Protein AF-A0A7J6NR12-F1 (afdb_monomer_lite)

Structure (mmCIF, N/CA/C/O backbone):
data_AF-A0A7J6NR12-F1
#
_entry.id   AF-A0A7J6NR12-F1
#
loop_
_atom_site.group_PDB
_atom_site.id
_atom_site.type_symbol
_atom_site.label_atom_id
_atom_site.label_alt_id
_atom_site.label_comp_id
_atom_site.label_asym_id
_atom_site.label_entity_id
_atom_site.label_seq_id
_atom_site.pdbx_PDB_ins_code
_atom_site.Cartn_x
_atom_site.Cartn_y
_atom_site.Cartn_z
_atom_site.occupancy
_atom_site.B_iso_or_equiv
_atom_site.auth_seq_id
_atom_site.auth_comp_id
_atom_site.auth_asym_id
_atom_site.auth_atom_id
_atom_site.pdbx_PDB_model_num
ATOM 1 N N . MET A 1 1 ? -26.207 47.575 -52.358 1.00 35.62 1 MET A N 1
ATOM 2 C CA . MET A 1 1 ? -25.682 46.863 -53.542 1.00 35.62 1 MET A CA 1
ATOM 3 C C . MET A 1 1 ? -24.220 46.550 -53.239 1.00 35.62 1 MET A C 1
ATOM 5 O O . MET A 1 1 ? -23.402 47.442 -53.357 1.00 35.62 1 MET A O 1
ATOM 9 N N . ALA A 1 2 ? -23.920 45.519 -52.446 1.00 44.16 2 ALA A N 1
ATOM 10 C CA . ALA A 1 2 ? -23.884 44.093 -52.799 1.00 44.16 2 ALA A CA 1
ATOM 11 C C . ALA A 1 2 ? -22.796 43.795 -53.842 1.00 44.16 2 ALA A C 1
ATOM 13 O O . ALA A 1 2 ? -23.076 43.909 -55.029 1.00 44.16 2 ALA A O 1
ATOM 14 N N . VAL A 1 3 ? -21.593 43.434 -53.380 1.00 37.91 3 VAL A N 1
ATOM 15 C CA . VAL A 1 3 ? -20.640 42.595 -54.123 1.00 37.91 3 VAL A CA 1
ATOM 16 C C . VAL A 1 3 ? -19.878 41.737 -53.112 1.00 37.91 3 VAL A C 1
ATOM 18 O O . VAL A 1 3 ? -19.363 42.239 -52.113 1.00 37.91 3 VAL A O 1
ATOM 21 N N . ASP A 1 4 ? -19.902 40.441 -53.394 1.00 36.22 4 ASP A N 1
ATOM 22 C CA . ASP A 1 4 ? -19.420 39.305 -52.625 1.00 36.22 4 ASP A CA 1
ATOM 23 C C . ASP A 1 4 ? -17.915 39.299 -52.343 1.00 36.22 4 ASP A C 1
ATOM 25 O O . ASP A 1 4 ? -17.093 39.658 -53.186 1.00 36.22 4 ASP A O 1
ATOM 29 N N . SER A 1 5 ? -17.552 38.758 -51.181 1.00 35.75 5 SER A N 1
ATOM 30 C CA . SER A 1 5 ? -16.203 38.291 -50.871 1.00 35.75 5 SER A CA 1
ATOM 31 C C . SER A 1 5 ? -16.253 36.817 -50.464 1.00 35.75 5 SER A C 1
ATOM 33 O O . SER A 1 5 ? -16.538 36.459 -49.324 1.00 35.75 5 SER A O 1
ATOM 35 N N . SER A 1 6 ? -15.962 35.943 -51.426 1.00 36.38 6 SER A N 1
ATOM 36 C CA . SER A 1 6 ? -15.643 34.531 -51.194 1.00 36.38 6 SER A CA 1
ATOM 37 C C . SER A 1 6 ? -14.124 34.347 -51.253 1.00 36.38 6 SER A C 1
ATOM 39 O O . SER A 1 6 ? -13.519 34.765 -52.241 1.00 36.38 6 SER A O 1
ATOM 41 N N . PRO A 1 7 ? -13.489 33.663 -50.286 1.00 41.62 7 PRO A N 1
ATOM 42 C CA . PRO A 1 7 ? -12.198 33.043 -50.511 1.00 41.62 7 PRO A CA 1
ATOM 43 C C . PRO A 1 7 ? -12.332 31.521 -50.649 1.00 41.62 7 PRO A C 1
ATOM 45 O O . PRO A 1 7 ? -12.796 30.810 -49.762 1.00 41.62 7 PRO A O 1
ATOM 48 N N . SER A 1 8 ? -11.891 31.079 -51.824 1.00 30.84 8 SER A N 1
ATOM 49 C CA . SER A 1 8 ? -11.401 29.762 -52.228 1.00 30.84 8 SER A CA 1
ATOM 50 C C . SER A 1 8 ? -10.945 28.829 -51.095 1.00 30.84 8 SER A C 1
ATOM 52 O O . SER A 1 8 ? -9.992 29.118 -50.373 1.00 30.84 8 SER A O 1
ATOM 54 N N . ALA A 1 9 ? -11.563 27.648 -51.045 1.00 33.84 9 ALA A N 1
ATOM 55 C CA . ALA A 1 9 ? -11.134 26.499 -50.262 1.00 33.84 9 ALA A CA 1
ATOM 56 C C . ALA A 1 9 ? -9.850 25.879 -50.847 1.00 33.84 9 ALA A C 1
ATOM 58 O O . ALA A 1 9 ? -9.853 25.366 -51.965 1.00 33.84 9 ALA A O 1
ATOM 59 N N . ALA A 1 10 ? -8.766 25.888 -50.070 1.00 32.44 10 ALA A N 1
ATOM 60 C CA . ALA A 1 10 ? -7.617 25.013 -50.273 1.00 32.44 10 ALA A CA 1
ATOM 61 C C . ALA A 1 10 ? -7.743 23.829 -49.307 1.00 32.44 10 ALA A C 1
ATOM 63 O O . ALA A 1 10 ? -7.777 23.998 -48.088 1.00 32.44 10 ALA A O 1
ATOM 64 N N . ALA A 1 11 ? -7.868 22.633 -49.876 1.00 34.41 11 ALA A N 1
ATOM 65 C CA . ALA A 1 11 ? -7.976 21.375 -49.162 1.00 34.41 11 ALA A CA 1
ATOM 66 C C . ALA A 1 11 ? -6.668 21.051 -48.422 1.00 34.41 11 ALA A C 1
ATOM 68 O O . ALA A 1 11 ? -5.663 20.706 -49.040 1.00 34.41 11 ALA A O 1
ATOM 69 N N . ALA A 1 12 ? -6.703 21.119 -47.093 1.00 30.95 12 ALA A N 1
ATOM 70 C CA . ALA A 1 12 ? -5.766 20.415 -46.231 1.00 30.95 12 ALA A CA 1
ATOM 71 C C . ALA A 1 12 ? -6.449 19.118 -45.780 1.00 30.95 12 ALA A C 1
ATOM 73 O O . ALA A 1 12 ? -7.387 19.140 -44.984 1.00 30.95 12 ALA A O 1
ATOM 74 N N . ALA A 1 13 ? -6.014 17.991 -46.341 1.00 33.62 13 ALA A N 1
ATOM 75 C CA . ALA A 1 13 ? -6.428 16.664 -45.914 1.00 33.62 13 ALA A CA 1
ATOM 76 C C . ALA A 1 13 ? -5.874 16.391 -44.506 1.00 33.62 13 ALA A C 1
ATOM 78 O O . ALA A 1 13 ? -4.752 15.917 -44.339 1.00 33.62 13 ALA A O 1
ATOM 79 N N . ALA A 1 14 ? -6.662 16.723 -43.486 1.00 30.02 14 ALA A N 1
ATOM 80 C CA . ALA A 1 14 ? -6.479 16.192 -42.147 1.00 30.02 14 ALA A CA 1
ATOM 81 C C . ALA A 1 14 ? -6.986 14.743 -42.148 1.00 30.02 14 ALA A C 1
ATOM 83 O O . ALA A 1 14 ? -8.174 14.490 -42.349 1.00 30.02 14 ALA A O 1
ATOM 84 N N . HIS A 1 15 ? -6.071 13.791 -41.966 1.00 33.06 15 HIS A N 1
ATOM 85 C CA . HIS A 1 15 ? -6.416 12.409 -41.662 1.00 33.06 15 HIS A CA 1
ATOM 86 C C . HIS A 1 15 ? -7.130 12.367 -40.308 1.00 33.06 15 HIS A C 1
ATOM 88 O O . HIS A 1 15 ? -6.522 12.560 -39.258 1.00 33.06 15 HIS A O 1
ATOM 94 N N . ASP A 1 16 ? -8.433 12.132 -40.371 1.00 28.17 16 ASP A N 1
ATOM 95 C CA . ASP A 1 16 ? -9.325 11.888 -39.248 1.00 28.17 16 ASP A CA 1
ATOM 96 C C . ASP A 1 16 ? -8.995 10.516 -38.614 1.00 28.17 16 ASP A C 1
ATOM 98 O O . ASP A 1 16 ? -9.117 9.491 -39.297 1.00 28.17 16 ASP A O 1
ATOM 102 N N . PRO A 1 17 ? -8.562 10.421 -37.339 1.00 35.06 17 PRO A N 1
ATOM 103 C CA . PRO A 1 17 ? -8.418 9.149 -36.634 1.00 35.06 17 PRO A CA 1
ATOM 104 C C . PRO A 1 17 ? -9.799 8.687 -36.142 1.00 35.06 17 PRO A C 1
ATOM 106 O O . PRO A 1 17 ? -10.038 8.498 -34.951 1.00 35.06 17 PRO A O 1
ATOM 109 N N . GLY A 1 18 ? -10.733 8.550 -37.080 1.00 35.34 18 GLY A N 1
ATOM 110 C CA . GLY A 1 18 ? -12.161 8.444 -36.817 1.00 35.34 18 GLY A CA 1
ATOM 111 C C . GLY A 1 18 ? -12.793 7.135 -37.271 1.00 35.34 18 GLY A C 1
ATOM 112 O O . GLY A 1 18 ? -13.949 7.161 -37.655 1.00 35.34 18 GLY A O 1
ATOM 113 N N . VAL A 1 19 ? -12.098 5.988 -37.280 1.00 35.66 19 VAL A N 1
ATOM 114 C CA . VAL A 1 19 ? -12.741 4.701 -37.636 1.00 35.66 19 VAL A CA 1
ATOM 115 C C . VAL A 1 19 ? -12.098 3.506 -36.918 1.00 35.66 19 VAL A C 1
ATOM 117 O O . VAL A 1 19 ? -11.452 2.692 -37.556 1.00 35.66 19 VAL A O 1
ATOM 120 N N . LEU A 1 20 ? -12.264 3.367 -35.595 1.00 31.64 20 LEU A N 1
ATOM 121 C CA . LEU A 1 20 ? -12.119 2.071 -34.886 1.00 31.64 20 LEU A CA 1
ATOM 122 C C . LEU A 1 20 ? -12.901 2.008 -33.547 1.00 31.64 20 LEU A C 1
ATOM 124 O O . LEU A 1 20 ? -12.583 1.214 -32.667 1.00 31.64 20 LEU A O 1
ATOM 128 N N . THR A 1 21 ? -13.955 2.807 -33.360 1.00 33.25 21 THR A N 1
ATOM 129 C CA . THR A 1 21 ? -14.798 2.771 -32.139 1.00 33.25 21 THR A CA 1
ATOM 130 C C . THR A 1 21 ? -16.068 1.925 -32.274 1.00 33.25 21 THR A C 1
ATOM 132 O O . THR A 1 21 ? -16.856 1.840 -31.338 1.00 33.25 21 THR A O 1
ATOM 135 N N . GLY A 1 22 ? -16.268 1.251 -33.408 1.00 29.75 22 GLY A N 1
ATOM 136 C CA . GLY A 1 22 ? -17.536 0.605 -33.751 1.00 29.75 22 GLY A CA 1
ATOM 137 C C . GLY A 1 22 ? -17.533 -0.921 -33.809 1.00 29.75 22 GLY A C 1
ATOM 138 O O . GLY A 1 22 ? -18.165 -1.433 -34.716 1.00 29.75 22 GLY A O 1
ATOM 139 N N . LEU A 1 23 ? -16.839 -1.661 -32.930 1.00 29.16 23 LEU A N 1
ATOM 140 C CA . LEU A 1 23 ? -16.948 -3.141 -32.888 1.00 29.16 23 LEU A CA 1
ATOM 141 C C . LEU A 1 23 ? -16.729 -3.796 -31.506 1.00 29.16 23 LEU A C 1
ATOM 143 O O . LEU A 1 23 ? -16.509 -5.004 -31.423 1.00 29.16 23 LEU A O 1
ATOM 147 N N . LEU A 1 24 ? -16.835 -3.054 -30.402 1.00 33.31 24 LEU A N 1
ATOM 148 C CA . LEU A 1 24 ? -17.014 -3.694 -29.097 1.00 33.31 24 LEU A CA 1
ATOM 149 C C . LEU A 1 24 ? -18.510 -3.663 -28.782 1.00 33.31 24 LEU A C 1
ATOM 151 O O . LEU A 1 24 ? -19.027 -2.571 -28.540 1.00 33.31 24 LEU A O 1
ATOM 155 N N . PRO A 1 25 ? -19.235 -4.803 -28.792 1.00 37.62 25 PRO A N 1
ATOM 156 C CA . PRO A 1 25 ? -20.523 -4.821 -28.120 1.00 37.62 25 PRO A CA 1
ATOM 157 C C . PRO A 1 25 ? -20.265 -4.316 -26.704 1.00 37.62 25 PRO A C 1
ATOM 159 O O . PRO A 1 25 ? -19.233 -4.635 -26.108 1.00 37.62 25 PRO A O 1
ATOM 162 N N . SER A 1 26 ? -21.154 -3.469 -26.205 1.00 43.19 26 SER A N 1
ATOM 163 C CA . SER A 1 26 ? -21.176 -3.027 -24.822 1.00 43.19 26 SER A CA 1
ATOM 164 C C . SER A 1 26 ? -21.197 -4.257 -23.905 1.00 43.19 26 SER A C 1
ATOM 166 O O . SER A 1 26 ? -22.249 -4.705 -23.463 1.00 43.19 26 SER A O 1
ATOM 168 N N . ASP A 1 27 ? -20.017 -4.801 -23.590 1.00 48.75 27 ASP A N 1
ATOM 169 C CA . ASP A 1 27 ? -19.736 -5.798 -22.549 1.00 48.75 27 ASP A CA 1
ATOM 170 C C . ASP A 1 27 ? -19.923 -5.114 -21.166 1.00 48.75 27 ASP A C 1
ATOM 172 O O . ASP A 1 27 ? -19.154 -5.289 -20.224 1.00 48.75 27 ASP A O 1
ATOM 176 N N . THR A 1 28 ? -20.980 -4.303 -21.019 1.00 49.41 28 THR A N 1
ATOM 177 C CA . THR A 1 28 ? -21.416 -3.634 -19.786 1.00 49.41 28 THR A CA 1
ATOM 178 C C . THR A 1 28 ? -21.925 -4.633 -18.748 1.00 49.41 28 THR A C 1
ATOM 180 O O . THR A 1 28 ? -22.197 -4.256 -17.612 1.00 49.41 28 THR A O 1
ATOM 183 N N . GLY A 1 29 ? -22.019 -5.921 -19.095 1.00 58.53 29 GLY A N 1
ATOM 184 C CA . GLY A 1 29 ? -22.450 -6.985 -18.189 1.00 58.53 29 GLY A CA 1
ATOM 185 C C . GLY A 1 29 ? -21.525 -7.206 -16.987 1.00 58.53 29 GLY A C 1
ATOM 186 O O . GLY A 1 29 ? -21.974 -7.773 -15.988 1.00 58.53 29 GLY A O 1
ATOM 187 N N . PHE A 1 30 ? -20.268 -6.746 -17.052 1.00 64.06 30 PHE A N 1
ATOM 188 C CA . PHE A 1 30 ? -19.325 -6.831 -15.930 1.00 64.06 30 PHE A CA 1
ATOM 189 C C . PHE A 1 30 ? -19.387 -5.634 -14.968 1.00 64.06 30 PHE A C 1
ATOM 191 O O . PHE A 1 30 ? -18.784 -5.680 -13.900 1.00 64.06 30 PHE A O 1
ATOM 198 N N . VAL A 1 31 ? -20.132 -4.573 -15.299 1.00 62.47 31 VAL A N 1
ATOM 199 C CA . VAL A 1 31 ? -20.228 -3.377 -14.450 1.00 62.47 31 VAL A CA 1
ATOM 200 C C . VAL A 1 31 ? -21.131 -3.686 -13.253 1.00 62.47 31 VAL A C 1
ATOM 202 O O . VAL A 1 31 ? -22.343 -3.481 -13.283 1.00 62.47 31 VAL A O 1
ATOM 205 N N . SER A 1 32 ? -20.553 -4.256 -12.196 1.00 76.62 32 SER A N 1
ATOM 206 C CA . SER A 1 32 ? -21.147 -4.201 -10.862 1.00 76.62 32 SER A CA 1
ATOM 207 C C . SER A 1 32 ? -20.853 -2.841 -10.233 1.00 76.62 32 SER A C 1
ATOM 209 O O . SER A 1 32 ? -19.880 -2.177 -10.582 1.00 76.62 32 SER A O 1
ATOM 211 N N . SER A 1 33 ? -21.647 -2.456 -9.236 1.00 86.19 33 SER A N 1
ATOM 212 C CA . SER A 1 33 ? -21.348 -1.303 -8.377 1.00 86.19 33 SER A CA 1
ATOM 213 C C . SER A 1 33 ? -20.017 -1.426 -7.620 1.00 86.19 33 SER A C 1
ATOM 215 O O . SER A 1 33 ? -19.557 -0.444 -7.054 1.00 86.19 33 SER A O 1
ATOM 217 N N . THR A 1 34 ? -19.406 -2.615 -7.602 1.00 89.19 34 THR A N 1
ATOM 218 C CA . THR A 1 34 ? -18.138 -2.915 -6.922 1.00 89.19 34 THR A CA 1
ATOM 219 C C . THR A 1 34 ? -16.934 -2.930 -7.867 1.00 89.19 34 THR A C 1
ATOM 221 O O . THR A 1 34 ? -15.829 -3.229 -7.427 1.00 89.19 34 THR A O 1
ATOM 224 N N . CYS A 1 35 ? -17.115 -2.651 -9.163 1.00 91.75 35 CYS A N 1
ATOM 225 C CA . CYS A 1 35 ? -16.028 -2.649 -10.140 1.00 91.75 35 CYS A CA 1
ATOM 226 C C . CYS A 1 35 ? -15.943 -1.310 -10.873 1.00 91.75 35 CYS A C 1
ATOM 228 O O . CYS A 1 35 ? -16.874 -0.908 -11.572 1.00 91.75 35 CYS A O 1
ATOM 230 N N . ARG A 1 36 ? -14.784 -0.655 -10.783 1.00 93.38 36 ARG A N 1
ATOM 231 C CA . ARG A 1 36 ? -14.476 0.575 -11.515 1.00 93.38 36 ARG A CA 1
ATOM 232 C C . ARG A 1 36 ? -13.621 0.243 -12.744 1.00 93.38 36 ARG A C 1
ATOM 234 O O . ARG A 1 36 ? -12.551 -0.345 -12.586 1.00 93.38 36 ARG A O 1
ATOM 241 N N . PRO A 1 37 ? -14.037 0.590 -13.975 1.00 92.69 37 PRO A N 1
ATOM 242 C CA . PRO A 1 37 ? -13.186 0.400 -15.147 1.00 92.69 37 PRO A CA 1
ATOM 243 C C . PRO A 1 37 ? -11.938 1.285 -15.043 1.00 92.69 37 PRO A C 1
ATOM 245 O O . PRO A 1 37 ? -12.037 2.479 -14.762 1.00 92.69 37 PRO A O 1
ATOM 248 N N . VAL A 1 38 ? -10.766 0.705 -15.292 1.00 91.50 38 VAL A N 1
ATOM 249 C CA . VAL A 1 38 ? -9.478 1.409 -15.281 1.00 91.50 38 VAL A CA 1
ATOM 250 C C . VAL A 1 38 ? -9.135 1.761 -16.723 1.00 91.50 38 VAL A C 1
ATOM 252 O O . VAL A 1 38 ? -8.849 0.886 -17.541 1.00 91.50 38 VAL A O 1
ATOM 255 N N . ARG A 1 39 ? -9.214 3.047 -17.072 1.00 88.94 39 ARG A N 1
ATOM 256 C CA . ARG A 1 39 ? -8.927 3.518 -18.431 1.00 88.94 39 ARG A CA 1
ATOM 257 C C . ARG A 1 39 ? -7.435 3.762 -18.599 1.00 88.94 39 ARG A C 1
ATOM 259 O O . ARG A 1 39 ? -6.834 4.513 -17.837 1.00 88.94 39 ARG A O 1
ATOM 266 N N . ARG A 1 40 ? -6.855 3.206 -19.664 1.00 84.56 40 ARG A N 1
ATOM 267 C CA . ARG A 1 40 ? -5.422 3.335 -19.977 1.00 84.56 40 ARG A CA 1
ATOM 268 C C . ARG A 1 40 ? -4.920 4.790 -20.000 1.00 84.56 40 ARG A C 1
ATOM 270 O O . ARG A 1 40 ? -3.793 5.034 -19.591 1.00 84.56 40 ARG A O 1
ATOM 277 N N . SER A 1 41 ? -5.741 5.740 -20.455 1.00 81.88 41 SER A N 1
ATOM 278 C CA . SER A 1 41 ? -5.386 7.166 -20.549 1.00 81.88 41 SER A CA 1
ATOM 279 C C . SER A 1 41 ? -5.415 7.913 -19.214 1.00 81.88 41 SER A C 1
ATOM 281 O O . SER A 1 41 ? -4.659 8.860 -19.038 1.00 81.88 41 SER A O 1
ATOM 283 N N . GLU A 1 42 ? -6.291 7.520 -18.288 1.00 70.25 42 GLU A N 1
ATOM 284 C CA . GLU A 1 42 ? -6.532 8.249 -17.031 1.00 70.25 42 GLU A CA 1
ATOM 285 C C . GLU A 1 42 ? -5.623 7.748 -15.896 1.00 70.25 42 GLU A C 1
ATOM 287 O O . GLU A 1 42 ? -5.302 8.493 -14.976 1.00 70.25 42 GLU A O 1
ATOM 292 N N . SER A 1 43 ? -5.168 6.495 -15.973 1.00 79.94 43 SER A N 1
ATOM 293 C CA . SER A 1 43 ? -4.409 5.823 -14.913 1.00 79.94 43 SER A CA 1
ATOM 294 C C . SER A 1 43 ? -3.278 4.967 -15.489 1.00 79.94 43 SER A C 1
ATOM 296 O O . SER A 1 43 ? -3.155 3.775 -15.195 1.00 79.94 43 SER A O 1
ATOM 298 N N . ALA A 1 44 ? -2.437 5.585 -16.325 1.00 80.00 44 ALA A N 1
ATOM 299 C CA . ALA A 1 44 ? -1.333 4.917 -17.019 1.00 80.00 44 ALA A CA 1
ATOM 300 C C . ALA A 1 44 ? -0.387 4.159 -16.066 1.00 80.00 44 ALA A C 1
ATOM 302 O O . ALA A 1 44 ? 0.080 3.072 -16.401 1.00 80.00 44 ALA A O 1
ATOM 303 N N . HIS A 1 45 ? -0.156 4.694 -14.861 1.00 86.12 45 HIS A N 1
ATOM 304 C CA . HIS A 1 45 ? 0.674 4.046 -13.844 1.00 86.12 45 HIS A CA 1
ATOM 305 C C . HIS A 1 45 ? 0.041 2.754 -13.301 1.00 86.12 45 HIS A C 1
ATOM 307 O O . HIS A 1 45 ? 0.705 1.724 -13.240 1.00 86.12 45 HIS A O 1
ATOM 313 N N . GLU A 1 46 ? -1.246 2.787 -12.939 1.00 89.06 46 GLU A N 1
ATOM 314 C CA . GLU A 1 46 ? -1.977 1.611 -12.440 1.00 89.06 46 GLU A CA 1
ATOM 315 C C . GLU A 1 46 ? -2.068 0.522 -13.517 1.00 89.06 46 GLU A C 1
ATOM 317 O O . GLU A 1 46 ? -1.778 -0.643 -13.253 1.00 89.06 46 GLU A O 1
ATOM 322 N N . TRP A 1 47 ? -2.381 0.916 -14.757 1.00 92.56 47 TRP A N 1
ATOM 323 C CA . TRP A 1 47 ? -2.422 0.006 -15.900 1.00 92.56 47 TRP A CA 1
ATOM 324 C C . TRP A 1 47 ? -1.066 -0.662 -16.150 1.00 92.56 47 TRP A C 1
ATOM 326 O O . TRP A 1 47 ? -0.994 -1.886 -16.248 1.00 92.56 47 TRP A O 1
ATOM 336 N N . GLY A 1 48 ? 0.009 0.130 -16.225 1.00 88.75 48 GLY A N 1
ATOM 337 C CA . GLY A 1 48 ? 1.360 -0.377 -16.464 1.00 88.75 48 GLY A CA 1
ATOM 338 C C . GLY A 1 48 ? 1.851 -1.299 -15.347 1.00 88.75 48 GLY A C 1
ATOM 339 O O . GLY A 1 48 ? 2.461 -2.327 -15.631 1.00 88.75 48 GLY A O 1
ATOM 340 N N . ALA A 1 49 ? 1.533 -0.985 -14.087 1.00 89.69 49 ALA A N 1
ATOM 341 C CA . ALA A 1 49 ? 1.875 -1.830 -12.945 1.00 89.69 49 ALA A CA 1
ATOM 342 C C . ALA A 1 49 ? 1.158 -3.190 -12.998 1.00 89.69 49 ALA A C 1
ATOM 344 O O . ALA A 1 49 ? 1.787 -4.227 -12.783 1.00 89.69 49 ALA A O 1
ATOM 345 N N . VAL A 1 50 ? -0.139 -3.199 -13.323 1.00 93.19 50 VAL A N 1
ATOM 346 C CA . VAL A 1 50 ? -0.919 -4.437 -13.463 1.00 93.19 50 VAL A CA 1
ATOM 347 C C . VAL A 1 50 ? -0.439 -5.265 -14.655 1.00 93.19 50 VAL A C 1
ATOM 349 O O . VAL A 1 50 ? -0.242 -6.471 -14.523 1.00 93.19 50 VAL A O 1
ATOM 352 N N . GLU A 1 51 ? -0.203 -4.635 -15.805 1.00 93.19 51 GLU A N 1
ATOM 353 C CA . GLU A 1 51 ? 0.322 -5.312 -16.993 1.00 93.19 51 GLU A CA 1
ATOM 354 C C . GLU A 1 51 ? 1.693 -5.946 -16.722 1.00 93.19 51 GLU A C 1
ATOM 356 O O . GLU A 1 51 ? 1.909 -7.116 -17.043 1.00 93.19 51 GLU A O 1
ATOM 361 N N . TRP A 1 52 ? 2.586 -5.222 -16.046 1.00 88.38 52 TRP A N 1
ATOM 362 C CA . TRP A 1 52 ? 3.883 -5.749 -15.629 1.00 88.38 52 TRP A CA 1
ATOM 363 C C . TRP A 1 52 ? 3.755 -6.910 -14.635 1.00 88.38 52 TRP A C 1
ATOM 365 O O . TRP A 1 52 ? 4.456 -7.913 -14.774 1.00 88.38 52 TRP A O 1
ATOM 375 N N . ALA A 1 53 ? 2.846 -6.822 -13.658 1.00 90.31 53 ALA A N 1
ATOM 376 C CA . ALA A 1 53 ? 2.602 -7.909 -12.710 1.00 90.31 53 ALA A CA 1
ATOM 377 C C . ALA A 1 53 ? 2.118 -9.178 -13.430 1.00 90.31 53 ALA A C 1
ATOM 379 O O . ALA A 1 53 ? 2.608 -10.270 -13.150 1.00 90.31 53 ALA A O 1
ATOM 380 N N . ILE A 1 54 ? 1.222 -9.035 -14.411 1.00 91.94 54 ILE A N 1
ATOM 381 C CA . ILE A 1 54 ? 0.755 -10.142 -15.255 1.00 91.94 54 ILE A CA 1
ATOM 382 C C . ILE A 1 54 ? 1.929 -10.733 -16.044 1.00 91.94 54 ILE A C 1
ATOM 384 O O . ILE A 1 54 ? 2.147 -11.941 -15.997 1.00 91.94 54 ILE A O 1
ATOM 388 N N . GLN A 1 55 ? 2.744 -9.907 -16.701 1.00 89.88 55 GLN A N 1
ATOM 389 C CA . GLN A 1 55 ? 3.940 -10.386 -17.403 1.00 89.88 55 GLN A CA 1
ATOM 390 C C . GLN A 1 55 ? 4.911 -11.123 -16.467 1.00 89.88 55 GLN A C 1
ATOM 392 O O . GLN A 1 55 ? 5.466 -12.148 -16.855 1.00 89.88 55 GLN A O 1
ATOM 397 N N . CYS A 1 56 ? 5.080 -10.655 -15.225 1.00 87.19 56 CYS A N 1
ATOM 398 C CA . CYS A 1 56 ? 5.895 -11.333 -14.216 1.00 87.19 56 CYS A CA 1
ATOM 399 C C . CYS A 1 56 ? 5.334 -12.701 -13.824 1.00 87.19 56 CYS A C 1
ATOM 401 O O . CYS A 1 56 ? 6.101 -13.644 -13.635 1.00 87.19 56 CYS A O 1
ATOM 403 N N . ILE A 1 57 ? 4.010 -12.820 -13.725 1.00 89.12 57 ILE A N 1
ATOM 404 C CA . ILE A 1 57 ? 3.349 -14.081 -13.399 1.00 89.12 57 ILE A CA 1
ATOM 405 C C . ILE A 1 57 ? 3.516 -15.097 -14.538 1.00 89.12 57 ILE A C 1
ATOM 407 O O . ILE A 1 57 ? 3.778 -16.255 -14.242 1.00 89.12 57 ILE A O 1
ATOM 411 N N . TYR A 1 58 ? 3.453 -14.688 -15.811 1.00 88.62 58 TYR A N 1
ATOM 412 C CA . TYR A 1 58 ? 3.500 -15.596 -16.978 1.00 88.62 58 TYR A CA 1
ATOM 413 C C . TYR A 1 58 ? 4.878 -15.703 -17.674 1.00 88.62 58 TYR A C 1
ATOM 415 O O . TYR A 1 58 ? 4.965 -16.216 -18.793 1.00 88.62 58 TYR A O 1
ATOM 423 N N . ARG A 1 59 ? 5.953 -15.236 -17.013 1.00 73.19 59 ARG A N 1
ATOM 424 C CA . ARG A 1 59 ? 7.328 -14.953 -17.506 1.00 73.19 59 ARG A CA 1
ATOM 425 C C . ARG A 1 59 ? 7.954 -15.860 -18.581 1.00 73.19 59 ARG A C 1
ATOM 427 O O . ARG A 1 59 ? 8.842 -15.390 -19.283 1.00 73.19 59 ARG A O 1
ATOM 434 N N . ALA A 1 60 ? 7.543 -17.120 -18.722 1.00 61.84 60 ALA A N 1
ATOM 435 C CA . ALA A 1 60 ? 8.230 -18.114 -19.549 1.00 61.84 60 ALA A CA 1
ATOM 436 C C . ALA A 1 60 ? 7.503 -18.544 -20.841 1.00 61.84 60 ALA A C 1
ATOM 438 O O . ALA A 1 60 ? 8.123 -19.210 -21.663 1.00 61.84 60 ALA A O 1
ATOM 439 N N . SER A 1 61 ? 6.213 -18.228 -21.040 1.00 61.81 61 SER A N 1
ATOM 440 C CA . SER A 1 61 ? 5.399 -18.983 -22.021 1.00 61.81 61 SER A CA 1
ATOM 441 C C . SER A 1 61 ? 4.837 -18.209 -23.223 1.00 61.81 61 SER A C 1
ATOM 443 O O . SER A 1 61 ? 4.735 -18.807 -24.290 1.00 61.81 61 SER A O 1
ATOM 445 N N . ALA A 1 62 ? 4.545 -16.904 -23.134 1.00 69.25 62 ALA A N 1
ATOM 446 C CA . ALA A 1 62 ? 4.384 -16.022 -24.306 1.00 69.25 62 ALA A CA 1
ATOM 447 C C . ALA A 1 62 ? 4.302 -14.545 -23.892 1.00 69.25 62 ALA A C 1
ATOM 449 O O . ALA A 1 62 ? 4.170 -14.212 -22.713 1.00 69.25 62 ALA A O 1
ATOM 450 N N . LYS A 1 63 ? 4.317 -13.645 -24.882 1.00 85.06 63 LYS A N 1
ATOM 451 C CA . LYS A 1 63 ? 3.995 -12.237 -24.651 1.00 85.06 63 LYS A CA 1
ATOM 452 C C . LYS A 1 63 ? 2.489 -12.101 -24.397 1.00 85.06 63 LYS A C 1
ATOM 454 O O . LYS A 1 63 ? 1.672 -12.373 -25.276 1.00 85.06 63 LYS A O 1
ATOM 459 N N . VAL A 1 64 ? 2.133 -11.662 -23.198 1.00 91.12 64 VAL A N 1
ATOM 460 C CA . VAL A 1 64 ? 0.761 -11.313 -22.817 1.00 91.12 64 VAL A CA 1
ATOM 461 C C . VAL A 1 64 ? 0.576 -9.802 -22.854 1.00 91.12 64 VAL A C 1
ATOM 463 O O . VAL A 1 64 ? 1.483 -9.057 -22.481 1.00 91.12 64 VAL A O 1
ATOM 466 N N . GLY A 1 65 ? -0.589 -9.357 -23.321 1.00 91.50 65 GLY A N 1
ATOM 467 C CA . GLY A 1 65 ? -0.975 -7.946 -23.351 1.00 91.50 65 GLY A CA 1
ATOM 468 C C . GLY A 1 65 ? -2.281 -7.718 -22.601 1.00 91.50 65 GLY A C 1
ATOM 469 O O . GLY A 1 65 ? -3.215 -8.518 -22.711 1.00 91.50 65 GLY A O 1
ATOM 470 N N . LEU A 1 66 ? -2.365 -6.627 -21.844 1.00 93.88 66 LEU A N 1
ATOM 471 C CA . LEU A 1 66 ? -3.582 -6.276 -21.115 1.00 93.88 66 LEU A CA 1
ATOM 472 C C . LEU A 1 66 ? -4.597 -5.621 -22.070 1.00 93.88 66 LEU A C 1
ATOM 474 O O . LEU A 1 66 ? -4.276 -4.651 -22.752 1.00 93.88 66 LEU A O 1
ATOM 478 N N . CYS A 1 67 ? -5.824 -6.148 -22.150 1.00 93.50 67 CYS A N 1
ATOM 479 C CA . CYS A 1 67 ? -6.871 -5.602 -23.030 1.00 93.50 67 CYS A CA 1
ATOM 480 C C . CYS A 1 67 ? -7.866 -4.719 -22.291 1.00 93.50 67 CYS A C 1
ATOM 482 O O . CYS A 1 67 ? -8.257 -3.666 -22.788 1.00 93.50 67 CYS A O 1
ATOM 484 N N . SER A 1 68 ? -8.295 -5.161 -21.115 1.00 94.00 68 SER A N 1
ATOM 485 C CA . SER A 1 68 ? -9.222 -4.418 -20.273 1.00 94.00 68 SER A CA 1
ATOM 486 C C . SER A 1 68 ? -8.956 -4.735 -18.813 1.00 94.00 68 SER A C 1
ATOM 488 O O . SER A 1 68 ? -8.581 -5.858 -18.469 1.00 94.00 68 SER A O 1
ATOM 490 N N . LEU A 1 69 ? -9.152 -3.727 -17.970 1.00 95.44 69 LEU A N 1
ATOM 491 C CA . LEU A 1 69 ? -8.843 -3.769 -16.553 1.00 95.44 69 LEU A CA 1
ATOM 492 C C . LEU A 1 69 ? -9.983 -3.129 -15.761 1.00 95.44 69 LEU A C 1
ATOM 494 O O . LEU A 1 69 ? -10.454 -2.041 -16.098 1.00 95.44 69 LEU A O 1
ATOM 498 N N . TRP A 1 70 ? -10.403 -3.800 -14.696 1.00 95.75 70 TRP A N 1
ATOM 499 C CA . TRP A 1 70 ? -11.375 -3.297 -13.734 1.00 95.75 70 TRP A CA 1
ATOM 500 C C . TRP A 1 70 ? -10.791 -3.406 -12.329 1.00 95.75 70 TRP A C 1
ATOM 502 O O . TRP A 1 70 ? -10.359 -4.485 -11.925 1.00 95.75 70 TRP A O 1
ATOM 512 N N . ALA A 1 71 ? -10.785 -2.299 -11.592 1.00 95.38 71 ALA A N 1
ATOM 513 C CA . ALA A 1 71 ? -10.446 -2.266 -10.177 1.00 95.38 71 ALA A CA 1
ATOM 514 C C . ALA A 1 71 ? -11.654 -2.743 -9.366 1.00 95.38 71 ALA A C 1
ATOM 516 O O . ALA A 1 71 ? -12.779 -2.295 -9.596 1.00 95.38 71 ALA A O 1
ATOM 517 N N . VAL A 1 72 ? -11.429 -3.668 -8.439 1.00 95.56 72 VAL A N 1
ATOM 518 C CA . VAL A 1 72 ? -12.454 -4.195 -7.540 1.00 95.56 72 VAL A CA 1
ATOM 519 C C . VAL A 1 72 ? -12.440 -3.366 -6.259 1.00 95.56 72 VAL A C 1
ATOM 521 O O . VAL A 1 72 ? -11.516 -3.439 -5.454 1.00 95.56 72 VAL A O 1
ATOM 524 N N . GLU A 1 73 ? -13.480 -2.564 -6.071 1.00 94.50 73 GLU A N 1
ATOM 525 C CA . GLU A 1 73 ? -13.658 -1.680 -4.924 1.00 94.50 73 GLU A CA 1
ATOM 526 C C . GLU A 1 73 ? -14.753 -2.255 -4.024 1.00 94.50 73 GLU A C 1
ATOM 528 O O . GLU A 1 73 ? -15.947 -2.029 -4.223 1.00 94.50 73 GLU A O 1
ATOM 533 N N . HIS A 1 74 ? -14.344 -3.033 -3.018 1.00 93.44 74 HIS A N 1
ATOM 534 C CA . HIS A 1 74 ? -15.271 -3.623 -2.055 1.00 93.44 74 HIS A CA 1
ATOM 535 C C . HIS A 1 74 ? -14.863 -3.282 -0.612 1.00 93.44 74 HIS A C 1
ATOM 537 O O . HIS A 1 74 ? -14.133 -4.043 0.029 1.00 93.44 74 HIS A O 1
ATOM 543 N N . PRO A 1 75 ? -15.372 -2.171 -0.041 1.00 92.69 75 PRO A N 1
ATOM 544 C CA . PRO A 1 75 ? -14.953 -1.678 1.274 1.00 92.69 75 PRO A CA 1
ATOM 545 C C . PRO A 1 75 ? -15.124 -2.690 2.412 1.00 92.69 75 PRO A C 1
ATOM 547 O O . PRO A 1 75 ? -14.354 -2.689 3.367 1.00 92.69 75 PRO A O 1
ATOM 550 N N . GLU A 1 76 ? -16.142 -3.551 2.347 1.00 94.19 76 GLU A N 1
ATOM 551 C CA . GLU A 1 76 ? -16.355 -4.596 3.359 1.00 94.19 76 GLU A CA 1
ATOM 552 C C . GLU A 1 76 ? -15.334 -5.735 3.268 1.00 94.19 76 GLU A C 1
ATOM 554 O O . GLU A 1 76 ? -14.830 -6.159 4.304 1.00 94.19 76 GLU A O 1
ATOM 559 N N . LEU A 1 77 ? -14.974 -6.187 2.058 1.00 93.50 77 LEU A N 1
ATOM 560 C CA . LEU A 1 77 ? -13.940 -7.207 1.868 1.00 93.50 77 LEU A CA 1
ATOM 561 C C . LEU A 1 77 ? -12.565 -6.658 2.242 1.00 93.50 77 LEU A C 1
ATOM 563 O O . LEU A 1 77 ? -11.823 -7.347 2.932 1.00 93.50 77 LEU A O 1
ATOM 567 N N . ASN A 1 78 ? -12.265 -5.405 1.878 1.00 93.94 78 ASN A N 1
ATOM 568 C CA . ASN A 1 78 ? -11.044 -4.721 2.310 1.00 93.94 78 ASN A CA 1
ATOM 569 C C . ASN A 1 78 ? -10.963 -4.676 3.841 1.00 93.94 78 ASN A C 1
ATOM 571 O O . ASN A 1 78 ? -9.998 -5.162 4.419 1.00 93.94 78 ASN A O 1
ATOM 575 N N . ARG A 1 79 ? -12.024 -4.207 4.519 1.00 94.25 79 ARG A N 1
ATOM 576 C CA . ARG A 1 79 ? -12.079 -4.183 5.991 1.00 94.25 79 ARG A CA 1
ATOM 577 C C . ARG A 1 79 ? -11.942 -5.573 6.611 1.00 94.25 79 ARG A C 1
ATOM 579 O O . ARG A 1 79 ? -11.259 -5.716 7.620 1.00 94.25 79 ARG A O 1
ATOM 586 N N . ALA A 1 80 ? -12.581 -6.593 6.038 1.00 93.00 80 ALA A N 1
ATOM 587 C CA . ALA A 1 80 ? -12.481 -7.966 6.528 1.00 93.00 80 ALA A CA 1
ATOM 588 C C . ALA A 1 80 ? -11.066 -8.541 6.349 1.00 93.00 80 ALA A C 1
ATOM 590 O O . ALA A 1 80 ? -10.553 -9.184 7.269 1.00 93.00 80 ALA A O 1
ATOM 591 N N . PHE A 1 81 ? -10.429 -8.275 5.205 1.00 93.94 81 PHE A N 1
ATOM 592 C CA . PHE A 1 81 ? -9.054 -8.665 4.903 1.00 93.94 81 PHE A CA 1
ATOM 593 C C . PHE A 1 81 ? -8.059 -7.958 5.830 1.00 93.94 81 PHE A C 1
ATOM 595 O O . PHE A 1 81 ? -7.240 -8.620 6.463 1.00 93.94 81 PHE A O 1
ATOM 602 N N . ASP A 1 82 ? -8.186 -6.642 6.006 1.00 92.19 82 ASP A N 1
ATOM 603 C CA . ASP A 1 82 ? -7.331 -5.850 6.896 1.00 92.19 82 ASP A CA 1
ATOM 604 C C . ASP A 1 82 ? -7.515 -6.255 8.363 1.00 92.19 82 ASP A C 1
ATOM 606 O O . ASP A 1 82 ? -6.539 -6.400 9.099 1.00 92.19 82 ASP A O 1
ATOM 610 N N . ALA A 1 83 ? -8.750 -6.533 8.796 1.00 91.12 83 ALA A N 1
ATOM 611 C CA . ALA A 1 83 ? -9.013 -7.086 10.124 1.00 91.12 83 ALA A CA 1
ATOM 612 C C . ALA A 1 83 ? -8.386 -8.481 10.294 1.00 91.12 83 ALA A C 1
ATOM 614 O O . ALA A 1 83 ? -7.897 -8.815 11.373 1.00 91.12 83 ALA A O 1
ATOM 615 N N . SER A 1 84 ? -8.373 -9.297 9.237 1.00 89.00 84 SER A N 1
ATOM 616 C CA . SER A 1 84 ? -7.692 -10.596 9.220 1.00 89.00 84 SER A CA 1
ATOM 617 C C . SER A 1 84 ? -6.172 -10.448 9.325 1.00 89.00 84 SER A C 1
ATOM 619 O O . SER A 1 84 ? -5.531 -11.176 10.084 1.00 89.00 84 SER A O 1
ATOM 621 N N . LEU A 1 85 ? -5.593 -9.474 8.621 1.00 88.62 85 LEU A N 1
ATOM 622 C CA . LEU A 1 85 ? -4.174 -9.130 8.696 1.00 88.62 85 LEU A CA 1
ATOM 623 C C . LEU A 1 85 ? -3.799 -8.614 10.094 1.00 88.62 85 LEU A C 1
ATOM 625 O O . LEU A 1 85 ? -2.802 -9.033 10.670 1.00 88.62 85 LEU A O 1
ATOM 629 N N . ALA A 1 86 ? -4.646 -7.771 10.690 1.00 88.88 86 ALA A N 1
ATOM 630 C CA . ALA A 1 86 ? -4.438 -7.234 12.030 1.00 88.88 86 ALA A CA 1
ATOM 631 C C . ALA A 1 86 ? -4.467 -8.313 13.125 1.00 88.88 86 ALA A C 1
ATOM 633 O O . ALA A 1 86 ? -3.726 -8.191 14.100 1.00 88.88 86 ALA A O 1
ATOM 634 N N . ARG A 1 87 ? -5.284 -9.364 12.963 1.00 88.00 87 ARG A N 1
ATOM 635 C CA . ARG A 1 87 ? -5.352 -10.504 13.896 1.00 88.00 87 ARG A CA 1
ATOM 636 C C . ARG A 1 87 ? -4.130 -11.422 13.842 1.00 88.00 87 ARG A C 1
ATOM 638 O O . ARG A 1 87 ? -3.889 -12.127 14.813 1.00 88.00 87 ARG A O 1
ATOM 645 N N . ALA A 1 88 ? -3.374 -11.425 12.744 1.00 82.75 88 ALA A N 1
ATOM 646 C CA . ALA A 1 88 ? -2.251 -12.344 12.540 1.00 82.75 88 ALA A CA 1
ATOM 647 C C . ALA A 1 88 ? -0.961 -11.952 13.299 1.00 82.75 88 ALA A C 1
ATOM 649 O O . ALA A 1 88 ? 0.050 -12.633 13.179 1.00 82.75 88 ALA A O 1
ATOM 650 N N . GLY A 1 89 ? -0.991 -10.881 14.101 1.00 84.12 89 GLY A N 1
ATOM 651 C CA . GLY A 1 89 ? 0.182 -10.364 14.814 1.00 84.12 89 GLY A CA 1
ATOM 652 C C . GLY A 1 89 ? 1.020 -9.404 13.964 1.00 84.12 89 GLY A C 1
ATOM 653 O O . GLY A 1 89 ? 0.809 -9.269 12.760 1.00 84.12 89 GLY A O 1
ATOM 654 N N . SER A 1 90 ? 1.947 -8.679 14.599 1.00 73.06 90 SER A N 1
ATOM 655 C CA . SER A 1 90 ? 2.772 -7.657 13.935 1.00 73.06 90 SER A CA 1
ATOM 656 C C . SER A 1 90 ? 3.716 -8.234 12.880 1.00 73.06 90 SER A C 1
ATOM 658 O O . SER A 1 90 ? 3.913 -7.591 11.857 1.00 73.06 90 SER A O 1
ATOM 660 N N . GLU A 1 91 ? 4.232 -9.449 13.082 1.00 69.31 91 GLU A N 1
ATOM 661 C CA . GLU A 1 91 ? 5.136 -10.116 12.131 1.00 69.31 91 GLU A CA 1
ATOM 662 C C . GLU A 1 91 ? 4.432 -10.529 10.827 1.00 69.31 91 GLU A C 1
ATOM 664 O O . GLU A 1 91 ? 5.038 -10.509 9.761 1.00 69.31 91 GLU A O 1
ATOM 669 N N . ALA A 1 92 ? 3.130 -10.829 10.873 1.00 62.44 92 ALA A N 1
ATOM 670 C CA . ALA A 1 92 ? 2.351 -11.216 9.694 1.00 62.44 92 ALA A CA 1
ATOM 671 C C . ALA A 1 92 ? 1.760 -10.021 8.918 1.00 62.44 92 ALA A C 1
ATOM 673 O O . ALA A 1 92 ? 1.149 -10.202 7.863 1.00 62.44 92 ALA A O 1
ATOM 674 N N . ARG A 1 93 ? 1.909 -8.783 9.419 1.00 58.97 93 ARG A N 1
ATOM 675 C CA . ARG A 1 93 ? 1.374 -7.584 8.743 1.00 58.97 93 ARG A CA 1
ATOM 676 C C . ARG A 1 93 ? 2.097 -7.260 7.438 1.00 58.97 93 ARG A C 1
ATOM 678 O O . ARG A 1 93 ? 1.487 -6.661 6.555 1.00 58.97 93 ARG A O 1
ATOM 685 N N . GLU A 1 94 ? 3.352 -7.672 7.299 1.00 65.00 94 GLU A N 1
ATOM 686 C CA . GLU A 1 94 ? 4.163 -7.392 6.107 1.00 65.00 94 GLU A CA 1
ATOM 687 C C . GLU A 1 94 ? 4.063 -8.487 5.035 1.00 65.00 94 GLU A C 1
ATOM 689 O O . GLU A 1 94 ? 4.480 -8.294 3.894 1.00 65.00 94 GLU A O 1
ATOM 694 N N . SER A 1 95 ? 3.444 -9.627 5.344 1.00 78.38 95 SER A N 1
ATOM 695 C CA . SER A 1 95 ? 3.457 -10.799 4.474 1.00 78.38 95 SER A CA 1
ATOM 696 C C . SER A 1 95 ? 2.166 -10.913 3.653 1.00 78.38 95 SER A C 1
ATOM 698 O O . SER A 1 95 ? 1.331 -11.789 3.866 1.00 78.38 95 SER A O 1
ATOM 700 N N . SER A 1 96 ? 1.976 -10.023 2.676 1.00 90.06 96 SER A N 1
ATOM 701 C CA . SER A 1 96 ? 0.961 -10.214 1.627 1.00 90.06 96 SER A CA 1
ATOM 702 C C . SER A 1 96 ? 1.578 -10.082 0.243 1.00 90.06 96 SER A C 1
ATOM 704 O O . SER A 1 96 ? 2.409 -9.204 0.036 1.00 90.06 96 SER A O 1
ATOM 706 N N . PHE A 1 97 ? 1.145 -10.902 -0.710 1.00 91.38 97 PHE A N 1
ATOM 707 C CA . PHE A 1 97 ? 1.623 -10.856 -2.094 1.00 91.38 97 PHE A CA 1
ATOM 708 C C . PHE A 1 97 ? 0.446 -10.837 -3.073 1.00 91.38 97 PHE A C 1
ATOM 710 O O . PHE A 1 97 ? -0.699 -11.092 -2.694 1.00 91.38 97 PHE A O 1
ATOM 717 N N . VAL A 1 98 ? 0.724 -10.512 -4.335 1.00 92.19 98 VAL A N 1
ATOM 718 C CA . VAL A 1 98 ? -0.273 -10.508 -5.413 1.00 92.19 98 VAL A CA 1
ATOM 719 C C . VAL A 1 98 ? -0.098 -11.756 -6.271 1.00 92.19 98 VAL A C 1
ATOM 721 O O . VAL A 1 98 ? 1.018 -12.104 -6.647 1.00 92.19 98 VAL A O 1
ATOM 724 N N . THR A 1 99 ? -1.203 -12.418 -6.595 1.00 94.31 99 THR A N 1
ATOM 725 C CA . THR A 1 99 ? -1.251 -13.563 -7.516 1.00 94.31 99 THR A CA 1
ATOM 726 C C . THR A 1 99 ? -2.415 -13.426 -8.488 1.00 94.31 99 THR A C 1
ATOM 728 O O . THR A 1 99 ? -3.325 -12.632 -8.255 1.00 94.31 99 THR A O 1
ATOM 731 N N . SER A 1 100 ? -2.401 -14.204 -9.569 1.00 94.50 100 SER A N 1
ATOM 732 C CA . SER A 1 100 ? -3.525 -14.333 -10.491 1.00 94.50 100 SER A CA 1
ATOM 733 C C . SER A 1 100 ? -4.247 -15.666 -10.318 1.00 94.50 100 SER A C 1
ATOM 735 O O . SER A 1 100 ? -3.620 -16.728 -10.318 1.00 94.50 100 SER A O 1
ATOM 737 N N . VAL A 1 101 ? -5.572 -15.596 -10.291 1.00 94.81 101 VAL A N 1
ATOM 738 C CA . VAL A 1 101 ? -6.482 -16.737 -10.405 1.00 94.81 101 VAL A CA 1
ATOM 739 C C . VAL A 1 101 ? -7.131 -16.684 -11.781 1.00 94.81 101 VAL A C 1
ATOM 741 O O . VAL A 1 101 ? -7.736 -15.668 -12.129 1.00 94.81 101 VAL A O 1
ATOM 744 N N . GLU A 1 102 ? -7.002 -17.743 -12.572 1.00 94.31 102 GLU A N 1
ATOM 745 C CA . GLU A 1 102 ? -7.650 -17.802 -13.884 1.00 94.31 102 GLU A CA 1
ATOM 746 C C . GLU A 1 102 ? -9.145 -18.095 -13.742 1.00 94.31 102 GLU A C 1
ATOM 748 O O . GLU A 1 102 ? -9.570 -18.854 -12.871 1.00 94.31 102 GLU A O 1
ATOM 753 N N . ALA A 1 103 ? -9.967 -17.518 -14.622 1.00 93.38 103 ALA A N 1
ATOM 754 C CA . ALA A 1 103 ? -11.412 -17.736 -14.600 1.00 93.38 103 ALA A CA 1
ATOM 755 C C . ALA A 1 103 ? -11.794 -19.222 -14.725 1.00 93.38 103 ALA A C 1
ATOM 757 O O . ALA A 1 103 ? -12.786 -19.642 -14.134 1.00 93.38 103 ALA A O 1
ATOM 758 N N . ALA A 1 104 ? -10.998 -20.007 -15.458 1.00 92.00 104 ALA A N 1
ATOM 759 C CA . ALA A 1 104 ? -11.198 -21.443 -15.648 1.00 92.00 104 ALA A CA 1
ATOM 760 C C . ALA A 1 104 ? -10.941 -22.273 -14.373 1.00 92.00 104 ALA A C 1
ATOM 762 O O . ALA A 1 104 ? -11.497 -23.358 -14.225 1.00 92.00 104 ALA A O 1
ATOM 763 N N . GLU A 1 105 ? -10.146 -21.760 -13.427 1.00 92.38 105 GLU A N 1
ATOM 764 C CA . GLU A 1 105 ? -9.868 -22.426 -12.143 1.00 92.38 105 GLU A CA 1
ATOM 765 C C . GLU A 1 105 ? -10.953 -22.182 -11.097 1.00 92.38 105 GLU A C 1
ATOM 767 O O . GLU A 1 105 ? -11.016 -22.865 -10.068 1.00 92.38 105 GLU A O 1
ATOM 772 N N . LEU A 1 106 ? -11.796 -21.174 -11.321 1.00 94.19 106 LEU A N 1
ATOM 773 C CA . LEU A 1 106 ? -12.868 -20.857 -10.401 1.00 94.19 106 LEU A CA 1
ATOM 774 C C . LEU A 1 106 ? -13.943 -21.956 -10.452 1.00 94.19 106 LEU A C 1
ATOM 776 O O . LEU A 1 106 ? -14.348 -22.388 -11.533 1.00 94.19 106 LEU A O 1
ATOM 780 N N . PRO A 1 107 ? -14.476 -22.395 -9.294 1.00 94.12 107 PRO A N 1
ATOM 781 C CA . PRO A 1 107 ? -15.591 -23.326 -9.266 1.00 94.12 107 PRO A CA 1
ATOM 782 C C . PRO A 1 107 ? -16.760 -22.791 -10.106 1.00 94.12 107 PRO A C 1
ATOM 784 O O . PRO A 1 107 ? -17.069 -21.603 -10.001 1.00 94.12 107 PRO A O 1
ATOM 787 N N . PRO A 1 108 ? -17.517 -23.638 -10.828 1.00 93.12 108 PRO A N 1
ATOM 788 C CA . PRO A 1 108 ? -18.643 -23.185 -11.656 1.00 93.12 108 PRO A CA 1
ATOM 789 C C . PRO A 1 108 ? -19.698 -22.355 -10.900 1.00 93.12 108 PRO A C 1
ATOM 791 O O . PRO A 1 108 ? -20.420 -21.551 -11.482 1.00 93.12 108 PRO A O 1
ATOM 794 N N . ARG A 1 109 ? -19.794 -22.534 -9.574 1.00 93.94 109 ARG A N 1
ATOM 795 C CA . ARG A 1 109 ? -20.702 -21.785 -8.684 1.00 93.94 109 ARG A CA 1
ATOM 796 C C . ARG A 1 109 ? -20.195 -20.386 -8.306 1.00 93.94 109 ARG A C 1
ATOM 798 O O . ARG A 1 109 ? -20.958 -19.603 -7.731 1.00 93.94 109 ARG A O 1
ATOM 805 N N . LEU A 1 110 ? -18.932 -20.089 -8.596 1.00 94.25 110 LEU A N 1
ATOM 806 C CA . LEU A 1 110 ? -18.227 -18.868 -8.233 1.00 94.25 110 LEU A CA 1
ATOM 807 C C . LEU A 1 110 ? -17.567 -18.233 -9.474 1.00 94.25 110 LEU A C 1
ATOM 809 O O . LEU A 1 110 ? -16.347 -18.137 -9.538 1.00 94.25 110 LEU A O 1
ATOM 813 N N . PRO A 1 111 ? -18.356 -17.785 -10.469 1.00 95.19 111 PRO A N 1
ATOM 814 C CA . PRO A 1 111 ? -17.803 -17.120 -11.644 1.00 95.19 111 PRO A CA 1
ATOM 815 C C . PRO A 1 111 ? -17.080 -15.825 -11.254 1.00 95.19 111 PRO A C 1
ATOM 817 O O . PRO A 1 111 ? -17.357 -15.237 -10.206 1.00 95.19 111 PRO A O 1
ATOM 820 N N . ILE A 1 112 ? -16.224 -15.323 -12.146 1.00 94.81 112 ILE A N 1
ATOM 821 C CA . ILE A 1 112 ? -15.370 -14.150 -11.904 1.00 94.81 112 ILE A CA 1
ATOM 822 C C . ILE A 1 112 ? -16.152 -12.913 -11.426 1.00 94.81 112 ILE A C 1
ATOM 824 O O . ILE A 1 112 ? -15.730 -12.202 -10.517 1.00 94.81 112 ILE A O 1
ATOM 828 N N . ARG A 1 113 ? -17.373 -12.727 -11.947 1.00 94.06 113 ARG A N 1
ATOM 829 C CA . ARG A 1 113 ? -18.306 -11.673 -11.521 1.00 94.06 113 ARG A CA 1
ATOM 830 C C . ARG A 1 113 ? -18.721 -11.815 -10.057 1.00 94.06 113 ARG A C 1
ATOM 832 O O . ARG A 1 113 ? -18.802 -10.823 -9.342 1.00 94.06 113 ARG A O 1
ATOM 839 N N . ARG A 1 114 ? -18.973 -13.044 -9.603 1.00 95.12 114 ARG A N 1
ATOM 840 C CA . ARG A 1 114 ? -19.347 -13.334 -8.214 1.00 95.12 114 ARG A CA 1
ATOM 841 C C . ARG A 1 114 ? -18.156 -13.145 -7.277 1.00 95.12 114 ARG A C 1
ATOM 843 O O . ARG A 1 114 ? -18.353 -12.613 -6.192 1.00 95.12 114 ARG A O 1
ATOM 850 N N . VAL A 1 115 ? -16.945 -13.498 -7.721 1.00 95.81 115 VAL A N 1
ATOM 851 C CA . VAL A 1 115 ? -15.701 -13.207 -6.985 1.00 95.81 115 VAL A CA 1
ATOM 852 C C . VAL A 1 115 ? -15.525 -11.702 -6.795 1.00 95.81 115 VAL A C 1
ATOM 854 O O . VAL A 1 115 ? -15.297 -11.248 -5.681 1.00 95.81 115 VAL A O 1
ATOM 857 N N . ALA A 1 116 ? -15.701 -10.908 -7.849 1.00 94.81 116 ALA A N 1
ATOM 858 C CA . ALA A 1 116 ? -15.569 -9.455 -7.761 1.00 94.81 116 ALA A CA 1
ATOM 859 C C . ALA A 1 116 ? -16.653 -8.785 -6.885 1.00 94.81 116 ALA A C 1
ATOM 861 O O . ALA A 1 116 ? -16.421 -7.731 -6.298 1.00 94.81 116 ALA A O 1
ATOM 862 N N . GLN A 1 117 ? -17.846 -9.382 -6.788 1.00 95.00 117 GLN A N 1
ATOM 863 C CA . GLN A 1 117 ? -18.963 -8.846 -5.999 1.00 95.00 117 GLN A CA 1
ATOM 864 C C . GLN A 1 117 ? -18.978 -9.306 -4.541 1.00 95.00 117 GLN A C 1
ATOM 866 O O . GLN A 1 117 ? -19.459 -8.571 -3.690 1.00 95.00 117 GLN A O 1
ATOM 871 N N . HIS A 1 118 ? -18.525 -10.524 -4.251 1.00 95.50 118 HIS A N 1
ATOM 872 C CA . HIS A 1 118 ? -18.710 -11.156 -2.940 1.00 95.50 118 HIS A CA 1
ATOM 873 C C . HIS A 1 118 ? -17.437 -11.823 -2.405 1.00 95.50 118 HIS A C 1
ATOM 875 O O . HIS A 1 118 ? -17.486 -12.540 -1.404 1.00 95.50 118 HIS A O 1
ATOM 881 N N . GLY A 1 119 ? -16.297 -11.622 -3.068 1.00 95.56 119 GLY A N 1
ATOM 882 C CA . GLY A 1 119 ? -15.055 -12.316 -2.754 1.00 95.56 119 GLY A CA 1
ATOM 883 C C . GLY A 1 119 ? -15.181 -13.822 -2.980 1.00 95.56 119 GLY A C 1
ATOM 884 O O . GLY A 1 119 ? -16.016 -14.304 -3.747 1.00 95.56 119 GLY A O 1
ATOM 885 N N . PHE A 1 120 ? -14.370 -14.596 -2.267 1.00 95.94 120 PHE A N 1
ATOM 886 C CA . PHE A 1 120 ? -14.367 -16.059 -2.352 1.00 95.94 120 PHE A CA 1
ATOM 887 C C . PHE A 1 120 ? -15.384 -16.718 -1.398 1.00 95.94 120 PHE A C 1
ATOM 889 O O . PHE A 1 120 ? -15.128 -17.777 -0.824 1.00 95.94 120 PHE A O 1
ATOM 896 N N . ALA A 1 121 ? -16.550 -16.091 -1.203 1.00 93.75 121 ALA A N 1
ATOM 897 C CA . ALA A 1 121 ? -17.569 -16.563 -0.268 1.00 93.75 121 ALA A CA 1
ATOM 898 C C . ALA A 1 121 ? -18.040 -17.996 -0.584 1.00 93.75 121 ALA A C 1
ATOM 900 O O . ALA A 1 121 ? -18.406 -18.327 -1.714 1.00 93.75 121 ALA A O 1
ATOM 901 N N . GLY A 1 122 ? -18.062 -18.850 0.443 1.00 90.56 122 GLY A N 1
ATOM 902 C CA . GLY A 1 122 ? -18.475 -20.254 0.329 1.00 90.56 122 GLY A CA 1
ATOM 903 C C . GLY A 1 122 ? -17.392 -21.206 -0.191 1.00 90.56 122 GLY A C 1
ATOM 904 O O . GLY A 1 122 ? -17.637 -22.413 -0.262 1.00 90.56 122 GLY A O 1
ATOM 905 N N . VAL A 1 123 ? -16.195 -20.705 -0.509 1.00 91.94 123 VAL A N 1
ATOM 906 C CA . VAL A 1 123 ? -15.025 -21.534 -0.807 1.00 91.94 123 VAL A CA 1
ATOM 907 C C . VAL A 1 123 ? -14.241 -21.736 0.477 1.00 91.94 123 VAL A C 1
ATOM 909 O O . VAL A 1 123 ? -13.739 -20.782 1.060 1.00 91.94 123 VAL A O 1
ATOM 912 N N . ARG A 1 124 ? -14.145 -22.993 0.922 1.00 87.50 124 ARG A N 1
ATOM 913 C CA . ARG A 1 124 ? -13.334 -23.338 2.093 1.00 87.50 124 ARG A CA 1
ATOM 914 C C . ARG A 1 124 ? -11.864 -23.139 1.747 1.00 87.50 124 ARG A C 1
ATOM 916 O O . ARG A 1 124 ? -11.274 -22.157 2.166 1.00 87.50 124 ARG A O 1
ATOM 923 N N . SER A 1 125 ? -11.318 -23.997 0.892 1.00 88.94 125 SER A N 1
ATOM 924 C CA . SER A 1 125 ? -9.937 -23.889 0.435 1.00 88.94 125 SER A CA 1
ATOM 925 C C . SER A 1 125 ? -9.836 -23.521 -1.037 1.00 88.94 125 SER A C 1
ATOM 927 O O . SER A 1 125 ? -10.677 -23.914 -1.849 1.00 88.94 125 SER A O 1
ATOM 929 N N . PHE A 1 126 ? -8.790 -22.776 -1.381 1.00 90.75 126 PHE A N 1
ATOM 930 C CA . PHE A 1 126 ? -8.525 -22.358 -2.751 1.00 90.75 126 PHE A CA 1
ATOM 931 C C . PHE A 1 126 ? -7.036 -22.469 -3.071 1.00 90.75 126 PHE A C 1
ATOM 933 O O . PHE A 1 126 ? -6.189 -22.248 -2.205 1.00 90.75 126 PHE A O 1
ATOM 940 N N . ARG A 1 127 ? -6.718 -22.860 -4.304 1.00 90.94 127 ARG A N 1
ATOM 941 C CA . ARG A 1 127 ? -5.343 -23.008 -4.787 1.00 90.94 127 ARG A CA 1
ATOM 942 C C . ARG A 1 127 ? -4.971 -21.768 -5.585 1.00 90.94 127 ARG A C 1
ATOM 944 O O . ARG A 1 127 ? -5.731 -21.365 -6.456 1.00 90.94 127 ARG A O 1
ATOM 951 N N . VAL A 1 128 ? -3.819 -21.180 -5.293 1.00 91.88 128 VAL A N 1
ATOM 952 C CA . VAL A 1 128 ? -3.266 -20.059 -6.056 1.00 91.88 128 VAL A CA 1
ATOM 953 C C . VAL A 1 128 ? -1.824 -20.359 -6.444 1.00 91.88 128 VAL A C 1
ATOM 955 O O . VAL A 1 128 ? -1.079 -20.964 -5.676 1.00 91.88 128 VAL A O 1
ATOM 958 N N . HIS A 1 129 ? -1.428 -19.957 -7.645 1.00 89.19 129 HIS A N 1
ATOM 959 C CA . HIS A 1 129 ? -0.087 -20.209 -8.173 1.00 89.19 129 HIS A CA 1
ATOM 960 C C . HIS A 1 129 ? 0.871 -19.068 -7.804 1.00 89.19 129 HIS A C 1
ATOM 962 O O . HIS A 1 129 ? 0.470 -17.902 -7.775 1.00 89.19 129 HIS A O 1
ATOM 968 N N . LEU A 1 130 ? 2.138 -19.378 -7.525 1.00 86.62 130 LEU A N 1
ATOM 969 C CA . LEU A 1 130 ? 3.162 -18.380 -7.205 1.00 86.62 130 LEU A CA 1
ATOM 970 C C . LEU A 1 130 ? 4.156 -18.218 -8.360 1.00 86.62 130 LEU A C 1
ATOM 972 O O . LEU A 1 130 ? 5.142 -18.940 -8.440 1.00 86.62 130 LEU A O 1
ATOM 976 N N . GLY A 1 131 ? 3.920 -17.228 -9.227 1.00 83.19 131 GLY A N 1
ATOM 977 C CA . GLY A 1 131 ? 4.831 -16.890 -10.329 1.00 83.19 131 GLY A CA 1
ATOM 978 C C . GLY A 1 131 ? 4.995 -17.997 -11.382 1.00 83.19 131 GLY A C 1
ATOM 979 O O . GLY A 1 131 ? 4.408 -19.069 -11.271 1.00 83.19 131 GLY A O 1
ATOM 980 N N . ASN A 1 132 ? 5.765 -17.700 -12.437 1.00 84.19 132 ASN A N 1
ATOM 981 C CA . ASN A 1 132 ? 6.147 -18.612 -13.532 1.00 84.19 132 ASN A CA 1
ATOM 982 C C . ASN A 1 132 ? 5.027 -19.527 -14.062 1.00 84.19 132 ASN A C 1
ATOM 984 O O . ASN A 1 132 ? 5.250 -20.678 -14.448 1.00 84.19 132 ASN A O 1
ATOM 988 N N . ARG A 1 133 ? 3.808 -19.000 -14.099 1.00 87.38 133 ARG A N 1
ATOM 989 C CA . ARG A 1 133 ? 2.614 -19.695 -14.540 1.00 87.38 133 ARG A CA 1
ATOM 990 C C . ARG A 1 133 ? 2.703 -19.931 -16.046 1.00 87.38 133 ARG A C 1
ATOM 992 O O . ARG A 1 133 ? 3.120 -19.055 -16.810 1.00 87.38 133 ARG A O 1
ATOM 999 N N . ARG A 1 134 ? 2.338 -21.138 -16.476 1.00 89.50 134 ARG A N 1
ATOM 1000 C CA . ARG A 1 134 ? 2.200 -21.442 -17.903 1.00 89.50 134 ARG A CA 1
ATOM 1001 C C . ARG A 1 134 ? 0.918 -20.793 -18.398 1.00 89.50 134 ARG A C 1
ATOM 1003 O O . ARG A 1 134 ? -0.043 -20.678 -17.643 1.00 89.50 134 ARG A O 1
ATOM 1010 N N . LEU A 1 135 ? 0.920 -20.356 -19.648 1.00 88.81 135 LEU A N 1
ATOM 1011 C CA . LEU A 1 135 ? -0.309 -19.889 -20.272 1.00 88.81 135 LEU A CA 1
ATOM 1012 C C . LEU A 1 135 ? -1.356 -21.007 -20.325 1.00 88.81 135 LEU A C 1
ATOM 1014 O O . LEU A 1 135 ? -0.967 -22.170 -20.479 1.00 88.81 135 LEU A O 1
ATOM 1018 N N . PRO A 1 136 ? -2.652 -20.654 -20.249 1.00 86.81 136 PRO A N 1
ATOM 1019 C CA . PRO A 1 136 ? -3.730 -21.612 -20.443 1.00 86.81 136 PRO A CA 1
ATOM 1020 C C . PRO A 1 136 ? -3.568 -22.340 -21.777 1.00 86.81 136 PRO A C 1
ATOM 1022 O O . PRO A 1 136 ? -3.105 -21.751 -22.765 1.00 86.81 136 PRO A O 1
ATOM 1025 N N . GLU A 1 137 ? -3.973 -23.608 -21.825 1.00 87.00 137 GLU A N 1
ATOM 1026 C CA . GLU A 1 137 ? -3.967 -24.340 -23.084 1.00 87.00 137 GLU A CA 1
ATOM 1027 C C . GLU A 1 137 ? -4.910 -23.661 -24.092 1.00 87.00 137 GLU A C 1
ATOM 1029 O O . GLU A 1 137 ? -5.914 -23.061 -23.702 1.00 87.00 137 GLU A O 1
ATOM 1034 N N . PRO A 1 138 ? -4.644 -23.755 -25.408 1.00 85.06 138 PRO A N 1
ATOM 1035 C CA . PRO A 1 138 ? -5.470 -23.099 -26.423 1.00 85.06 138 PRO A CA 1
ATOM 1036 C C . PRO A 1 138 ? -6.973 -23.411 -26.343 1.00 85.06 138 PRO A C 1
ATOM 1038 O O . PRO A 1 138 ? -7.774 -22.603 -26.805 1.00 85.06 138 PRO A O 1
ATOM 1041 N N . GLN A 1 139 ? -7.353 -24.557 -25.766 1.00 86.00 139 GLN A N 1
ATOM 1042 C CA . GLN A 1 139 ? -8.746 -24.964 -25.546 1.00 86.00 139 GLN A CA 1
ATOM 1043 C C . GLN A 1 139 ? -9.462 -24.159 -24.447 1.00 86.00 139 GLN A C 1
ATOM 1045 O O . GLN A 1 139 ? -10.680 -24.008 -24.504 1.00 86.00 139 GLN A O 1
ATOM 1050 N N . ASP A 1 140 ? -8.708 -23.607 -23.495 1.00 83.75 140 ASP A N 1
ATOM 1051 C CA . ASP A 1 140 ? -9.223 -22.800 -22.383 1.00 83.75 140 ASP A CA 1
ATOM 1052 C C . ASP A 1 140 ? -9.279 -21.304 -22.739 1.00 83.75 140 ASP A C 1
ATOM 1054 O O . ASP A 1 140 ? -9.856 -20.487 -22.015 1.00 83.75 140 ASP A O 1
ATOM 1058 N N . LEU A 1 141 ? -8.695 -20.923 -23.880 1.00 87.50 141 LEU A N 1
ATOM 1059 C CA . LEU A 1 141 ? -8.705 -19.555 -24.380 1.00 87.50 141 LEU A CA 1
ATOM 1060 C C . LEU A 1 141 ? -10.026 -19.253 -25.094 1.00 87.50 141 LEU A C 1
ATOM 1062 O O . LEU A 1 141 ? -10.456 -19.941 -26.019 1.00 87.50 141 LEU A O 1
ATOM 1066 N N . THR A 1 142 ? -10.648 -18.137 -24.727 1.00 86.62 142 THR A N 1
ATOM 1067 C CA . THR A 1 142 ? -11.794 -17.608 -25.464 1.00 86.62 142 THR A CA 1
ATOM 1068 C C . THR A 1 142 ? -11.296 -16.929 -26.734 1.00 86.62 142 THR A C 1
ATOM 1070 O O . THR A 1 142 ? -10.633 -15.890 -26.679 1.00 86.62 142 THR A O 1
ATOM 1073 N N . ARG A 1 143 ? -11.635 -17.485 -27.900 1.00 85.88 143 ARG A N 1
ATOM 1074 C CA . ARG A 1 143 ? -11.265 -16.905 -29.196 1.00 85.88 143 ARG A CA 1
ATOM 1075 C C . ARG A 1 143 ? -12.335 -15.924 -29.673 1.00 85.88 143 ARG A C 1
ATOM 1077 O O . ARG A 1 143 ? -13.472 -16.315 -29.925 1.00 85.88 143 ARG A O 1
ATOM 1084 N N . ARG A 1 144 ? -11.977 -14.647 -29.835 1.00 81.88 144 ARG A N 1
ATOM 1085 C CA . ARG A 1 144 ? -12.839 -13.620 -30.453 1.00 81.88 144 ARG A CA 1
ATOM 1086 C C . ARG A 1 144 ? -12.068 -12.920 -31.569 1.00 81.88 144 ARG A C 1
ATOM 1088 O O . ARG A 1 144 ? -10.961 -12.442 -31.353 1.00 81.88 144 ARG A O 1
ATOM 1095 N N . SER A 1 145 ? -12.638 -12.885 -32.774 1.00 81.25 145 SER A N 1
ATOM 1096 C CA . SER A 1 145 ? -12.025 -12.238 -33.950 1.00 81.25 145 SER A CA 1
ATOM 1097 C C . SER A 1 145 ? -10.600 -12.725 -34.259 1.00 81.25 145 SER A C 1
ATOM 1099 O O . SER A 1 145 ? -9.722 -11.939 -34.593 1.00 81.25 145 SER A O 1
ATOM 1101 N N . GLY A 1 146 ? -10.350 -14.029 -34.095 1.00 83.88 146 GLY A N 1
ATOM 1102 C CA . GLY A 1 146 ? -9.037 -14.638 -34.339 1.00 83.88 146 GLY A CA 1
ATOM 1103 C C . GLY A 1 146 ? -8.024 -14.474 -33.204 1.00 83.88 146 GLY A C 1
ATOM 1104 O O . GLY A 1 146 ? -7.046 -15.215 -33.189 1.00 83.88 146 GLY A O 1
ATOM 1105 N N . VAL A 1 147 ? -8.295 -13.604 -32.229 1.00 86.12 147 VAL A N 1
ATOM 1106 C CA . VAL A 1 147 ? -7.427 -13.340 -31.081 1.00 86.12 147 VAL A CA 1
ATOM 1107 C C . VAL A 1 147 ? -7.846 -14.195 -29.884 1.00 86.12 147 VAL A C 1
ATOM 1109 O O . VAL A 1 147 ? -9.037 -14.333 -29.590 1.00 86.12 147 VAL A O 1
ATOM 1112 N N . ASN A 1 148 ? -6.858 -14.770 -29.199 1.00 90.50 148 ASN A N 1
ATOM 1113 C CA . ASN A 1 148 ? -7.063 -15.578 -28.003 1.00 90.50 148 ASN A CA 1
ATOM 1114 C C . ASN A 1 148 ? -7.004 -14.703 -26.747 1.00 90.50 148 ASN A C 1
ATOM 1116 O O . ASN A 1 148 ? -6.023 -13.985 -26.525 1.00 90.50 148 ASN A O 1
ATOM 1120 N N . PHE A 1 149 ? -8.039 -14.798 -25.916 1.00 93.25 149 PHE A N 1
ATOM 1121 C CA . PHE A 1 149 ? -8.138 -14.086 -24.648 1.00 93.25 149 PHE A CA 1
ATOM 1122 C C . PHE A 1 149 ? -8.433 -15.043 -23.502 1.00 93.25 149 PHE A C 1
ATOM 1124 O O . PHE A 1 149 ? -9.072 -16.077 -23.688 1.00 93.25 149 PHE A O 1
ATOM 1131 N N . PHE A 1 150 ? -8.043 -14.646 -22.301 1.00 94.56 150 PHE A N 1
ATOM 1132 C CA . PHE A 1 150 ? -8.490 -15.271 -21.064 1.00 94.56 150 PHE A CA 1
ATOM 1133 C C . PHE A 1 150 ? -8.729 -14.199 -20.002 1.00 94.56 150 PHE A C 1
ATOM 1135 O O . PHE A 1 150 ? -8.255 -13.064 -20.116 1.00 94.56 150 PHE A O 1
ATOM 1142 N N . GLU A 1 151 ? -9.527 -14.538 -18.997 1.00 95.31 151 GLU A N 1
ATOM 1143 C CA . GLU A 1 151 ? -9.865 -13.637 -17.898 1.00 95.31 151 GLU A CA 1
ATOM 1144 C C . GLU A 1 151 ? -9.192 -14.116 -16.615 1.00 95.31 151 GLU A C 1
ATOM 1146 O O . GLU A 1 151 ? -9.166 -15.313 -16.320 1.00 95.31 151 GLU A O 1
ATOM 1151 N N . ILE A 1 152 ? -8.645 -13.171 -15.856 1.00 96.00 152 ILE A N 1
ATOM 1152 C CA . ILE A 1 152 ? -7.975 -13.433 -14.584 1.00 96.00 152 ILE A CA 1
ATOM 1153 C C . ILE A 1 152 ? -8.468 -12.474 -13.505 1.00 96.00 152 ILE A C 1
ATOM 1155 O O . ILE A 1 152 ? -8.840 -11.331 -13.784 1.00 96.00 152 ILE A O 1
ATOM 1159 N N . VAL A 1 153 ? -8.412 -12.929 -12.257 1.00 96.56 153 VAL A N 1
ATOM 1160 C CA . VAL A 1 153 ? -8.550 -12.090 -11.064 1.00 96.56 153 VAL A CA 1
ATOM 1161 C C . VAL A 1 153 ? -7.189 -11.963 -10.412 1.00 96.56 153 VAL A C 1
ATOM 1163 O O . VAL A 1 153 ? -6.614 -12.962 -9.979 1.00 96.56 153 VAL A O 1
ATOM 1166 N N . LEU A 1 154 ? -6.683 -10.741 -10.293 1.00 96.25 154 LEU A N 1
ATOM 1167 C CA . LEU A 1 154 ? -5.541 -10.475 -9.432 1.00 96.25 154 LEU A CA 1
ATOM 1168 C C . LEU A 1 154 ? -6.027 -10.348 -7.997 1.00 96.25 154 LEU A C 1
ATOM 1170 O O . LEU A 1 154 ? -6.878 -9.511 -7.687 1.00 96.25 154 LEU A O 1
ATOM 1174 N N . CYS A 1 155 ? -5.481 -11.191 -7.134 1.00 96.25 155 CYS A N 1
ATOM 1175 C CA . CYS A 1 155 ? -5.839 -11.267 -5.732 1.00 96.25 155 CYS A CA 1
ATOM 1176 C C . CYS A 1 155 ? -4.644 -10.884 -4.869 1.00 96.25 155 CYS A C 1
ATOM 1178 O O . CYS A 1 155 ? -3.524 -11.339 -5.111 1.00 96.25 155 CYS A O 1
ATOM 1180 N N . ARG A 1 156 ? -4.898 -10.101 -3.822 1.00 95.06 156 ARG A N 1
ATOM 1181 C CA . ARG A 1 156 ? -3.976 -9.954 -2.703 1.00 95.06 156 ARG A CA 1
ATOM 1182 C C . ARG A 1 156 ? -4.199 -11.127 -1.758 1.00 95.06 156 ARG A C 1
ATOM 1184 O O . ARG A 1 156 ? -5.326 -11.388 -1.337 1.00 95.06 156 ARG A O 1
ATOM 1191 N N . VAL A 1 157 ? -3.126 -11.836 -1.450 1.00 94.31 157 VAL A N 1
ATOM 1192 C CA . VAL A 1 157 ? -3.145 -13.016 -0.590 1.00 94.31 157 VAL A CA 1
ATOM 1193 C C . VAL A 1 157 ? -2.468 -12.672 0.719 1.00 94.31 157 VAL A C 1
ATOM 1195 O O . VAL A 1 157 ? -1.341 -12.175 0.723 1.00 94.31 157 VAL A O 1
ATOM 1198 N N . ARG A 1 158 ? -3.143 -12.942 1.834 1.00 92.12 158 ARG A N 1
ATOM 1199 C CA . ARG A 1 158 ? -2.537 -12.874 3.165 1.00 92.12 158 ARG A CA 1
ATOM 1200 C C . ARG A 1 158 ? -1.723 -14.145 3.402 1.00 92.12 158 ARG A C 1
ATOM 1202 O O . ARG A 1 158 ? -2.298 -15.234 3.421 1.00 92.12 158 ARG A O 1
ATOM 1209 N N . LEU A 1 159 ? -0.418 -14.011 3.627 1.00 86.94 159 LEU A N 1
ATOM 1210 C CA . LEU A 1 159 ? 0.394 -15.093 4.176 1.00 86.94 159 LEU A CA 1
ATOM 1211 C C . LEU A 1 159 ? 0.125 -15.129 5.681 1.00 86.94 159 LEU A C 1
ATOM 1213 O O . LEU A 1 159 ? 0.430 -14.174 6.390 1.00 86.94 159 LEU A O 1
ATOM 1217 N N . GLY A 1 160 ? -0.501 -16.199 6.156 1.00 86.19 160 GLY A N 1
ATOM 1218 C CA . GLY A 1 160 ? -0.514 -16.506 7.583 1.00 86.19 160 GLY A CA 1
ATOM 1219 C C . GLY A 1 160 ? 0.608 -17.480 7.922 1.00 86.19 160 GLY A C 1
ATOM 1220 O O . GLY A 1 160 ? 1.588 -17.606 7.178 1.00 86.19 160 GLY A O 1
ATOM 1221 N N . HIS A 1 161 ? 0.439 -18.239 9.004 1.00 87.75 161 HIS A N 1
ATOM 1222 C CA . HIS A 1 161 ? 1.335 -19.356 9.290 1.00 87.75 161 HIS A CA 1
ATOM 1223 C C . HIS A 1 161 ? 1.286 -20.354 8.128 1.00 87.75 161 HIS A C 1
ATOM 1225 O O . HIS A 1 161 ? 0.303 -21.077 7.954 1.00 87.75 161 HIS A O 1
ATOM 1231 N N . THR A 1 162 ? 2.350 -20.369 7.324 1.00 88.94 162 THR A N 1
ATOM 1232 C CA . THR A 1 162 ? 2.455 -21.186 6.115 1.00 88.94 162 THR A CA 1
ATOM 1233 C C . THR A 1 162 ? 3.272 -22.429 6.423 1.00 88.94 162 THR A C 1
ATOM 1235 O O . THR A 1 162 ? 4.406 -22.329 6.888 1.00 88.94 162 THR A O 1
ATOM 1238 N N . LYS A 1 163 ? 2.722 -23.608 6.132 1.00 90.38 163 LYS A N 1
ATOM 1239 C CA . LYS A 1 163 ? 3.488 -24.856 6.167 1.00 90.38 163 LYS A CA 1
ATOM 1240 C C . LYS A 1 163 ? 4.040 -25.172 4.780 1.00 90.38 163 LYS A C 1
ATOM 1242 O O . LYS A 1 163 ? 3.264 -25.232 3.832 1.00 90.38 16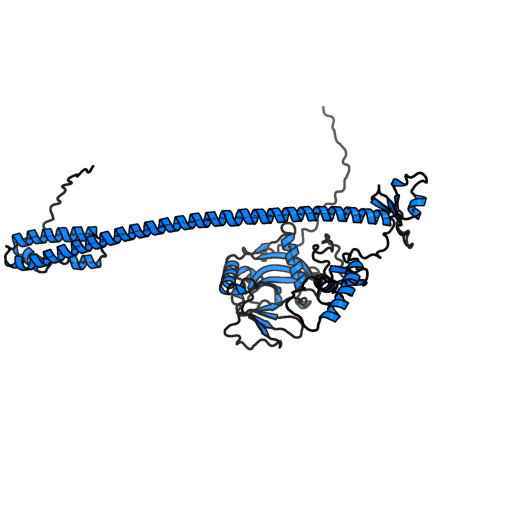3 LYS A O 1
ATOM 1247 N N . VAL A 1 164 ? 5.347 -25.386 4.663 1.00 90.50 164 VAL A N 1
ATOM 1248 C CA . VAL A 1 164 ? 5.977 -25.819 3.407 1.00 90.50 164 VAL A CA 1
ATOM 1249 C C . VAL A 1 164 ? 5.935 -27.346 3.314 1.00 90.50 164 VAL A C 1
ATOM 1251 O O . VAL A 1 164 ? 6.134 -28.040 4.312 1.00 90.50 164 VAL A O 1
ATOM 1254 N N . HIS A 1 165 ? 5.603 -27.860 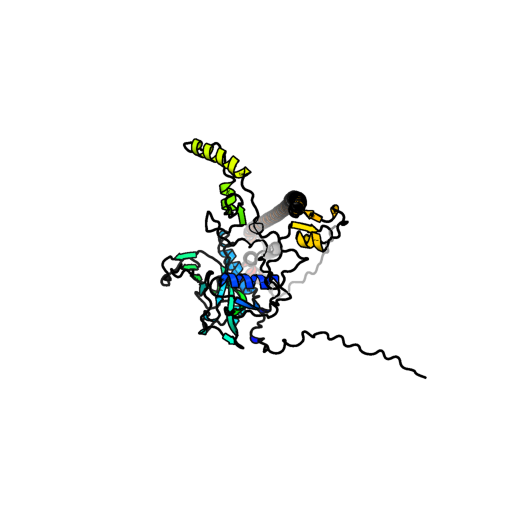2.135 1.00 88.81 165 HIS A N 1
ATOM 1255 C CA . HIS A 1 165 ? 5.517 -29.279 1.819 1.00 88.81 165 HIS A CA 1
ATOM 1256 C C . HIS A 1 165 ? 6.333 -29.580 0.558 1.00 88.81 165 HIS A C 1
ATOM 1258 O O . HIS A 1 165 ? 5.998 -29.081 -0.514 1.00 88.81 165 HIS A O 1
ATOM 1264 N N . ASP A 1 166 ? 7.331 -30.457 0.687 1.00 82.12 166 ASP A N 1
ATOM 1265 C CA . ASP A 1 166 ? 8.358 -30.686 -0.345 1.00 82.12 166 ASP A CA 1
ATOM 1266 C C . ASP A 1 166 ? 8.057 -31.839 -1.324 1.00 82.12 166 ASP A C 1
ATOM 1268 O O . ASP A 1 166 ? 8.901 -32.182 -2.132 1.00 82.12 166 ASP A O 1
ATOM 1272 N N . ASN A 1 167 ? 6.875 -32.469 -1.274 1.00 77.50 167 ASN A N 1
ATOM 1273 C CA . ASN A 1 167 ? 6.627 -33.737 -1.989 1.00 77.50 167 ASN A CA 1
ATOM 1274 C C . ASN A 1 167 ? 5.433 -33.709 -2.960 1.00 77.50 167 ASN A C 1
ATOM 1276 O O . ASN A 1 167 ? 4.839 -34.764 -3.210 1.00 77.50 167 ASN A O 1
ATOM 1280 N N . GLY A 1 168 ? 4.991 -32.528 -3.415 1.00 70.81 168 GLY A N 1
ATOM 1281 C CA . GLY A 1 168 ? 3.889 -32.348 -4.382 1.00 70.81 168 GLY A CA 1
ATOM 1282 C C . GLY A 1 168 ? 2.495 -32.856 -3.956 1.00 70.81 168 GLY A C 1
ATOM 1283 O O . GLY A 1 168 ? 1.474 -32.461 -4.518 1.00 70.81 168 GLY A O 1
ATOM 1284 N N . ARG A 1 169 ? 2.391 -33.720 -2.937 1.00 75.69 169 ARG A N 1
ATOM 1285 C CA . ARG A 1 169 ? 1.124 -34.260 -2.446 1.00 75.69 169 ARG A CA 1
ATOM 1286 C C . ARG A 1 169 ? 0.522 -33.311 -1.416 1.00 75.69 169 ARG A C 1
ATOM 1288 O O . ARG A 1 169 ? 1.140 -33.087 -0.370 1.00 75.69 169 ARG A O 1
ATOM 1295 N N . PRO A 1 170 ? -0.701 -32.801 -1.651 1.00 66.94 170 PRO A N 1
ATOM 1296 C CA . PRO A 1 170 ? -1.391 -32.020 -0.644 1.00 66.94 170 PRO A CA 1
ATOM 1297 C C . PRO A 1 170 ? -1.606 -32.897 0.599 1.00 66.94 170 PRO A C 1
ATOM 1299 O O . PRO A 1 170 ? -2.023 -34.054 0.464 1.00 66.94 170 PRO A O 1
ATOM 1302 N N . PRO A 1 171 ? -1.331 -32.389 1.812 1.00 68.50 171 PRO A N 1
ATOM 1303 C CA . PRO A 1 171 ? -1.598 -33.138 3.032 1.00 68.50 171 PRO A CA 1
ATOM 1304 C C . PRO A 1 171 ? -3.083 -33.550 3.088 1.00 68.50 171 PRO A C 1
ATOM 1306 O O . PRO A 1 171 ? -3.960 -32.735 2.782 1.00 68.50 171 PRO A O 1
ATOM 1309 N N . PRO A 1 172 ? -3.399 -34.803 3.462 1.00 66.19 172 PRO A N 1
ATOM 1310 C CA . PRO A 1 172 ? -4.770 -35.304 3.467 1.00 66.19 172 PRO A CA 1
ATOM 1311 C C . PRO A 1 172 ? -5.596 -34.568 4.521 1.00 66.19 172 PRO A C 1
ATOM 1313 O O . PRO A 1 172 ? -5.394 -34.844 5.691 1.00 66.19 172 PRO A O 1
ATOM 1316 N N . ALA A 1 173 ? -6.484 -33.646 4.109 1.00 60.75 173 ALA A N 1
ATOM 1317 C CA . ALA A 1 173 ? -7.582 -32.963 4.839 1.00 60.75 173 ALA A CA 1
ATOM 1318 C C . ALA A 1 173 ? -7.339 -32.421 6.278 1.00 60.75 173 ALA A C 1
ATOM 1320 O O . ALA A 1 173 ? -8.186 -31.715 6.821 1.00 60.75 173 ALA A O 1
ATOM 1321 N N . ALA A 1 174 ? -6.183 -32.679 6.880 1.00 48.62 174 ALA A N 1
ATOM 1322 C CA . ALA A 1 174 ? -5.865 -32.584 8.296 1.00 48.62 174 ALA A CA 1
ATOM 1323 C C . ALA A 1 174 ? -4.688 -31.629 8.532 1.00 48.62 174 ALA A C 1
ATOM 1325 O O . ALA A 1 174 ? -3.869 -31.824 9.427 1.00 48.62 174 ALA A O 1
ATOM 1326 N N . VAL A 1 175 ? -4.618 -30.530 7.772 1.00 54.97 175 VAL A N 1
ATOM 1327 C CA . VAL A 1 175 ? -3.927 -29.315 8.249 1.00 54.97 175 VAL A CA 1
ATOM 1328 C C . VAL A 1 175 ? -4.862 -28.623 9.251 1.00 54.97 175 VAL A C 1
ATOM 1330 O O . VAL A 1 175 ? -5.403 -27.530 9.055 1.00 54.97 175 VAL A O 1
ATOM 1333 N N . THR A 1 176 ? -5.170 -29.351 10.317 1.00 58.38 176 THR A N 1
ATOM 1334 C CA . THR A 1 176 ? -6.055 -28.953 11.404 1.00 58.38 176 THR A CA 1
ATOM 1335 C C . THR A 1 176 ? -5.189 -28.468 12.547 1.00 58.38 176 THR A C 1
ATOM 1337 O O . THR A 1 176 ? -4.595 -29.260 13.268 1.00 58.38 176 THR A O 1
ATOM 1340 N N . GLY A 1 177 ? -5.107 -27.151 12.694 1.00 67.44 177 GLY A N 1
ATOM 1341 C CA . GLY A 1 177 ? -4.703 -26.535 13.946 1.00 67.44 177 GLY A CA 1
ATOM 1342 C C . GLY A 1 177 ? -4.121 -25.155 13.735 1.00 67.44 177 GLY A C 1
ATOM 1343 O O . GLY A 1 177 ? -4.814 -24.168 13.933 1.00 67.44 177 GLY A O 1
ATOM 1344 N N . GLN A 1 178 ? -2.858 -25.109 13.318 1.00 82.69 178 GLN A N 1
ATOM 1345 C CA . GLN A 1 178 ? -2.029 -23.918 13.524 1.00 82.69 178 GLN A CA 1
ATOM 1346 C C . GLN A 1 178 ? -1.675 -23.146 12.252 1.00 82.69 178 GLN A C 1
ATOM 1348 O O . GLN A 1 178 ? -1.314 -21.981 12.341 1.00 82.69 178 GLN A O 1
ATOM 1353 N N . TYR A 1 179 ? -1.783 -23.774 11.080 1.00 86.25 179 TYR A N 1
ATOM 1354 C CA . TYR A 1 179 ? -1.409 -23.141 9.819 1.00 86.25 179 TYR A CA 1
ATOM 1355 C C . TYR A 1 179 ? -2.634 -22.584 9.094 1.00 86.25 179 TYR A C 1
ATOM 1357 O O . TYR A 1 179 ? -3.661 -23.258 8.940 1.00 86.25 179 TYR A O 1
ATOM 1365 N N . ASP A 1 180 ? -2.491 -21.344 8.646 1.00 85.62 180 ASP A N 1
ATOM 1366 C CA . ASP A 1 180 ? -3.438 -20.601 7.822 1.00 85.62 180 ASP A CA 1
ATOM 1367 C C . ASP A 1 180 ? -3.407 -21.071 6.363 1.00 85.62 180 ASP A C 1
ATOM 1369 O O . ASP A 1 180 ? -4.406 -20.968 5.651 1.00 85.62 180 ASP A O 1
ATOM 1373 N N . SER A 1 181 ? -2.263 -21.583 5.919 1.00 88.81 181 SER A N 1
ATOM 1374 C CA . SER A 1 181 ? -1.981 -21.869 4.518 1.00 88.81 181 SER A CA 1
ATOM 1375 C C . SER A 1 181 ? -0.869 -22.909 4.366 1.00 88.81 181 SER A C 1
ATOM 1377 O O . SER A 1 181 ? -0.160 -23.262 5.313 1.00 88.81 181 SER A O 1
ATOM 1379 N N . CYS A 1 182 ? -0.728 -23.437 3.155 1.00 89.06 182 CYS A N 1
ATOM 1380 C CA . CYS A 1 182 ? 0.242 -24.471 2.829 1.00 89.06 182 CYS A CA 1
ATOM 1381 C C . CYS A 1 182 ? 0.917 -24.143 1.495 1.00 89.06 182 CYS A C 1
ATOM 1383 O O . CYS A 1 182 ? 0.233 -24.007 0.485 1.00 89.06 182 CYS A O 1
ATOM 1385 N N . LEU A 1 183 ? 2.244 -24.043 1.484 1.00 90.38 183 LEU A N 1
ATOM 1386 C CA . LEU A 1 183 ? 3.040 -23.947 0.266 1.00 90.38 183 LEU A CA 1
ATOM 1387 C C . LEU A 1 183 ? 3.448 -25.359 -0.150 1.00 90.38 183 LEU A C 1
ATOM 1389 O O . LEU A 1 183 ? 4.144 -26.045 0.590 1.00 90.38 183 LEU A O 1
ATOM 1393 N N . ILE A 1 184 ? 2.997 -25.793 -1.316 1.00 89.00 184 ILE A N 1
ATOM 1394 C CA . ILE A 1 184 ? 3.365 -27.068 -1.920 1.00 89.00 184 ILE A CA 1
ATOM 1395 C C . ILE A 1 184 ? 4.412 -26.756 -2.984 1.00 89.00 184 ILE A C 1
ATOM 1397 O O . ILE A 1 184 ? 4.117 -26.083 -3.973 1.00 89.00 184 ILE A O 1
ATOM 1401 N N . LEU A 1 185 ? 5.635 -27.220 -2.751 1.00 87.88 185 LEU A N 1
ATOM 1402 C CA . LEU A 1 185 ? 6.681 -27.235 -3.761 1.00 87.88 185 LEU A CA 1
ATOM 1403 C C . LEU A 1 185 ? 6.446 -28.486 -4.613 1.00 87.88 185 LEU A C 1
ATOM 1405 O O . LEU A 1 185 ? 6.473 -29.607 -4.104 1.00 87.88 185 LEU A O 1
ATOM 1409 N N . ASP A 1 186 ? 6.080 -28.274 -5.874 1.00 79.31 186 ASP A N 1
ATOM 1410 C CA . ASP A 1 186 ? 5.948 -29.340 -6.865 1.00 79.31 186 ASP A CA 1
ATOM 1411 C C . ASP A 1 186 ? 7.265 -29.454 -7.646 1.00 79.31 186 ASP A C 1
ATOM 1413 O O . ASP A 1 186 ? 7.870 -28.435 -7.992 1.00 79.31 186 ASP A O 1
ATOM 1417 N N . ASP A 1 187 ? 7.682 -30.682 -7.958 1.00 71.19 187 ASP A N 1
ATOM 1418 C CA . ASP A 1 187 ? 8.892 -30.990 -8.737 1.00 71.19 187 ASP A CA 1
ATOM 1419 C C . ASP A 1 187 ? 8.827 -30.387 -10.155 1.00 71.19 187 ASP A C 1
ATOM 1421 O O . ASP A 1 187 ? 9.841 -30.223 -10.826 1.00 71.19 187 ASP A O 1
ATOM 1425 N N . GLN A 1 188 ? 7.624 -30.022 -10.614 1.00 67.75 188 GLN A N 1
ATOM 1426 C CA . GLN A 1 188 ? 7.352 -29.335 -11.884 1.00 67.75 188 GLN A CA 1
ATOM 1427 C C . GLN A 1 188 ? 7.632 -27.811 -11.850 1.00 67.75 188 GLN A C 1
ATOM 1429 O O . GLN A 1 188 ? 7.130 -27.077 -12.704 1.00 67.75 188 GLN A O 1
ATOM 1434 N N . GLU A 1 189 ? 8.412 -27.323 -10.878 1.00 65.25 189 GLU A N 1
ATOM 1435 C CA . GLU A 1 189 ? 8.876 -25.927 -10.722 1.00 65.25 189 GLU A CA 1
ATOM 1436 C C . GLU A 1 189 ? 7.790 -24.854 -10.504 1.00 65.25 189 GLU A C 1
ATOM 1438 O O . GLU A 1 189 ? 8.093 -23.658 -10.499 1.00 65.25 189 GLU A O 1
ATOM 1443 N N . GLN A 1 190 ? 6.526 -25.231 -10.291 1.00 79.88 190 GLN A N 1
ATOM 1444 C CA . GLN A 1 190 ? 5.453 -24.270 -10.016 1.00 79.88 190 GLN A CA 1
ATOM 1445 C C . GLN A 1 190 ? 4.982 -24.365 -8.565 1.00 79.88 190 GLN A C 1
ATOM 1447 O O . GLN A 1 190 ? 4.159 -25.224 -8.241 1.00 79.88 190 GLN A O 1
ATOM 1452 N N . PRO A 1 191 ? 5.465 -23.477 -7.676 1.00 82.62 191 PRO A N 1
ATOM 1453 C CA . PRO A 1 191 ? 5.010 -23.459 -6.299 1.00 82.62 191 PRO A CA 1
ATOM 1454 C C . PRO A 1 191 ? 3.507 -23.165 -6.233 1.00 82.62 191 PRO A C 1
ATOM 1456 O O . PRO A 1 191 ? 3.012 -22.153 -6.744 1.00 82.62 191 PRO A O 1
ATOM 1459 N N . LEU A 1 192 ? 2.780 -24.064 -5.575 1.00 85.31 192 LEU A N 1
ATOM 1460 C CA . LEU A 1 192 ? 1.338 -23.992 -5.392 1.00 85.31 192 LEU A CA 1
ATOM 1461 C C . LEU A 1 192 ? 1.031 -23.581 -3.955 1.00 85.31 192 LEU A C 1
ATOM 1463 O O . LEU A 1 192 ? 1.451 -24.230 -3.001 1.00 85.31 192 LEU A O 1
ATOM 1467 N N . TYR A 1 193 ? 0.246 -22.528 -3.781 1.00 85.62 193 TYR A N 1
ATOM 1468 C CA . TYR A 1 193 ? -0.151 -22.037 -2.471 1.00 85.62 193 TYR A CA 1
ATOM 1469 C C . TYR A 1 193 ? -1.612 -22.392 -2.191 1.00 85.62 193 TYR A C 1
ATOM 1471 O O . TYR A 1 193 ? -2.530 -21.976 -2.897 1.00 85.62 193 TYR A O 1
ATOM 1479 N N . LEU A 1 194 ? -1.842 -23.192 -1.155 1.00 86.12 194 LEU A N 1
ATOM 1480 C CA . LEU A 1 194 ? -3.165 -23.595 -0.702 1.00 86.12 194 LEU A CA 1
ATOM 1481 C C . LEU A 1 194 ? -3.610 -22.704 0.459 1.00 86.12 194 LEU A C 1
ATOM 1483 O O . LEU A 1 194 ? -3.021 -22.704 1.540 1.00 86.12 194 LEU A O 1
ATOM 1487 N N . VAL A 1 195 ? -4.698 -21.989 0.223 1.00 84.94 195 VAL A N 1
ATOM 1488 C CA . VAL A 1 195 ? -5.362 -21.077 1.152 1.00 84.94 195 VAL A CA 1
ATOM 1489 C C . VAL A 1 195 ? -6.471 -21.848 1.867 1.00 84.94 195 VAL A C 1
ATOM 1491 O O . VAL A 1 195 ? -7.257 -22.526 1.201 1.00 84.94 195 VAL A O 1
ATOM 1494 N N . LYS A 1 196 ? -6.533 -21.802 3.205 1.00 86.25 196 LYS A N 1
ATOM 1495 C CA . LYS A 1 196 ? -7.485 -22.612 3.997 1.00 86.25 196 LYS A CA 1
ATOM 1496 C C . LYS A 1 196 ? -8.852 -21.961 4.182 1.00 86.25 196 LYS A C 1
ATOM 1498 O O . LYS A 1 196 ? -9.829 -22.688 4.347 1.00 86.25 196 LYS A O 1
ATOM 1503 N N . ASP A 1 197 ? -8.885 -20.633 4.209 1.00 87.88 197 ASP A N 1
ATOM 1504 C CA . ASP A 1 197 ? -10.099 -19.822 4.262 1.00 87.88 197 ASP A CA 1
ATOM 1505 C C . ASP A 1 197 ? -10.000 -18.746 3.184 1.00 87.88 197 ASP A C 1
ATOM 1507 O O . ASP A 1 197 ? -9.494 -17.642 3.404 1.00 87.88 197 ASP A O 1
ATOM 1511 N N . ALA A 1 198 ? -10.453 -19.104 1.984 1.00 87.19 198 ALA A N 1
ATOM 1512 C CA . ALA A 1 198 ? -10.367 -18.231 0.822 1.00 87.19 198 ALA A CA 1
ATOM 1513 C C . ALA A 1 198 ? -11.061 -16.881 1.059 1.00 87.19 198 ALA A C 1
ATOM 1515 O O . ALA A 1 198 ? -10.587 -15.859 0.571 1.00 87.19 198 ALA A O 1
ATOM 1516 N N . GLN A 1 199 ? -12.140 -16.851 1.845 1.00 90.50 199 GLN A N 1
ATOM 1517 C CA . GLN A 1 199 ? -12.916 -15.636 2.075 1.00 90.50 199 GLN A CA 1
ATOM 1518 C C . GLN A 1 199 ? -12.160 -14.590 2.907 1.00 90.50 199 GLN A C 1
ATOM 1520 O O . GLN A 1 199 ? -12.332 -13.397 2.667 1.00 90.50 199 GLN A O 1
ATOM 1525 N N . SER A 1 200 ? -11.333 -15.008 3.870 1.00 89.50 200 SER A N 1
ATOM 1526 C CA . SER A 1 200 ? -10.578 -14.081 4.730 1.00 89.50 200 SER A CA 1
ATOM 1527 C C . SER A 1 200 ? -9.119 -13.878 4.314 1.00 89.50 200 SER A C 1
ATOM 1529 O O . SER A 1 200 ? -8.458 -12.975 4.835 1.00 89.50 200 SER A O 1
ATOM 1531 N N . GLN A 1 201 ? -8.601 -14.718 3.413 1.00 91.06 201 GLN A N 1
ATOM 1532 C CA . GLN A 1 201 ? -7.199 -14.705 2.986 1.00 91.06 201 GLN A CA 1
ATOM 1533 C C . GLN A 1 201 ? -6.994 -14.256 1.534 1.00 91.06 201 GLN A C 1
ATOM 1535 O O . GLN A 1 201 ? -5.864 -13.913 1.191 1.00 91.06 201 GLN A O 1
ATOM 1540 N N . LEU A 1 202 ? -8.038 -14.234 0.696 1.00 94.00 202 LEU A N 1
ATOM 1541 C CA . LEU A 1 202 ? -7.973 -13.730 -0.677 1.00 94.00 202 LEU A CA 1
ATOM 1542 C C . LEU A 1 202 ? -8.859 -12.502 -0.841 1.00 94.00 202 LEU A C 1
ATOM 1544 O O . LEU A 1 202 ? -10.071 -12.552 -0.636 1.00 94.00 202 LEU A O 1
ATOM 1548 N N . LEU A 1 203 ? -8.245 -11.414 -1.287 1.00 95.31 203 LEU A N 1
ATOM 1549 C CA . LEU A 1 203 ? -8.931 -10.182 -1.632 1.00 95.31 203 LEU A CA 1
ATOM 1550 C C . LEU A 1 203 ? -8.801 -9.939 -3.140 1.00 95.31 203 LEU A C 1
ATOM 1552 O O . LEU A 1 203 ? -7.684 -9.695 -3.600 1.00 95.31 203 LEU A O 1
ATOM 1556 N N . PRO A 1 204 ? -9.889 -10.004 -3.929 1.00 94.88 204 PRO A N 1
ATOM 1557 C CA . PRO A 1 204 ? -9.837 -9.614 -5.334 1.00 94.88 204 PRO A CA 1
ATOM 1558 C C . PRO A 1 204 ? -9.554 -8.112 -5.438 1.00 94.88 204 PRO A C 1
ATOM 1560 O O . PRO A 1 204 ? -10.256 -7.308 -4.833 1.00 94.88 204 PRO A O 1
ATOM 1563 N N . VAL A 1 205 ? -8.525 -7.745 -6.202 1.00 95.38 205 VAL A N 1
ATOM 1564 C CA . VAL A 1 205 ? -8.099 -6.348 -6.396 1.00 95.38 205 VAL A CA 1
ATOM 1565 C C . VAL A 1 205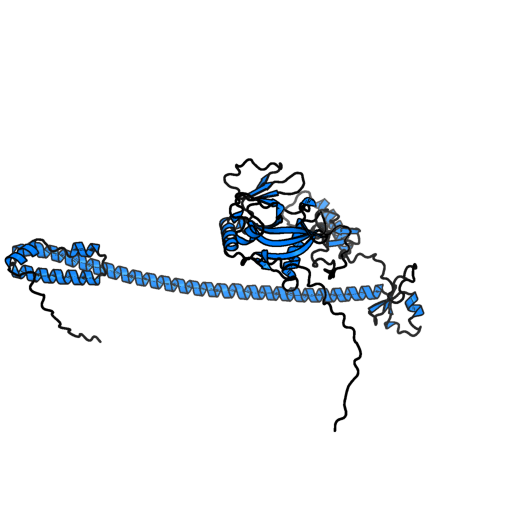 ? -8.374 -5.895 -7.822 1.00 95.38 205 VAL A C 1
ATOM 1567 O O . VAL A 1 205 ? -8.885 -4.800 -8.036 1.00 95.38 205 VAL A O 1
ATOM 1570 N N . TYR A 1 206 ? -8.087 -6.753 -8.801 1.00 95.94 206 TYR A N 1
ATOM 1571 C CA . TYR A 1 206 ? -8.331 -6.450 -10.205 1.00 95.94 206 TYR A CA 1
ATOM 1572 C C . TYR A 1 206 ? -8.966 -7.622 -10.927 1.00 95.94 206 TYR A C 1
ATOM 1574 O O . TYR A 1 206 ? -8.651 -8.779 -10.659 1.00 95.94 206 TYR A O 1
ATOM 1582 N N . VAL A 1 207 ? -9.803 -7.307 -11.905 1.00 95.62 207 VAL A N 1
ATOM 1583 C CA . VAL A 1 207 ? -10.214 -8.241 -12.949 1.00 95.62 207 VAL A CA 1
ATOM 1584 C C . VAL A 1 207 ? -9.593 -7.760 -14.246 1.00 95.62 207 VAL A C 1
ATOM 1586 O O . VAL A 1 207 ? -9.707 -6.585 -14.594 1.00 95.62 207 VAL A O 1
ATOM 1589 N N . ALA A 1 208 ? -8.913 -8.656 -14.947 1.00 94.88 208 ALA A N 1
ATOM 1590 C CA . ALA A 1 208 ? -8.217 -8.337 -16.180 1.00 94.88 208 ALA A CA 1
ATOM 1591 C C . ALA A 1 208 ? -8.611 -9.317 -17.281 1.00 94.88 208 ALA A C 1
ATOM 1593 O O . ALA A 1 208 ? -8.672 -10.528 -17.064 1.00 94.88 208 ALA A O 1
ATOM 1594 N N . ARG A 1 209 ? -8.837 -8.785 -18.483 1.00 94.69 209 ARG A N 1
ATOM 1595 C CA . ARG A 1 209 ? -8.889 -9.581 -19.710 1.00 94.69 209 ARG A CA 1
ATOM 1596 C C . ARG A 1 209 ? -7.539 -9.462 -20.395 1.00 94.69 209 ARG A C 1
ATOM 1598 O O . ARG A 1 209 ? -7.098 -8.357 -20.723 1.00 94.69 209 ARG A O 1
ATOM 1605 N N . VAL A 1 210 ? -6.894 -10.598 -20.601 1.00 93.31 210 VAL A N 1
ATOM 1606 C CA . VAL A 1 210 ? -5.528 -10.693 -21.110 1.00 93.31 210 VAL A CA 1
ATOM 1607 C C . VAL A 1 210 ? -5.562 -11.315 -22.498 1.00 93.31 210 VAL A C 1
ATOM 1609 O O . VAL A 1 210 ? -6.224 -12.328 -22.717 1.00 93.31 210 VAL A O 1
ATOM 1612 N N . ARG A 1 211 ? -4.856 -10.699 -23.446 1.00 93.38 211 ARG A N 1
ATOM 1613 C CA . ARG A 1 211 ? -4.611 -11.246 -24.782 1.00 93.38 211 ARG A CA 1
ATOM 1614 C C . ARG A 1 211 ? -3.308 -12.024 -24.783 1.00 93.38 211 ARG A C 1
ATOM 1616 O O . ARG A 1 211 ? -2.280 -11.517 -24.335 1.00 93.38 211 ARG A O 1
ATOM 1623 N N . VAL A 1 212 ? -3.343 -13.216 -25.368 1.00 91.62 212 VAL A N 1
ATOM 1624 C CA . VAL A 1 212 ? -2.136 -13.975 -25.705 1.00 91.62 212 VAL A CA 1
ATOM 1625 C C . VAL A 1 212 ? -1.671 -13.533 -27.088 1.00 91.62 212 VAL A C 1
ATOM 1627 O O . VAL A 1 212 ? -2.433 -13.626 -28.051 1.00 91.62 212 VAL A O 1
ATOM 1630 N N . MET A 1 213 ? -0.440 -13.032 -27.202 1.00 87.06 213 MET A N 1
ATOM 1631 C CA . MET A 1 213 ? 0.153 -12.706 -28.500 1.00 87.06 213 MET A CA 1
ATOM 1632 C C . MET A 1 213 ? 0.880 -13.938 -29.040 1.00 87.06 213 MET A C 1
ATOM 1634 O O . MET A 1 213 ? 1.772 -14.480 -28.385 1.00 87.06 213 MET A O 1
ATOM 1638 N N . SER A 1 214 ? 0.502 -14.396 -30.234 1.00 82.62 214 SER A N 1
ATOM 1639 C CA . SER A 1 214 ? 1.230 -15.463 -30.924 1.00 82.62 214 SER A CA 1
ATOM 1640 C C . SER A 1 214 ? 2.624 -14.983 -31.328 1.00 82.62 214 SER A C 1
ATOM 1642 O O . SER A 1 214 ? 2.796 -13.831 -31.723 1.00 82.62 214 SER A O 1
ATOM 1644 N N . SER A 1 215 ? 3.612 -15.878 -31.288 1.00 72.75 215 SER A N 1
ATOM 1645 C CA . SER A 1 215 ? 5.033 -15.598 -31.553 1.00 72.75 215 SER A CA 1
ATOM 1646 C C . SER A 1 215 ? 5.346 -14.974 -32.925 1.00 72.75 215 SER A C 1
ATOM 1648 O O . SER A 1 215 ? 6.449 -14.468 -33.105 1.00 72.75 215 SER A O 1
ATOM 1650 N N . GLY A 1 216 ? 4.393 -14.958 -33.866 1.00 71.44 216 GLY A N 1
ATOM 1651 C CA . GLY A 1 216 ? 4.519 -14.322 -35.185 1.00 71.44 216 GLY A CA 1
ATOM 1652 C C . GLY A 1 216 ? 3.693 -13.045 -35.398 1.00 71.44 216 GLY A C 1
ATOM 1653 O O . GLY A 1 216 ? 3.790 -12.443 -36.464 1.00 71.44 216 GLY A O 1
ATOM 1654 N N . GLU A 1 217 ? 2.876 -12.609 -34.431 1.00 65.69 217 GLU A N 1
ATOM 1655 C CA . GLU A 1 217 ? 2.110 -11.360 -34.556 1.00 65.69 217 GLU A CA 1
ATOM 1656 C C . GLU A 1 217 ? 2.994 -10.157 -34.195 1.00 65.69 217 GLU A C 1
ATOM 1658 O O . GLU A 1 217 ? 2.992 -9.657 -33.070 1.00 65.69 217 GLU A O 1
ATOM 1663 N N . SER A 1 218 ? 3.742 -9.659 -35.180 1.00 51.56 218 SER A N 1
ATOM 1664 C CA . SER A 1 218 ? 4.368 -8.330 -35.160 1.00 51.56 218 SER A CA 1
ATOM 1665 C C . SER A 1 218 ? 3.282 -7.253 -35.299 1.00 51.56 218 SER A C 1
ATOM 1667 O O . SER A 1 218 ? 3.165 -6.598 -36.330 1.00 51.56 218 SER A O 1
ATOM 1669 N N . GLY A 1 219 ? 2.392 -7.131 -34.313 1.00 46.53 219 GLY A N 1
ATOM 1670 C CA . GLY A 1 219 ? 1.246 -6.226 -34.393 1.00 46.53 219 GLY A CA 1
ATOM 1671 C C . GLY A 1 219 ? 1.675 -4.761 -34.527 1.00 46.53 219 GLY A C 1
ATOM 1672 O O . GLY A 1 219 ? 2.113 -4.158 -33.553 1.00 46.53 219 GLY A O 1
ATOM 1673 N N . SER A 1 220 ? 1.468 -4.159 -35.705 1.00 39.91 220 SER A N 1
ATOM 1674 C CA . SER A 1 220 ? 1.676 -2.725 -35.986 1.00 39.91 220 SER A CA 1
ATOM 1675 C C . SER A 1 220 ? 0.570 -1.818 -35.411 1.00 39.91 220 SER A C 1
ATOM 1677 O O . SER A 1 220 ? 0.315 -0.725 -35.916 1.00 39.91 220 SER A O 1
ATOM 1679 N N . SER A 1 221 ? -0.142 -2.270 -34.380 1.00 40.81 221 SER A N 1
ATOM 1680 C CA . SER A 1 221 ? -1.245 -1.521 -33.783 1.00 40.81 221 SER A CA 1
ATOM 1681 C C . SER A 1 221 ? -0.686 -0.567 -32.747 1.00 40.81 221 SER A C 1
ATOM 1683 O O . SER A 1 221 ? -0.622 -0.959 -31.587 1.00 40.81 221 SER A O 1
ATOM 1685 N N . ALA A 1 222 ? -0.267 0.634 -33.171 1.00 37.47 222 ALA A N 1
ATOM 1686 C CA . ALA A 1 222 ? 0.140 1.743 -32.299 1.00 37.47 222 ALA A CA 1
ATOM 1687 C C . ALA A 1 222 ? 0.780 1.238 -30.999 1.00 37.47 222 ALA A C 1
ATOM 1689 O O . ALA A 1 222 ? 0.322 1.531 -29.888 1.00 37.47 222 ALA A O 1
ATOM 1690 N N . ALA A 1 223 ? 1.802 0.392 -31.167 1.00 37.66 223 ALA A N 1
ATOM 1691 C CA . ALA A 1 223 ? 2.757 0.085 -30.133 1.00 37.66 223 ALA A CA 1
ATOM 1692 C C . ALA A 1 223 ? 3.469 1.409 -29.882 1.00 37.66 223 ALA A C 1
ATOM 1694 O O . ALA A 1 223 ? 4.553 1.660 -30.399 1.00 37.66 223 ALA A O 1
ATOM 1695 N N . ASN A 1 224 ? 2.797 2.302 -29.149 1.00 39.47 224 ASN A N 1
ATOM 1696 C CA . ASN A 1 224 ? 3.470 3.338 -28.413 1.00 39.47 224 ASN A CA 1
ATOM 1697 C C . ASN A 1 224 ? 4.559 2.588 -27.687 1.00 39.47 224 ASN A C 1
ATOM 1699 O O . ASN A 1 224 ? 4.263 1.668 -26.917 1.00 39.47 224 ASN A O 1
ATOM 1703 N N . GLN A 1 225 ? 5.784 2.947 -28.048 1.00 38.62 225 GLN A N 1
ATOM 1704 C CA . GLN A 1 225 ? 6.961 2.822 -27.232 1.00 38.62 225 GLN A CA 1
ATOM 1705 C C . GLN A 1 225 ? 6.547 3.006 -25.765 1.00 38.62 225 GLN A C 1
ATOM 1707 O O . GLN A 1 225 ? 6.608 4.082 -25.186 1.00 38.62 225 GLN A O 1
ATOM 1712 N N . PHE A 1 226 ? 6.185 1.903 -25.119 1.00 40.91 226 PHE A N 1
ATOM 1713 C CA . PHE A 1 226 ? 7.016 1.505 -24.017 1.00 40.91 226 PHE A CA 1
ATOM 1714 C C . PHE A 1 226 ? 8.378 1.333 -24.677 1.00 40.91 226 PHE A C 1
ATOM 1716 O O . PHE A 1 226 ? 8.641 0.306 -25.308 1.00 40.91 226 PHE A O 1
ATOM 1723 N N . ASP A 1 227 ? 9.154 2.426 -24.714 1.00 34.88 227 ASP A N 1
ATOM 1724 C CA . ASP A 1 227 ? 10.560 2.356 -25.068 1.00 34.88 227 ASP A CA 1
ATOM 1725 C C . ASP A 1 227 ? 11.046 1.148 -24.299 1.00 34.88 227 ASP A C 1
ATOM 1727 O O . ASP A 1 227 ? 10.852 1.093 -23.088 1.00 34.88 227 ASP A O 1
ATOM 1731 N N . GLY A 1 228 ? 11.627 0.153 -24.957 1.00 37.16 228 GLY A N 1
ATOM 1732 C CA . GLY A 1 228 ? 12.159 -1.028 -24.279 1.00 37.16 228 GLY A CA 1
ATOM 1733 C C . GLY A 1 228 ? 13.227 -0.708 -23.220 1.00 37.16 228 GLY A C 1
ATOM 1734 O O . GLY A 1 228 ? 13.930 -1.613 -22.795 1.00 37.16 228 GLY A O 1
ATOM 1735 N N . ARG A 1 229 ? 13.382 0.559 -22.808 1.00 36.22 229 ARG A N 1
ATOM 1736 C CA . ARG A 1 229 ? 13.864 0.981 -21.504 1.00 36.22 229 ARG A CA 1
ATOM 1737 C C . ARG A 1 229 ? 12.848 0.548 -20.449 1.00 36.22 229 ARG A C 1
ATOM 1739 O O . ARG A 1 229 ? 11.836 1.222 -20.237 1.00 36.22 229 ARG A O 1
ATOM 1746 N N . PRO A 1 230 ? 13.120 -0.538 -19.720 1.00 36.91 230 PRO A N 1
ATOM 1747 C CA . PRO A 1 230 ? 12.417 -0.712 -18.472 1.00 36.91 230 PRO A CA 1
ATOM 1748 C C . PRO A 1 230 ? 12.758 0.509 -17.584 1.00 36.91 230 PRO A C 1
ATOM 1750 O O . PRO A 1 230 ? 13.777 1.171 -17.832 1.00 36.91 230 PRO A O 1
ATOM 1753 N N . PRO A 1 231 ? 11.930 0.873 -16.587 1.00 38.22 231 PRO A N 1
ATOM 1754 C CA . PRO A 1 231 ? 12.287 1.941 -15.652 1.00 38.22 231 PRO A CA 1
ATOM 1755 C C . PRO A 1 231 ? 13.755 1.756 -15.216 1.00 38.22 231 PRO A C 1
ATOM 1757 O O . PRO A 1 231 ? 14.153 0.598 -15.050 1.00 38.22 231 PRO A O 1
ATOM 1760 N N . PRO A 1 232 ? 14.572 2.827 -15.075 1.00 41.78 232 PRO A N 1
ATOM 1761 C CA . PRO A 1 232 ? 16.046 2.776 -14.975 1.00 41.78 232 PRO A CA 1
ATOM 1762 C C . PRO A 1 232 ? 16.650 1.744 -13.999 1.00 41.78 232 PRO A C 1
ATOM 1764 O O . PRO A 1 232 ? 17.836 1.437 -14.065 1.00 41.78 232 PRO A O 1
ATOM 1767 N N . ALA A 1 233 ? 15.834 1.163 -13.123 1.00 44.69 233 ALA A N 1
ATOM 1768 C CA . ALA A 1 233 ? 16.127 -0.007 -12.311 1.00 44.69 233 ALA A CA 1
ATOM 1769 C C . ALA A 1 233 ? 16.457 -1.317 -13.079 1.00 44.69 233 ALA A C 1
ATOM 1771 O O . ALA A 1 233 ? 17.032 -2.210 -12.467 1.00 44.69 233 ALA A O 1
ATOM 1772 N N . LEU A 1 234 ? 16.128 -1.479 -14.369 1.00 40.97 234 LEU A N 1
ATOM 1773 C CA . LEU A 1 234 ? 15.996 -2.818 -14.985 1.00 40.97 234 LEU A CA 1
ATOM 1774 C C . LEU A 1 234 ? 16.881 -3.126 -16.221 1.00 40.97 234 LEU A C 1
ATOM 1776 O O . LEU A 1 234 ? 16.628 -4.102 -16.919 1.00 40.97 234 LEU A O 1
ATOM 1780 N N . LEU A 1 235 ? 18.006 -2.423 -16.432 1.00 39.91 235 LEU A N 1
ATOM 1781 C CA . LEU A 1 235 ? 19.169 -3.020 -17.147 1.00 39.91 235 LEU A CA 1
ATOM 1782 C C . LEU A 1 235 ? 19.843 -4.153 -16.329 1.00 39.91 235 LEU A C 1
ATOM 1784 O O . LEU A 1 235 ? 20.827 -4.756 -16.749 1.00 39.91 235 LEU A O 1
ATOM 1788 N N . GLN A 1 236 ? 19.281 -4.464 -15.160 1.00 48.72 236 GLN A N 1
ATOM 1789 C CA . GLN A 1 236 ? 19.518 -5.662 -14.369 1.00 48.72 236 GLN A CA 1
ATOM 1790 C C . GLN A 1 236 ? 18.910 -6.888 -15.074 1.00 48.72 236 GLN A C 1
ATOM 1792 O O . GLN A 1 236 ? 17.750 -7.214 -14.845 1.00 48.72 236 GLN A O 1
ATOM 1797 N N . GLY A 1 237 ? 19.670 -7.571 -15.934 1.00 50.50 237 GLY A N 1
ATOM 1798 C CA . GLY A 1 237 ? 19.172 -8.807 -16.562 1.00 50.50 237 GLY A CA 1
ATOM 1799 C C . GLY A 1 237 ? 20.215 -9.805 -17.059 1.00 50.50 237 GLY A C 1
ATOM 1800 O O . GLY A 1 237 ? 19.882 -10.968 -17.259 1.00 50.50 237 GLY A O 1
ATOM 1801 N N . LEU A 1 238 ? 21.474 -9.404 -17.242 1.00 61.91 238 LEU A N 1
ATOM 1802 C CA . LEU A 1 238 ? 22.540 -10.371 -17.509 1.00 61.91 238 LEU A CA 1
ATOM 1803 C C . LEU A 1 238 ? 22.977 -10.990 -16.175 1.00 61.91 238 LEU A C 1
ATOM 1805 O O . LEU A 1 238 ? 23.157 -10.237 -15.221 1.00 61.91 238 LEU A O 1
ATOM 1809 N N . PRO A 1 239 ? 23.117 -12.320 -16.053 1.00 77.38 239 PRO A N 1
ATOM 1810 C CA . PRO A 1 239 ? 23.620 -12.913 -14.822 1.00 77.38 239 PRO A CA 1
ATOM 1811 C C . PRO A 1 239 ? 25.038 -12.396 -14.560 1.00 77.38 239 PRO A C 1
ATOM 1813 O O . PRO A 1 239 ? 25.838 -12.234 -15.484 1.00 77.38 239 PRO A O 1
ATOM 1816 N N . CYS A 1 240 ? 25.317 -12.076 -13.300 1.00 90.31 240 CYS A N 1
ATOM 1817 C CA . CYS A 1 240 ? 26.657 -11.758 -12.831 1.00 90.31 240 CYS A CA 1
ATOM 1818 C C . CYS A 1 240 ? 27.581 -12.940 -13.119 1.00 90.31 240 CYS A C 1
ATOM 1820 O O . CYS A 1 240 ? 27.272 -14.050 -12.702 1.00 90.31 240 CYS A O 1
ATOM 1822 N N . ASP A 1 241 ? 28.733 -12.696 -13.737 1.00 89.31 241 ASP A N 1
ATOM 1823 C CA . ASP A 1 241 ? 29.690 -13.751 -14.095 1.00 89.31 241 ASP A CA 1
ATOM 1824 C C . ASP A 1 241 ? 30.335 -14.419 -12.860 1.00 89.31 241 ASP A C 1
ATOM 1826 O O . ASP A 1 241 ? 31.061 -15.395 -12.995 1.00 89.31 241 ASP A O 1
ATOM 1830 N N . ILE A 1 242 ? 30.086 -13.900 -11.648 1.00 89.38 242 ILE A N 1
ATOM 1831 C CA . ILE A 1 242 ? 30.604 -14.460 -10.388 1.00 89.38 242 ILE A CA 1
ATOM 1832 C C . ILE A 1 242 ? 29.560 -15.289 -9.647 1.00 89.38 242 ILE A C 1
ATOM 1834 O O . ILE A 1 242 ? 29.840 -16.414 -9.252 1.00 89.38 242 ILE A O 1
ATOM 1838 N N . CYS A 1 243 ? 28.385 -14.717 -9.368 1.00 89.00 243 CYS A N 1
ATOM 1839 C CA . CYS A 1 243 ? 27.367 -15.420 -8.578 1.00 89.00 243 CYS A CA 1
ATOM 1840 C C . CYS A 1 243 ? 26.293 -16.095 -9.427 1.00 89.00 243 CYS A C 1
ATOM 1842 O O . CYS A 1 243 ? 25.487 -16.825 -8.856 1.00 89.00 243 CYS A O 1
ATOM 1844 N N . GLU A 1 244 ? 26.224 -15.787 -10.728 1.00 85.88 244 GLU A N 1
ATOM 1845 C CA . GLU A 1 244 ? 25.269 -16.294 -11.733 1.00 85.88 244 GLU A CA 1
ATOM 1846 C C . GLU A 1 244 ? 23.774 -16.137 -11.389 1.00 85.88 244 GLU A C 1
ATOM 1848 O O . GLU A 1 244 ? 22.898 -16.449 -12.187 1.00 85.88 244 GLU A O 1
ATOM 1853 N N . THR A 1 245 ? 23.468 -15.591 -10.216 1.00 79.94 245 THR A N 1
ATOM 1854 C CA . THR A 1 245 ? 22.136 -15.509 -9.610 1.00 79.94 245 THR A CA 1
ATOM 1855 C C . THR A 1 245 ? 21.606 -14.084 -9.627 1.00 79.94 245 THR A C 1
ATOM 1857 O O . THR A 1 245 ? 20.437 -13.849 -9.923 1.00 79.94 245 THR A O 1
ATOM 1860 N N . ASN A 1 246 ? 22.471 -13.108 -9.343 1.00 81.94 246 ASN A N 1
ATOM 1861 C CA . ASN A 1 246 ? 22.106 -11.697 -9.350 1.00 81.94 246 ASN A CA 1
ATOM 1862 C C . ASN A 1 246 ? 22.379 -11.058 -10.708 1.00 81.94 246 ASN A C 1
ATOM 1864 O O . ASN A 1 246 ? 23.347 -11.388 -11.390 1.00 81.94 246 ASN A O 1
ATOM 1868 N N . CYS A 1 247 ? 21.574 -10.064 -11.061 1.00 79.12 247 CYS A N 1
ATOM 1869 C CA . CYS A 1 247 ? 21.749 -9.325 -12.300 1.00 79.12 247 CYS A CA 1
ATOM 1870 C C . CYS A 1 247 ? 22.974 -8.400 -12.246 1.00 79.12 247 CYS A C 1
ATOM 1872 O O . CYS A 1 247 ? 23.141 -7.606 -11.316 1.00 79.12 247 CYS A O 1
ATOM 1874 N N . SER A 1 248 ? 23.816 -8.474 -13.270 1.00 82.44 248 SER A N 1
ATOM 1875 C CA . SER A 1 248 ? 24.954 -7.598 -13.468 1.00 82.44 248 SER A CA 1
ATOM 1876 C C . SER A 1 248 ? 24.501 -6.186 -13.804 1.00 82.44 248 SER A C 1
ATOM 1878 O O . SER A 1 248 ? 23.657 -5.984 -14.676 1.00 82.44 248 SER A O 1
ATOM 1880 N N . THR A 1 249 ? 25.101 -5.210 -13.139 1.00 82.31 249 THR A N 1
ATOM 1881 C CA . THR A 1 249 ? 24.845 -3.779 -13.349 1.00 82.31 249 THR A CA 1
ATOM 1882 C C . THR A 1 249 ? 26.081 -3.031 -13.828 1.00 82.31 249 THR A C 1
ATOM 1884 O O . THR A 1 249 ? 25.984 -1.871 -14.213 1.00 82.31 249 THR A O 1
ATOM 1887 N N . LEU A 1 250 ? 27.248 -3.670 -13.754 1.00 82.69 250 LEU A N 1
ATOM 1888 C CA . LEU A 1 250 ? 28.551 -3.073 -14.009 1.00 82.69 250 LEU A CA 1
ATOM 1889 C C . LEU A 1 250 ? 29.328 -3.968 -14.973 1.00 82.69 250 LEU A C 1
ATOM 1891 O O . LEU A 1 250 ? 29.277 -5.192 -14.854 1.00 82.69 250 LEU A O 1
ATOM 1895 N N . TRP A 1 251 ? 30.054 -3.356 -15.903 1.00 82.19 251 TRP A N 1
ATOM 1896 C CA . TRP A 1 251 ? 31.068 -4.028 -16.706 1.00 82.19 251 TRP A CA 1
ATOM 1897 C C . TRP A 1 251 ? 32.446 -3.570 -16.241 1.00 82.19 251 TRP A C 1
ATOM 1899 O O . TRP A 1 251 ? 32.755 -2.374 -16.230 1.00 82.19 251 TRP A O 1
ATOM 1909 N N . CYS A 1 252 ? 33.274 -4.530 -15.847 1.00 83.81 252 CYS A N 1
ATOM 1910 C CA . CYS A 1 252 ? 34.677 -4.291 -15.573 1.00 83.81 252 CYS A CA 1
ATOM 1911 C C . CYS A 1 252 ? 35.454 -4.387 -16.889 1.00 83.81 252 CYS A C 1
ATOM 1913 O O . CYS A 1 252 ? 35.577 -5.468 -17.462 1.00 83.81 252 CYS A O 1
ATOM 1915 N N . VAL A 1 253 ? 35.989 -3.263 -17.371 1.00 75.94 253 VAL A N 1
ATOM 1916 C CA . VAL A 1 253 ? 36.717 -3.215 -18.651 1.00 75.94 253 VAL A CA 1
ATOM 1917 C C . VAL A 1 253 ? 37.982 -4.076 -18.616 1.00 75.94 253 VAL A C 1
ATOM 1919 O O . VAL A 1 253 ? 38.311 -4.706 -19.618 1.00 75.94 253 VAL A O 1
ATOM 1922 N N . ASN A 1 254 ? 38.659 -4.150 -17.469 1.00 77.56 254 ASN A N 1
ATOM 1923 C CA . ASN A 1 254 ? 39.921 -4.879 -17.339 1.00 77.56 254 ASN A CA 1
ATOM 1924 C C . ASN A 1 254 ? 39.753 -6.395 -17.276 1.00 77.56 254 ASN A C 1
ATOM 1926 O O . ASN A 1 254 ? 40.552 -7.106 -17.878 1.00 77.56 254 ASN A O 1
ATOM 1930 N N . ASP A 1 255 ? 38.717 -6.872 -16.590 1.00 79.75 255 ASP A N 1
ATOM 1931 C CA . ASP A 1 255 ? 38.445 -8.311 -16.469 1.00 79.75 255 ASP A CA 1
ATOM 1932 C C . ASP A 1 255 ? 37.536 -8.832 -17.577 1.00 79.75 255 ASP A C 1
ATOM 1934 O O . ASP A 1 255 ? 37.317 -10.034 -17.682 1.00 79.75 255 ASP A O 1
ATOM 1938 N N . GLN A 1 256 ? 36.957 -7.924 -18.367 1.00 83.69 256 GLN A N 1
ATOM 1939 C CA . GLN A 1 256 ? 35.885 -8.227 -19.308 1.00 83.69 256 GLN A CA 1
ATOM 1940 C C . GLN A 1 256 ? 34.741 -9.023 -18.654 1.00 83.69 256 GLN A C 1
ATOM 1942 O O . GLN A 1 256 ? 34.206 -9.964 -19.239 1.00 83.69 256 GLN A O 1
ATOM 1947 N N . ALA A 1 257 ? 34.377 -8.639 -17.428 1.00 86.75 257 ALA A N 1
ATOM 1948 C CA . ALA A 1 257 ? 33.402 -9.346 -16.604 1.00 86.75 257 ALA A CA 1
ATOM 1949 C C . ALA A 1 257 ? 32.186 -8.469 -16.279 1.00 86.75 257 ALA A C 1
ATOM 1951 O O . ALA A 1 257 ? 32.305 -7.266 -16.014 1.00 86.75 257 ALA A O 1
ATOM 1952 N N . LYS A 1 258 ? 31.005 -9.090 -16.255 1.00 89.25 258 LYS A N 1
ATOM 1953 C CA . LYS A 1 258 ? 29.728 -8.494 -15.851 1.00 89.25 258 LYS A CA 1
ATOM 1954 C C . LYS A 1 258 ? 29.495 -8.778 -14.374 1.00 89.25 258 LYS A C 1
ATOM 1956 O O . LYS A 1 258 ? 29.351 -9.927 -13.964 1.00 89.25 258 LYS A O 1
ATOM 1961 N N . LEU A 1 259 ? 29.394 -7.732 -13.565 1.00 89.19 259 LEU A N 1
ATOM 1962 C CA . LEU A 1 259 ? 29.291 -7.850 -12.113 1.00 89.19 259 LEU A CA 1
ATOM 1963 C C . LEU A 1 259 ? 27.969 -7.274 -11.605 1.00 89.19 259 LEU A C 1
ATOM 1965 O O . LEU A 1 259 ? 27.536 -6.195 -12.024 1.00 89.19 259 LEU A O 1
ATOM 1969 N N . CYS A 1 260 ? 27.311 -7.982 -10.684 1.00 91.69 260 CYS A N 1
ATOM 1970 C CA . CYS A 1 260 ? 26.265 -7.383 -9.853 1.00 91.69 260 CYS A CA 1
ATOM 1971 C C . CYS A 1 260 ? 26.905 -6.502 -8.772 1.00 91.69 260 CYS A C 1
ATOM 1973 O O . CYS A 1 260 ? 28.077 -6.677 -8.436 1.00 91.69 260 CYS A O 1
ATOM 1975 N N . LYS A 1 261 ? 26.130 -5.575 -8.197 1.00 85.94 261 LYS A N 1
ATOM 1976 C CA . LYS A 1 261 ? 26.627 -4.656 -7.157 1.00 85.94 261 LYS A CA 1
ATOM 1977 C C . LYS A 1 261 ? 27.238 -5.377 -5.955 1.00 85.94 261 LYS A C 1
ATOM 1979 O O . LYS A 1 261 ? 28.252 -4.929 -5.447 1.00 85.94 261 LYS A O 1
ATOM 1984 N N . GLU A 1 262 ? 26.648 -6.491 -5.529 1.00 85.62 262 GLU A N 1
ATOM 1985 C CA . GLU A 1 262 ? 27.122 -7.259 -4.372 1.00 85.62 262 GLU A CA 1
ATOM 1986 C C . GLU A 1 262 ? 28.466 -7.947 -4.652 1.00 85.62 262 GLU A C 1
ATOM 1988 O O . GLU A 1 262 ? 29.382 -7.897 -3.837 1.00 85.62 262 GLU A O 1
ATOM 1993 N N . CYS A 1 263 ? 28.619 -8.555 -5.831 1.00 88.81 263 CYS A N 1
ATOM 1994 C CA . CYS A 1 263 ? 29.892 -9.146 -6.239 1.00 88.81 263 CYS A CA 1
ATOM 1995 C C . CYS A 1 263 ? 30.963 -8.071 -6.464 1.00 88.81 263 CYS A C 1
ATOM 1997 O O . CYS A 1 263 ? 32.100 -8.274 -6.052 1.00 88.81 263 CYS A O 1
ATOM 1999 N N . ASP A 1 264 ? 30.602 -6.920 -7.044 1.00 88.38 264 ASP A N 1
ATOM 2000 C CA . ASP A 1 264 ? 31.503 -5.766 -7.153 1.00 88.38 264 ASP A CA 1
ATOM 2001 C C . ASP A 1 264 ? 31.940 -5.271 -5.766 1.00 88.38 264 ASP A C 1
ATOM 2003 O O . ASP A 1 264 ? 33.132 -5.084 -5.534 1.00 88.38 264 ASP A O 1
ATOM 2007 N N . TYR A 1 265 ? 31.003 -5.133 -4.823 1.00 83.69 265 TYR A N 1
ATOM 2008 C CA . TYR A 1 265 ? 31.275 -4.733 -3.442 1.00 83.69 265 TYR A CA 1
ATOM 2009 C C . TYR A 1 265 ? 32.216 -5.717 -2.746 1.00 83.69 265 TYR A C 1
ATOM 2011 O O . TYR A 1 265 ? 33.234 -5.316 -2.195 1.00 83.69 265 TYR A O 1
ATOM 2019 N N . ARG A 1 266 ? 31.942 -7.023 -2.820 1.00 81.56 266 ARG A N 1
ATOM 2020 C CA . ARG A 1 266 ? 32.792 -8.055 -2.201 1.00 81.56 266 ARG A CA 1
ATOM 2021 C C . ARG A 1 266 ? 34.186 -8.122 -2.800 1.00 81.56 266 ARG A C 1
ATOM 2023 O O . ARG A 1 266 ? 35.133 -8.345 -2.059 1.00 81.56 266 ARG A O 1
ATOM 2030 N N . LEU A 1 267 ? 34.323 -7.929 -4.109 1.00 79.44 267 LEU A N 1
ATOM 2031 C CA . LEU A 1 267 ? 35.636 -7.883 -4.751 1.00 79.44 267 LEU A CA 1
ATOM 2032 C C . LEU A 1 267 ? 36.432 -6.642 -4.348 1.00 79.44 267 LEU A C 1
ATOM 2034 O O . LEU A 1 267 ? 37.658 -6.696 -4.289 1.00 79.44 267 LEU A O 1
ATOM 2038 N N . HIS A 1 268 ? 35.751 -5.531 -4.063 1.00 70.81 268 HIS A N 1
ATOM 2039 C CA . HIS A 1 268 ? 36.411 -4.247 -3.892 1.00 70.81 268 HIS A CA 1
ATOM 2040 C C . HIS A 1 268 ? 36.397 -3.688 -2.472 1.00 70.81 268 HIS A C 1
ATOM 2042 O O . HIS A 1 268 ? 37.164 -2.768 -2.242 1.00 70.81 268 HIS A O 1
ATOM 2048 N N . GLU A 1 269 ? 35.624 -4.181 -1.506 1.00 68.44 269 GLU A N 1
ATOM 2049 C CA . GLU A 1 269 ? 35.459 -3.545 -0.182 1.00 68.44 269 GLU A CA 1
ATOM 2050 C C . GLU A 1 269 ? 36.027 -4.356 0.998 1.00 68.44 269 GLU A C 1
ATOM 2052 O O . GLU A 1 269 ? 35.894 -3.947 2.150 1.00 68.44 269 GLU A O 1
ATOM 2057 N N . VAL A 1 270 ? 36.790 -5.425 0.726 1.00 57.94 270 VAL A N 1
ATOM 2058 C CA . VAL A 1 270 ? 37.484 -6.273 1.731 1.00 57.94 270 VAL A CA 1
ATOM 2059 C C . VAL A 1 270 ? 38.408 -5.490 2.694 1.00 57.94 270 VAL A C 1
ATOM 2061 O O . VAL A 1 270 ? 38.867 -6.032 3.692 1.00 57.94 270 VAL A O 1
ATOM 2064 N N . GLU A 1 271 ? 38.661 -4.198 2.472 1.00 51.91 271 GLU A N 1
ATOM 2065 C CA . GLU A 1 271 ? 39.456 -3.373 3.396 1.00 51.91 271 GLU A CA 1
ATOM 2066 C C . GLU A 1 271 ? 38.675 -2.677 4.523 1.00 51.91 271 GLU A C 1
ATOM 2068 O O . GLU A 1 271 ? 39.323 -2.134 5.413 1.00 51.91 271 GLU A O 1
ATOM 2073 N N . ARG A 1 272 ? 37.332 -2.650 4.542 1.00 53.16 272 ARG A N 1
ATOM 2074 C CA . ARG A 1 272 ? 36.608 -1.836 5.551 1.00 53.16 272 ARG A CA 1
ATOM 2075 C C . ARG A 1 272 ? 36.182 -2.546 6.831 1.00 53.16 272 ARG A C 1
ATOM 2077 O O . ARG A 1 272 ? 35.876 -1.863 7.801 1.00 53.16 272 ARG A O 1
ATOM 2084 N N . LEU A 1 273 ? 36.220 -3.873 6.877 1.00 49.66 273 LEU A N 1
ATOM 2085 C CA . LEU A 1 273 ? 35.948 -4.644 8.095 1.00 49.66 273 LEU A CA 1
ATOM 2086 C C . LEU A 1 273 ? 37.249 -5.243 8.636 1.00 49.66 273 LEU A C 1
ATOM 2088 O O . LEU A 1 273 ? 37.435 -6.454 8.694 1.00 49.66 273 LEU A O 1
ATOM 2092 N N . GLY A 1 274 ? 38.180 -4.363 9.001 1.00 46.44 274 GLY A N 1
ATOM 2093 C CA . GLY A 1 274 ? 39.185 -4.679 10.008 1.00 46.44 274 GLY A CA 1
ATOM 2094 C C . GLY A 1 274 ? 38.57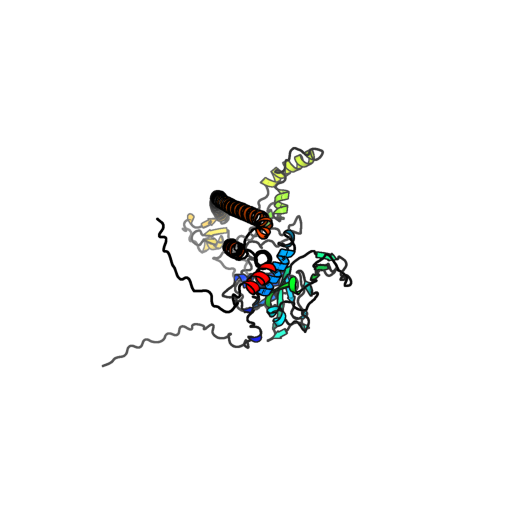0 -4.440 11.380 1.00 46.44 274 GLY A C 1
ATOM 2095 O O . GLY A 1 274 ? 38.798 -3.387 11.963 1.00 46.44 274 GLY A O 1
ATOM 2096 N N . ASP A 1 275 ? 37.753 -5.380 11.848 1.00 49.97 275 ASP A N 1
ATOM 2097 C CA . ASP A 1 275 ? 37.401 -5.463 13.264 1.00 49.97 275 ASP A CA 1
ATOM 2098 C C . ASP A 1 275 ? 38.625 -6.062 13.992 1.00 49.97 275 ASP A C 1
ATOM 2100 O O . ASP A 1 275 ? 39.033 -7.179 13.652 1.00 49.97 275 ASP A O 1
ATOM 2104 N N . PRO A 1 276 ? 39.304 -5.321 14.888 1.00 52.75 276 PRO A N 1
ATOM 2105 C CA . PRO A 1 276 ? 40.598 -5.724 15.448 1.00 52.75 276 PRO A CA 1
ATOM 2106 C C . PRO A 1 276 ? 40.563 -6.960 16.367 1.00 52.75 276 PRO A C 1
ATOM 2108 O O . PRO A 1 276 ? 41.625 -7.472 16.714 1.00 52.75 276 PRO A O 1
ATOM 2111 N N . ASP A 1 277 ? 39.389 -7.492 16.722 1.00 49.28 277 ASP A N 1
ATOM 2112 C CA . ASP A 1 277 ? 39.267 -8.481 17.806 1.00 49.28 277 ASP A CA 1
ATOM 2113 C C . ASP A 1 277 ? 39.139 -9.958 17.378 1.00 49.28 277 ASP A C 1
ATOM 2115 O O . ASP A 1 277 ? 38.889 -10.834 18.213 1.00 49.28 277 ASP A O 1
ATOM 2119 N N . HIS A 1 278 ? 39.391 -10.307 16.111 1.00 49.09 278 HIS A N 1
ATOM 2120 C CA . HIS A 1 278 ? 39.423 -11.716 15.683 1.00 49.09 278 HIS A CA 1
ATOM 2121 C C . HIS A 1 278 ? 40.682 -12.102 14.891 1.00 49.09 278 HIS A C 1
ATOM 2123 O O . HIS A 1 278 ? 40.665 -12.308 13.678 1.00 49.09 278 HIS A O 1
ATOM 2129 N N . HIS A 1 279 ? 41.792 -12.289 15.615 1.00 48.62 279 HIS A N 1
ATOM 2130 C CA . HIS A 1 279 ? 42.992 -12.960 15.110 1.00 48.62 279 HIS A CA 1
ATOM 2131 C C . HIS A 1 279 ? 43.001 -14.457 15.460 1.00 48.62 279 HIS A C 1
ATOM 2133 O O . HIS A 1 279 ? 43.059 -14.845 16.623 1.00 48.62 279 HIS A O 1
ATOM 2139 N N . SER A 1 280 ? 43.086 -15.318 14.445 1.00 47.41 280 SER A N 1
ATOM 2140 C CA . SER A 1 280 ? 44.285 -16.153 14.250 1.00 47.41 280 SER A CA 1
ATOM 2141 C C . SER A 1 280 ? 44.195 -16.964 12.947 1.00 47.41 280 SER A C 1
ATOM 2143 O O . SER A 1 280 ? 43.155 -17.515 12.605 1.00 47.41 280 SER A O 1
ATOM 2145 N N . ARG A 1 281 ? 45.329 -17.032 12.229 1.00 44.84 281 ARG A N 1
ATOM 2146 C CA . ARG A 1 281 ? 45.643 -17.808 11.003 1.00 44.84 281 ARG A CA 1
ATOM 2147 C C . ARG A 1 281 ? 45.351 -17.241 9.605 1.00 44.84 281 ARG A C 1
ATOM 2149 O O . ARG A 1 281 ? 45.884 -17.799 8.654 1.00 44.84 281 ARG A O 1
ATOM 2156 N N . SER A 1 282 ? 44.633 -16.129 9.444 1.00 51.41 282 SER A N 1
ATOM 2157 C CA . SER A 1 282 ? 44.295 -15.585 8.107 1.00 51.41 282 SER A CA 1
ATOM 2158 C C . SER A 1 282 ? 45.214 -14.455 7.597 1.00 51.41 282 SER A C 1
ATOM 2160 O O . SER A 1 282 ? 44.999 -13.933 6.503 1.00 51.41 282 SER A O 1
ATOM 2162 N N . GLU A 1 283 ? 46.215 -14.036 8.370 1.00 52.88 283 GLU A N 1
ATOM 2163 C CA . GLU A 1 283 ? 46.888 -12.743 8.165 1.00 52.88 283 GLU A CA 1
ATOM 2164 C C . GLU A 1 283 ? 47.813 -12.690 6.943 1.00 52.88 283 GLU A C 1
ATOM 2166 O O . GLU A 1 283 ? 47.842 -11.684 6.243 1.00 52.88 283 GLU A O 1
ATOM 2171 N N . GLU A 1 284 ? 48.512 -13.778 6.623 1.00 54.19 284 GLU A N 1
ATOM 2172 C CA . GLU A 1 284 ? 49.452 -13.804 5.493 1.00 54.19 284 GLU A CA 1
ATOM 2173 C C . GLU A 1 284 ? 48.726 -13.880 4.139 1.00 54.19 284 GLU A C 1
ATOM 2175 O O . GLU A 1 284 ? 49.081 -13.174 3.194 1.00 54.19 284 GLU A O 1
ATOM 2180 N N . LEU A 1 285 ? 47.629 -14.647 4.076 1.00 54.81 285 LEU A N 1
ATOM 2181 C CA . LEU A 1 285 ? 46.754 -14.719 2.903 1.00 54.81 285 LEU A CA 1
ATOM 2182 C C . LEU A 1 285 ? 46.009 -13.392 2.687 1.00 54.81 285 LEU A C 1
ATOM 2184 O O . LEU A 1 285 ? 45.920 -12.906 1.561 1.00 54.81 285 LEU A O 1
ATOM 2188 N N . LEU A 1 286 ? 45.533 -12.764 3.771 1.00 55.53 286 LEU A N 1
ATOM 2189 C CA . LEU A 1 286 ? 44.898 -11.447 3.716 1.00 55.53 286 LEU A CA 1
ATOM 2190 C C . LEU A 1 286 ? 45.893 -10.345 3.357 1.00 55.53 286 LEU A C 1
ATOM 2192 O O . LEU A 1 286 ? 45.511 -9.425 2.648 1.00 55.53 286 LEU A O 1
ATOM 2196 N N . ARG A 1 287 ? 47.161 -10.424 3.776 1.00 58.69 287 ARG A N 1
ATOM 2197 C CA . ARG A 1 287 ? 48.187 -9.455 3.364 1.00 58.69 287 ARG A CA 1
ATOM 2198 C C . ARG A 1 287 ? 48.473 -9.553 1.866 1.00 58.69 287 ARG A C 1
ATOM 2200 O O . ARG A 1 287 ? 48.473 -8.530 1.188 1.00 58.69 287 ARG A O 1
ATOM 2207 N N . HIS A 1 288 ? 48.588 -10.773 1.338 1.00 55.09 288 HIS A N 1
ATOM 2208 C CA . HIS A 1 288 ? 48.761 -11.003 -0.099 1.00 55.09 288 HIS A CA 1
ATOM 2209 C C . HIS A 1 288 ? 47.523 -10.574 -0.910 1.00 55.09 288 HIS A C 1
ATOM 2211 O O . HIS A 1 288 ? 47.651 -10.010 -1.999 1.00 55.09 288 HIS A O 1
ATOM 2217 N N . MET A 1 289 ? 46.315 -10.771 -0.366 1.00 52.28 289 MET A N 1
ATOM 2218 C CA . MET A 1 289 ? 45.070 -10.275 -0.962 1.00 52.28 289 MET A CA 1
ATOM 2219 C C . MET A 1 289 ? 44.910 -8.755 -0.844 1.00 52.28 289 MET A C 1
ATOM 2221 O O . MET A 1 289 ? 44.359 -8.159 -1.759 1.00 52.28 289 MET A O 1
ATOM 2225 N N . ARG A 1 290 ? 45.418 -8.105 0.212 1.00 57.34 290 ARG A N 1
ATOM 2226 C CA . ARG A 1 290 ? 45.411 -6.638 0.382 1.00 57.34 290 ARG A CA 1
ATOM 2227 C C . ARG A 1 290 ? 46.360 -5.953 -0.601 1.00 57.34 290 ARG A C 1
ATOM 2229 O O . ARG A 1 290 ? 45.940 -5.032 -1.296 1.00 57.34 290 ARG A O 1
ATOM 2236 N N . GLU A 1 291 ? 47.589 -6.452 -0.741 1.00 53.69 291 GLU A N 1
ATOM 2237 C CA . GLU A 1 291 ? 48.548 -5.943 -1.737 1.00 53.69 291 GLU A CA 1
ATOM 2238 C C . GLU A 1 291 ? 48.039 -6.166 -3.172 1.00 53.69 291 GLU A C 1
ATOM 2240 O O . GLU A 1 291 ? 48.147 -5.277 -4.015 1.00 53.69 291 GLU A O 1
ATOM 2245 N N . SER A 1 292 ? 47.370 -7.296 -3.432 1.00 51.81 292 SER A N 1
ATOM 2246 C CA . SER A 1 292 ? 46.720 -7.554 -4.726 1.00 51.81 292 SER A CA 1
ATOM 2247 C C . SER A 1 292 ? 45.463 -6.691 -4.939 1.00 51.81 292 SER A C 1
ATOM 2249 O O . SER A 1 292 ? 45.253 -6.181 -6.033 1.00 51.81 292 SER A O 1
ATOM 2251 N N . SER A 1 293 ? 44.652 -6.457 -3.901 1.00 48.44 293 SER A N 1
ATOM 2252 C CA . SER A 1 293 ? 43.407 -5.666 -3.934 1.00 48.44 293 SER A CA 1
ATOM 2253 C C . SER A 1 293 ? 43.661 -4.179 -4.198 1.00 48.44 293 SER A C 1
ATOM 2255 O O . SER A 1 293 ? 42.916 -3.548 -4.949 1.00 48.44 293 SER A O 1
ATOM 2257 N N . MET A 1 294 ? 44.746 -3.610 -3.660 1.00 51.69 294 MET A N 1
ATOM 2258 C CA . MET A 1 294 ? 45.140 -2.229 -3.972 1.00 51.69 294 MET A CA 1
ATOM 2259 C C . MET A 1 294 ? 45.564 -2.071 -5.443 1.00 51.69 294 MET A C 1
ATOM 2261 O O . MET A 1 294 ? 45.212 -1.078 -6.083 1.00 51.69 294 MET A O 1
ATOM 2265 N N . ILE A 1 295 ? 46.245 -3.079 -6.003 1.00 53.28 295 ILE A N 1
ATOM 2266 C CA . ILE A 1 295 ? 46.622 -3.128 -7.426 1.00 53.28 295 ILE A CA 1
ATOM 2267 C C . ILE A 1 295 ? 45.385 -3.341 -8.322 1.00 53.28 295 ILE A C 1
ATOM 2269 O O . ILE A 1 295 ? 45.296 -2.747 -9.397 1.00 53.28 295 ILE A O 1
ATOM 2273 N N . ILE A 1 296 ? 44.407 -4.129 -7.866 1.00 51.44 296 ILE A N 1
ATOM 2274 C CA . ILE A 1 296 ? 43.126 -4.385 -8.548 1.00 51.44 296 ILE A CA 1
ATOM 2275 C C . ILE A 1 296 ? 42.256 -3.115 -8.560 1.00 51.44 296 ILE A C 1
ATOM 2277 O O . ILE A 1 296 ? 41.794 -2.682 -9.609 1.00 51.44 296 ILE A O 1
ATOM 2281 N N . ARG A 1 297 ? 42.108 -2.387 -7.449 1.00 50.81 297 ARG A N 1
ATOM 2282 C CA . ARG A 1 297 ? 41.277 -1.163 -7.424 1.00 50.81 297 ARG A CA 1
ATOM 2283 C C . ARG A 1 297 ? 41.742 -0.060 -8.378 1.00 50.81 297 ARG A C 1
ATOM 2285 O O . ARG A 1 297 ? 40.906 0.687 -8.877 1.00 50.81 297 ARG A O 1
ATOM 2292 N N . GLN A 1 298 ? 43.045 0.049 -8.638 1.00 52.62 298 GLN A N 1
ATOM 2293 C CA . GLN A 1 298 ? 43.593 1.075 -9.534 1.00 52.62 298 GLN A CA 1
ATOM 2294 C C . GLN A 1 298 ? 43.484 0.717 -11.019 1.00 52.62 298 GLN A C 1
ATOM 2296 O O . GLN A 1 298 ? 43.653 1.591 -11.866 1.00 52.62 298 GLN A O 1
ATOM 2301 N N . ARG A 1 299 ? 43.211 -0.549 -11.354 1.00 52.50 299 ARG A N 1
ATOM 2302 C CA . ARG A 1 299 ? 43.204 -1.005 -12.747 1.00 52.50 299 ARG A CA 1
ATOM 2303 C C . ARG A 1 299 ? 41.801 -1.108 -13.340 1.00 52.50 299 ARG A C 1
ATOM 2305 O O . ARG A 1 299 ? 41.673 -0.994 -14.546 1.00 52.50 299 ARG A O 1
ATOM 2312 N N . HIS A 1 300 ? 40.747 -1.270 -12.545 1.00 57.53 300 HIS A N 1
ATOM 2313 C CA . HIS A 1 300 ? 39.452 -1.701 -13.072 1.00 57.53 300 HIS A CA 1
ATOM 2314 C C . HIS A 1 300 ? 38.589 -0.486 -13.431 1.00 57.53 300 HIS A C 1
ATOM 2316 O O . HIS A 1 300 ? 37.917 0.099 -12.582 1.00 57.53 300 HIS A O 1
ATOM 2322 N N . VAL A 1 301 ? 38.613 -0.095 -14.709 1.00 69.75 301 VAL A N 1
ATOM 2323 C CA . VAL A 1 301 ? 37.688 0.910 -15.250 1.00 69.75 301 VAL A CA 1
ATOM 2324 C C . VAL A 1 301 ? 36.286 0.303 -15.258 1.00 69.75 301 VAL A C 1
ATOM 2326 O O . VAL A 1 301 ? 36.031 -0.694 -15.936 1.00 69.75 301 VAL A O 1
ATOM 2329 N N . ARG A 1 302 ? 35.383 0.885 -14.464 1.00 75.56 302 ARG A N 1
ATOM 2330 C CA . ARG A 1 302 ? 33.989 0.445 -14.344 1.00 75.56 302 ARG A CA 1
ATOM 2331 C C . ARG A 1 302 ? 33.132 1.328 -15.220 1.00 75.56 302 ARG A C 1
ATOM 2333 O O . ARG A 1 302 ? 33.056 2.533 -14.989 1.00 75.56 302 ARG A O 1
ATOM 2340 N N . VAL A 1 303 ? 32.468 0.719 -16.185 1.00 75.56 303 VAL A N 1
ATOM 2341 C CA . VAL A 1 303 ? 31.457 1.402 -16.984 1.00 75.56 303 VAL A CA 1
ATOM 2342 C C . VAL A 1 303 ? 30.109 0.732 -16.740 1.00 75.56 303 VAL A C 1
ATOM 2344 O O . VAL A 1 303 ? 30.047 -0.490 -16.542 1.00 75.56 303 VAL A O 1
ATOM 2347 N N . PRO A 1 304 ? 29.010 1.499 -16.721 1.00 72.00 304 PRO A N 1
ATOM 2348 C CA . PRO A 1 304 ? 27.689 0.941 -16.956 1.00 72.00 304 PRO A CA 1
ATOM 2349 C C . PRO A 1 304 ? 27.744 -0.017 -18.153 1.00 72.00 304 PRO A C 1
ATOM 2351 O O . PRO A 1 304 ? 28.442 0.240 -19.131 1.00 72.00 304 PRO A O 1
ATOM 2354 N N . ILE A 1 305 ? 27.054 -1.155 -18.081 1.00 59.22 305 ILE A N 1
ATOM 2355 C CA . ILE A 1 305 ? 27.168 -2.215 -19.102 1.00 59.22 305 ILE A CA 1
ATOM 2356 C C . ILE A 1 305 ? 26.801 -1.733 -20.523 1.00 59.22 305 ILE A C 1
ATOM 2358 O O . ILE A 1 305 ? 27.251 -2.291 -21.519 1.00 59.22 305 ILE A O 1
ATOM 2362 N N . ASN A 1 306 ? 26.018 -0.658 -20.600 1.00 47.09 306 ASN A N 1
ATOM 2363 C CA . ASN A 1 306 ? 25.621 0.077 -21.799 1.00 47.09 306 ASN A CA 1
ATOM 2364 C C . ASN A 1 306 ? 26.711 1.005 -22.377 1.00 47.09 306 ASN A C 1
ATOM 2366 O O . ASN A 1 306 ? 26.540 1.500 -23.483 1.00 47.09 306 ASN A O 1
ATOM 2370 N N . GLU A 1 307 ? 27.814 1.233 -21.668 1.00 55.88 307 GLU A N 1
ATOM 2371 C CA . GLU A 1 307 ? 28.916 2.138 -22.038 1.00 55.88 307 GLU A CA 1
ATOM 2372 C C . GLU A 1 307 ? 30.210 1.367 -22.369 1.00 55.88 307 GLU A C 1
ATOM 2374 O O . GLU A 1 307 ? 31.320 1.888 -22.257 1.00 55.88 307 GLU A O 1
ATOM 2379 N N . ARG A 1 308 ? 30.087 0.091 -22.761 1.00 56.56 308 ARG A N 1
ATOM 2380 C CA . ARG A 1 308 ? 31.221 -0.781 -23.095 1.00 56.56 308 ARG A CA 1
ATOM 2381 C C . ARG A 1 308 ? 32.100 -0.154 -24.201 1.00 56.56 308 ARG A C 1
ATOM 2383 O O . ARG A 1 308 ? 31.620 0.013 -25.324 1.00 56.56 308 ARG A O 1
ATOM 2390 N N . PRO A 1 309 ? 33.399 0.105 -23.946 1.00 47.22 309 PRO A N 1
ATOM 2391 C CA . PRO A 1 309 ? 34.340 0.522 -24.980 1.00 47.22 309 PRO A CA 1
ATOM 2392 C C . PRO A 1 309 ? 34.497 -0.604 -26.008 1.00 47.22 309 PRO A C 1
ATOM 2394 O O . PRO A 1 309 ? 34.781 -1.744 -25.634 1.00 47.22 309 PRO A O 1
ATOM 2397 N N . GLY A 1 310 ? 34.280 -0.292 -27.286 1.00 54.28 310 GLY A N 1
ATOM 2398 C CA . GLY A 1 310 ? 34.252 -1.267 -28.383 1.00 54.28 310 GLY A CA 1
ATOM 2399 C C . GLY A 1 310 ? 32.930 -1.326 -29.149 1.00 54.28 310 GLY A C 1
ATOM 2400 O O . GLY A 1 310 ? 32.822 -2.124 -30.074 1.00 54.28 310 GLY A O 1
ATOM 2401 N N . MET A 1 311 ? 31.935 -0.496 -28.809 1.00 53.50 311 MET A N 1
ATOM 2402 C CA . MET A 1 311 ? 30.944 -0.127 -29.821 1.00 53.50 311 MET A CA 1
ATOM 2403 C C . MET A 1 311 ? 31.664 0.631 -30.935 1.00 53.50 311 MET A C 1
ATOM 2405 O O . MET A 1 311 ? 32.485 1.507 -30.644 1.00 53.50 311 MET A O 1
ATOM 2409 N N . ASP A 1 312 ? 31.372 0.265 -32.183 1.00 60.50 312 ASP A N 1
ATOM 2410 C CA . ASP A 1 312 ? 31.853 0.978 -33.363 1.00 60.50 312 ASP A CA 1
ATOM 2411 C C . ASP A 1 312 ? 31.694 2.492 -33.148 1.00 60.50 312 ASP A C 1
ATOM 2413 O O . ASP A 1 312 ? 30.692 2.900 -32.552 1.00 60.50 312 ASP A O 1
ATOM 2417 N N . PRO A 1 313 ? 32.653 3.331 -33.592 1.00 60.22 313 PRO A N 1
ATOM 2418 C CA . PRO A 1 313 ? 32.767 4.767 -33.274 1.00 60.22 313 PRO A CA 1
ATOM 2419 C C . PRO A 1 313 ? 31.593 5.652 -33.743 1.00 60.22 313 PRO A C 1
ATOM 2421 O O . PRO A 1 313 ? 31.703 6.875 -33.805 1.00 60.22 313 PRO A O 1
ATOM 2424 N N . GLY A 1 314 ? 30.448 5.057 -34.051 1.00 72.38 314 GLY A N 1
ATOM 2425 C CA . GLY A 1 314 ? 29.308 5.693 -34.659 1.00 72.38 314 GLY A CA 1
ATOM 2426 C C . GLY A 1 314 ? 29.520 5.811 -36.158 1.00 72.38 314 GLY A C 1
ATOM 2427 O O . GLY A 1 314 ? 30.631 5.973 -36.672 1.00 72.38 314 GLY A O 1
ATOM 2428 N N . VAL A 1 315 ? 28.411 5.719 -36.874 1.00 82.75 315 VAL A N 1
ATOM 2429 C CA . VAL A 1 315 ? 28.384 5.922 -38.313 1.00 82.75 315 VAL A CA 1
ATOM 2430 C C . VAL A 1 315 ? 28.362 7.424 -38.595 1.00 82.75 315 VAL A C 1
ATOM 2432 O O . VAL A 1 315 ? 27.675 8.186 -37.904 1.00 82.75 315 VAL A O 1
ATOM 2435 N N . CYS A 1 316 ? 29.108 7.875 -39.602 1.00 85.00 316 CYS A N 1
ATOM 2436 C CA . CYS A 1 316 ? 29.044 9.269 -40.030 1.00 85.00 316 CYS A CA 1
ATOM 2437 C C . CYS A 1 316 ? 27.624 9.639 -40.484 1.00 85.00 316 CYS A C 1
ATOM 2439 O O . CYS A 1 316 ? 27.076 9.023 -41.392 1.00 85.00 316 CYS A O 1
ATOM 2441 N N . HIS A 1 317 ? 27.044 10.683 -39.887 1.00 84.00 317 HIS A N 1
ATOM 2442 C CA . HIS A 1 317 ? 25.674 11.113 -40.205 1.00 84.00 317 HIS A CA 1
ATOM 2443 C C . HIS A 1 317 ? 25.556 11.871 -41.537 1.00 84.00 317 HIS A C 1
ATOM 2445 O O . HIS A 1 317 ? 24.463 12.011 -42.076 1.00 84.00 317 HIS A O 1
ATOM 2451 N N . LEU A 1 318 ? 26.674 12.367 -42.067 1.00 87.94 318 LEU A N 1
ATOM 2452 C CA . LEU A 1 318 ? 26.718 13.174 -43.289 1.00 87.94 318 LEU A CA 1
ATOM 2453 C C . LEU A 1 318 ? 26.924 12.348 -44.566 1.00 87.94 318 LEU A C 1
ATOM 2455 O O . LEU A 1 318 ? 26.730 12.863 -45.666 1.00 87.94 318 LEU A O 1
ATOM 2459 N N . LEU A 1 319 ? 27.321 11.083 -44.416 1.00 86.19 319 LEU A N 1
ATOM 2460 C CA . LEU A 1 319 ? 27.515 10.123 -45.499 1.00 86.19 319 LEU A CA 1
ATOM 2461 C C . LEU A 1 319 ? 26.813 8.816 -45.107 1.00 86.19 319 LEU A C 1
ATOM 2463 O O . LEU A 1 319 ? 27.471 7.905 -44.595 1.00 86.19 319 LEU A O 1
ATOM 2467 N N . PRO A 1 320 ? 25.480 8.726 -45.283 1.00 76.69 320 PRO A N 1
ATOM 2468 C CA . PRO A 1 320 ? 24.775 7.466 -45.088 1.00 76.69 320 PRO A CA 1
ATOM 2469 C C . PRO A 1 320 ? 25.357 6.401 -46.026 1.00 76.69 320 PRO A C 1
ATOM 2471 O O . PRO A 1 320 ? 25.773 6.716 -47.142 1.00 76.69 320 PRO A O 1
ATOM 2474 N N . ALA A 1 321 ? 25.404 5.148 -45.564 1.00 81.00 321 ALA A N 1
ATOM 2475 C CA . ALA A 1 321 ? 25.835 4.013 -46.378 1.00 81.00 321 ALA A CA 1
ATOM 2476 C C . ALA A 1 321 ? 25.095 4.028 -47.724 1.00 81.00 321 ALA A C 1
ATOM 2478 O O . ALA A 1 321 ? 23.865 3.973 -47.749 1.00 81.00 321 ALA A O 1
ATOM 2479 N N . ALA A 1 322 ? 25.831 4.104 -48.834 1.00 80.56 322 ALA A N 1
ATOM 2480 C CA . ALA A 1 322 ? 25.264 3.765 -50.134 1.00 80.56 322 ALA A CA 1
ATOM 2481 C C . ALA A 1 322 ? 24.870 2.280 -50.116 1.00 80.56 322 ALA A C 1
ATOM 2483 O O . ALA A 1 322 ? 25.537 1.494 -49.440 1.00 80.56 322 ALA A O 1
ATOM 2484 N N . ASP A 1 323 ? 23.808 1.898 -50.830 1.00 79.62 323 ASP A N 1
ATOM 2485 C CA . ASP A 1 323 ? 23.252 0.538 -50.809 1.00 79.62 323 ASP A CA 1
ATOM 2486 C C . ASP A 1 323 ? 24.351 -0.539 -50.942 1.00 79.62 323 ASP A C 1
ATOM 2488 O O . ASP A 1 323 ? 24.915 -0.756 -52.015 1.00 79.62 323 ASP A O 1
ATOM 2492 N N . GLY A 1 324 ? 24.669 -1.205 -49.823 1.00 79.56 324 GLY A N 1
ATOM 2493 C CA . GLY A 1 324 ? 25.641 -2.302 -49.742 1.00 79.56 324 GLY A CA 1
ATOM 2494 C C . GLY A 1 324 ? 27.085 -1.939 -49.358 1.00 79.56 324 GLY A C 1
ATOM 2495 O O . GLY A 1 324 ? 27.896 -2.853 -49.228 1.00 79.56 324 GLY A O 1
ATOM 2496 N N . ALA A 1 325 ? 27.426 -0.665 -49.147 1.00 82.19 325 ALA A N 1
ATOM 2497 C CA . ALA A 1 325 ? 28.748 -0.252 -48.667 1.00 82.19 325 ALA A CA 1
ATOM 2498 C C . ALA A 1 325 ? 28.746 -0.009 -47.148 1.00 82.19 325 ALA A C 1
ATOM 2500 O O . ALA A 1 325 ? 27.846 0.642 -46.619 1.00 82.19 325 ALA A O 1
ATOM 2501 N N . GLU A 1 326 ? 29.769 -0.494 -46.438 1.00 82.44 326 GLU A N 1
ATOM 2502 C CA . GLU A 1 326 ? 29.967 -0.146 -45.028 1.00 82.44 326 GLU A CA 1
ATOM 2503 C C . GLU A 1 326 ? 30.197 1.362 -44.903 1.00 82.44 326 GLU A C 1
ATOM 2505 O O . GLU A 1 326 ? 31.064 1.941 -45.564 1.00 82.44 326 GLU A O 1
ATOM 2510 N N . ALA A 1 327 ? 29.388 2.020 -44.076 1.00 83.44 327 ALA A N 1
ATOM 2511 C CA . ALA A 1 327 ? 29.529 3.449 -43.882 1.00 83.44 327 ALA A CA 1
ATOM 2512 C C . ALA A 1 327 ? 30.831 3.769 -43.128 1.00 83.44 327 ALA A C 1
ATOM 2514 O O . ALA A 1 327 ? 31.216 3.048 -42.204 1.00 83.44 327 ALA A O 1
ATOM 2515 N N . PRO A 1 328 ? 31.517 4.862 -43.500 1.00 86.62 328 PRO A N 1
ATOM 2516 C CA . PRO A 1 328 ? 32.826 5.166 -42.953 1.00 86.62 328 PRO A CA 1
ATOM 2517 C C . PRO A 1 328 ? 32.730 5.486 -41.451 1.00 86.62 328 PRO A C 1
ATOM 2519 O O . PRO A 1 328 ? 31.831 6.237 -41.041 1.00 86.62 328 PRO A O 1
ATOM 2522 N N . PRO A 1 329 ? 33.669 4.981 -40.628 1.00 89.06 329 PRO A N 1
ATOM 2523 C CA . PRO A 1 329 ? 33.681 5.248 -39.197 1.00 89.06 329 PRO A CA 1
ATOM 2524 C C . PRO A 1 329 ? 33.870 6.743 -38.933 1.00 89.06 329 PRO A C 1
ATOM 2526 O O . PRO A 1 329 ? 34.633 7.434 -39.624 1.00 89.06 329 PRO A O 1
ATOM 2529 N N . ALA A 1 330 ? 33.174 7.261 -37.923 1.00 90.62 330 ALA A N 1
ATOM 2530 C CA . ALA A 1 330 ? 33.384 8.631 -37.494 1.00 90.62 330 ALA A CA 1
ATOM 2531 C C . ALA A 1 330 ? 34.744 8.794 -36.797 1.00 90.62 330 ALA A C 1
ATOM 2533 O O . ALA A 1 330 ? 35.157 7.970 -35.984 1.00 90.62 330 ALA A O 1
ATOM 2534 N N . ALA A 1 331 ? 35.441 9.884 -37.115 1.00 92.19 331 ALA A N 1
ATOM 2535 C CA . ALA A 1 331 ? 36.743 10.226 -36.533 1.00 92.19 331 ALA A CA 1
ATOM 2536 C C . ALA A 1 331 ? 36.768 11.645 -35.939 1.00 92.19 331 ALA A C 1
ATOM 2538 O O . ALA A 1 331 ? 37.653 11.985 -35.151 1.00 92.19 331 ALA A O 1
ATOM 2539 N N . TRP A 1 332 ? 35.780 12.468 -36.290 1.00 93.69 332 TRP A N 1
ATOM 2540 C CA . TRP A 1 332 ? 35.664 13.871 -35.914 1.00 93.69 332 TRP A CA 1
ATOM 2541 C C . TRP A 1 332 ? 34.285 14.151 -35.315 1.00 93.69 332 TRP A C 1
ATOM 2543 O O . TRP A 1 332 ? 33.334 13.408 -35.541 1.00 93.69 332 TRP A O 1
ATOM 2553 N N . TRP A 1 333 ? 34.176 15.241 -34.571 1.00 93.94 333 TRP A N 1
ATOM 2554 C CA . TRP A 1 333 ? 32.942 15.782 -34.018 1.00 93.94 333 TRP A CA 1
ATOM 2555 C C . TRP A 1 333 ? 32.773 17.219 -34.514 1.00 93.94 333 TRP A C 1
ATOM 2557 O O . TRP A 1 333 ? 33.672 18.043 -34.322 1.00 93.94 333 TRP A O 1
ATOM 2567 N N . ASP A 1 334 ? 31.649 17.524 -35.166 1.00 94.19 334 ASP A N 1
ATOM 2568 C CA . ASP A 1 334 ? 31.300 18.902 -35.526 1.00 94.19 334 ASP A CA 1
ATOM 2569 C C . ASP A 1 334 ? 30.605 19.566 -34.340 1.00 94.19 334 ASP A C 1
ATOM 2571 O O . ASP A 1 334 ? 29.442 19.287 -34.056 1.00 94.19 334 ASP A O 1
ATOM 2575 N N . ARG A 1 335 ? 31.307 20.478 -33.660 1.00 92.31 335 ARG A N 1
ATOM 2576 C CA . ARG A 1 335 ? 30.787 21.180 -32.477 1.00 92.31 335 ARG A CA 1
ATOM 2577 C C . ARG A 1 335 ? 29.548 22.025 -32.769 1.00 92.31 335 ARG A C 1
ATOM 2579 O O . ARG A 1 335 ? 28.773 22.279 -31.859 1.00 92.31 335 ARG A O 1
ATOM 2586 N N . LYS A 1 336 ? 29.363 22.484 -34.011 1.00 92.06 336 LYS A N 1
ATOM 2587 C CA . LYS A 1 336 ? 28.223 23.333 -34.384 1.00 92.06 336 LYS A CA 1
ATOM 2588 C C . LYS A 1 336 ? 26.962 22.519 -34.651 1.00 92.06 336 LYS A C 1
ATOM 2590 O O . LYS A 1 336 ? 25.863 23.006 -34.410 1.00 92.06 336 LYS A O 1
ATOM 2595 N N . LEU A 1 337 ? 27.131 21.331 -35.223 1.00 90.12 337 LEU A N 1
ATOM 2596 C CA . LEU A 1 337 ? 26.024 20.448 -35.585 1.00 90.12 337 LEU A CA 1
ATOM 2597 C C . LEU A 1 337 ? 25.759 19.369 -34.531 1.00 90.12 337 LEU A C 1
ATOM 2599 O O . LEU A 1 337 ? 24.723 18.723 -34.606 1.00 90.12 337 LEU A O 1
ATOM 2603 N N . GLU A 1 338 ? 26.677 19.184 -33.579 1.00 92.19 338 GLU A N 1
ATOM 2604 C CA . GLU A 1 338 ? 26.627 18.149 -32.542 1.00 92.19 338 GLU A CA 1
ATOM 2605 C C . GLU A 1 338 ? 26.478 16.735 -33.128 1.00 92.19 338 GLU A C 1
ATOM 2607 O O . GLU A 1 338 ? 25.700 15.913 -32.645 1.00 92.19 338 GLU A O 1
ATOM 2612 N N . ILE A 1 339 ? 27.231 16.451 -34.197 1.00 90.94 339 ILE A N 1
ATOM 2613 C CA . ILE A 1 339 ? 27.209 15.152 -34.880 1.00 90.94 339 ILE A CA 1
ATOM 2614 C C . ILE A 1 339 ? 28.618 14.598 -35.132 1.00 90.94 339 ILE A C 1
ATOM 2616 O O . ILE A 1 339 ? 29.567 15.364 -35.351 1.00 90.94 339 ILE A O 1
ATOM 2620 N N . PRO A 1 340 ? 28.761 13.260 -35.168 1.00 91.62 340 PRO A N 1
ATOM 2621 C CA . PRO A 1 340 ? 30.005 12.604 -35.529 1.00 91.62 340 PRO A CA 1
ATOM 2622 C C . PRO A 1 340 ? 30.204 12.585 -37.058 1.00 91.62 340 PRO A C 1
ATOM 2624 O O . PRO A 1 340 ? 29.291 12.301 -37.841 1.00 91.62 340 PRO A O 1
ATOM 2627 N N . VAL A 1 341 ? 31.429 12.876 -37.493 1.00 92.81 341 VAL A N 1
ATOM 2628 C CA . VAL A 1 341 ? 31.820 13.086 -38.894 1.00 92.81 341 VAL A CA 1
ATOM 2629 C C . VAL A 1 341 ? 33.007 12.181 -39.250 1.00 92.81 341 VAL A C 1
ATOM 2631 O O . VAL A 1 341 ? 33.961 12.047 -38.479 1.00 92.81 341 VAL A O 1
ATOM 2634 N N . SER A 1 342 ? 32.972 11.530 -40.416 1.00 94.38 342 SER A N 1
ATOM 2635 C CA . SER A 1 342 ? 34.097 10.729 -40.920 1.00 94.38 342 SER A CA 1
ATOM 2636 C C . SER A 1 342 ? 35.195 11.616 -41.506 1.00 94.38 342 SER A C 1
ATOM 2638 O O . SER A 1 342 ? 34.962 12.760 -41.896 1.00 94.38 342 SER A O 1
ATOM 2640 N N . SER A 1 343 ? 36.407 11.076 -41.630 1.00 93.62 343 SER A N 1
ATOM 2641 C CA . SER A 1 343 ? 37.503 11.784 -42.308 1.00 93.62 343 SER A CA 1
ATOM 2642 C C . SER A 1 343 ? 37.184 12.104 -43.777 1.00 93.62 343 SER A C 1
ATOM 2644 O O . SER A 1 343 ? 37.651 13.121 -44.279 1.00 93.62 343 SER A O 1
ATOM 2646 N N . VAL A 1 344 ? 36.355 11.284 -44.435 1.00 92.69 344 VAL A N 1
ATOM 2647 C CA . VAL A 1 344 ? 35.911 11.492 -45.827 1.00 92.69 344 VAL A CA 1
ATOM 2648 C C . VAL A 1 344 ? 34.936 12.665 -45.918 1.00 92.69 344 VAL A C 1
ATOM 2650 O O . VAL A 1 344 ? 35.162 13.599 -46.684 1.00 92.69 344 VAL A O 1
ATOM 2653 N N . ALA A 1 345 ? 33.903 12.682 -45.067 1.00 91.56 345 ALA A N 1
ATOM 2654 C CA . ALA A 1 345 ? 32.962 13.800 -45.002 1.00 91.56 345 ALA A CA 1
ATOM 2655 C C . ALA A 1 345 ? 33.679 15.113 -44.656 1.00 91.56 345 ALA A C 1
ATOM 2657 O O . ALA A 1 345 ? 33.359 16.155 -45.223 1.00 91.56 345 ALA A O 1
ATOM 2658 N N . LYS A 1 346 ? 34.699 15.056 -43.784 1.00 92.69 346 LYS A N 1
ATOM 2659 C CA . LYS A 1 346 ? 35.568 16.201 -43.488 1.00 92.69 346 LYS A CA 1
ATOM 2660 C C . LYS A 1 346 ? 36.260 16.741 -44.745 1.00 92.69 346 LYS A C 1
ATOM 2662 O O . LYS A 1 346 ? 36.254 17.947 -44.935 1.00 92.69 346 LYS A O 1
ATOM 2667 N N . SER A 1 347 ? 36.846 15.895 -45.594 1.00 91.88 347 SER A N 1
ATOM 2668 C CA . SER A 1 347 ? 37.527 16.370 -46.810 1.00 91.88 347 SER A CA 1
ATOM 2669 C C . SER A 1 347 ? 36.578 16.858 -47.906 1.00 91.88 347 SER A C 1
ATOM 2671 O O . SER A 1 347 ? 36.948 17.745 -48.667 1.00 91.88 347 SER A O 1
ATOM 2673 N N . GLU A 1 348 ? 35.378 16.281 -48.007 1.00 92.56 348 GLU A N 1
ATOM 2674 C CA . GLU A 1 348 ? 34.444 16.576 -49.102 1.00 92.56 348 GLU A CA 1
ATOM 2675 C C . GLU A 1 348 ? 33.508 17.750 -48.805 1.00 92.56 348 GLU A C 1
ATOM 2677 O O . GLU A 1 348 ? 33.242 18.572 -49.680 1.00 92.56 348 GLU A O 1
ATOM 2682 N N . GLN A 1 349 ? 32.984 17.828 -47.580 1.00 90.06 349 GLN A N 1
ATOM 2683 C CA . GLN A 1 349 ? 31.904 18.760 -47.235 1.00 90.06 349 GLN A CA 1
ATOM 2684 C C . GLN A 1 349 ? 32.392 20.005 -46.489 1.00 90.06 349 GLN A C 1
ATOM 2686 O O . GLN A 1 349 ? 31.651 20.984 -46.377 1.00 90.06 349 GLN A O 1
ATOM 2691 N N . TYR A 1 350 ? 33.630 19.999 -45.989 1.00 89.00 350 TYR A N 1
ATOM 2692 C CA . TYR A 1 350 ? 34.206 21.134 -45.275 1.00 89.00 350 TYR A CA 1
ATOM 2693 C C . TYR A 1 350 ? 35.308 21.767 -46.135 1.00 89.00 350 TYR A C 1
ATOM 2695 O O . TYR A 1 350 ? 36.331 21.127 -46.375 1.00 89.00 350 TYR A O 1
ATOM 2703 N N . PRO A 1 351 ? 35.131 23.010 -46.626 1.00 84.06 351 PRO A N 1
ATOM 2704 C CA . PRO A 1 351 ? 36.166 23.682 -47.403 1.00 84.06 351 PRO A CA 1
ATOM 2705 C C . PRO A 1 351 ? 37.459 23.829 -46.593 1.00 84.06 351 PRO A C 1
ATOM 2707 O O . PRO A 1 351 ? 37.423 23.966 -45.373 1.00 84.06 351 PRO A O 1
ATOM 2710 N N . SER A 1 352 ? 38.607 23.879 -47.268 1.00 82.12 352 SER A N 1
ATOM 2711 C CA . SER A 1 352 ? 39.943 23.946 -46.646 1.00 82.12 352 SER A CA 1
ATOM 2712 C C . SER A 1 352 ? 40.151 25.134 -45.690 1.00 82.12 352 SER A C 1
ATOM 2714 O O . SER A 1 352 ? 41.104 25.136 -44.923 1.00 82.12 352 SER A O 1
ATOM 2716 N N . ASN A 1 353 ? 39.258 26.130 -45.738 1.00 80.50 353 ASN A N 1
ATOM 2717 C CA . ASN A 1 353 ? 39.235 27.309 -44.868 1.00 80.50 353 ASN A CA 1
ATOM 2718 C C . ASN A 1 353 ? 38.235 27.199 -43.701 1.00 80.50 353 ASN A C 1
ATOM 2720 O O . ASN A 1 353 ? 37.948 28.210 -43.059 1.00 80.50 353 ASN A O 1
ATOM 2724 N N . VAL A 1 354 ? 37.637 26.029 -43.441 1.00 77.75 354 VAL A N 1
ATOM 2725 C CA . VAL A 1 354 ? 36.806 25.865 -42.243 1.00 77.75 354 VAL A CA 1
ATOM 2726 C C . VAL A 1 354 ? 37.693 26.014 -41.019 1.00 77.75 354 VAL A C 1
ATOM 2728 O O . VAL A 1 354 ? 38.682 25.307 -40.862 1.00 77.75 354 VAL A O 1
ATOM 2731 N N . ASP A 1 355 ? 37.279 26.943 -40.165 1.00 77.56 355 ASP A N 1
ATOM 2732 C CA . ASP A 1 355 ? 37.839 27.220 -38.855 1.00 77.56 355 ASP A CA 1
ATOM 2733 C C . ASP A 1 355 ? 38.136 25.908 -38.108 1.00 77.56 355 ASP A C 1
ATOM 2735 O O . ASP A 1 355 ? 37.222 25.129 -37.810 1.00 77.56 355 ASP A O 1
ATOM 2739 N N . GLU A 1 356 ? 39.419 25.644 -37.835 1.00 81.06 356 GLU A N 1
ATOM 2740 C CA . GLU A 1 356 ? 39.883 24.439 -37.133 1.00 81.06 356 GLU A CA 1
ATOM 2741 C C . GLU A 1 356 ? 39.195 24.271 -35.767 1.00 81.06 356 GLU A C 1
ATOM 2743 O O . GLU A 1 356 ? 39.130 23.168 -35.232 1.00 81.06 356 GLU A O 1
ATOM 2748 N N . THR A 1 357 ? 38.601 25.339 -35.229 1.00 86.25 357 THR A N 1
ATOM 2749 C CA . THR A 1 357 ? 37.817 25.314 -33.990 1.00 86.25 357 THR A CA 1
ATOM 2750 C C . THR A 1 357 ? 36.468 24.590 -34.105 1.00 86.25 357 THR A C 1
ATOM 2752 O O . THR A 1 357 ? 35.903 24.201 -33.077 1.00 86.25 357 THR A O 1
ATOM 2755 N N . ARG A 1 358 ? 35.939 24.379 -35.321 1.00 93.25 358 ARG A N 1
ATOM 2756 C CA . ARG A 1 358 ? 34.632 23.732 -35.548 1.00 93.25 358 ARG A CA 1
ATOM 2757 C C . ARG A 1 358 ? 34.691 22.209 -35.451 1.00 93.25 358 ARG A C 1
ATOM 2759 O O . ARG A 1 358 ? 33.745 21.597 -34.955 1.00 93.25 358 ARG A O 1
ATOM 2766 N N . LEU A 1 359 ? 35.768 21.602 -35.946 1.00 94.44 359 LEU A N 1
ATOM 2767 C CA . LEU A 1 359 ? 35.933 20.151 -35.990 1.00 94.44 359 LEU A CA 1
ATOM 2768 C C . LEU A 1 359 ? 36.958 19.709 -34.955 1.00 94.44 359 LEU A C 1
ATOM 2770 O O . LEU A 1 359 ? 38.133 20.045 -35.045 1.00 94.44 359 LEU A O 1
ATOM 2774 N N . GLN A 1 360 ? 36.524 18.880 -34.015 1.00 94.25 360 GLN A N 1
ATOM 2775 C CA . GLN A 1 360 ? 37.391 18.310 -32.992 1.00 94.25 360 GLN A CA 1
ATOM 2776 C C . GLN A 1 360 ? 37.577 16.807 -33.234 1.00 94.25 360 GLN A C 1
ATOM 2778 O O . GLN A 1 360 ? 36.630 16.155 -33.675 1.00 94.25 360 GLN A O 1
ATOM 2783 N N . PRO A 1 361 ? 38.752 16.211 -32.957 1.00 94.81 361 PRO A N 1
ATOM 2784 C CA . PRO A 1 361 ? 38.883 14.757 -32.939 1.00 94.81 361 PRO A CA 1
ATOM 2785 C C . PRO A 1 361 ? 37.844 14.130 -32.003 1.00 94.81 361 PRO A C 1
ATOM 2787 O O . PRO A 1 361 ? 37.683 14.580 -30.866 1.00 94.81 361 PRO A O 1
ATOM 2790 N N . LEU A 1 362 ? 37.155 13.083 -32.462 1.00 89.00 362 LEU A N 1
ATOM 2791 C CA . LEU A 1 362 ? 36.032 12.481 -31.733 1.00 89.00 362 LEU A CA 1
ATOM 2792 C C . LEU A 1 362 ? 36.439 12.008 -30.327 1.00 89.00 362 LEU A C 1
ATOM 2794 O O . LEU A 1 362 ? 35.693 12.195 -29.372 1.00 89.00 362 LEU A O 1
ATOM 2798 N N . ALA A 1 363 ? 37.657 11.478 -30.179 1.00 85.38 363 ALA A N 1
ATOM 2799 C CA . ALA A 1 363 ? 38.203 11.066 -28.886 1.00 85.38 363 ALA A CA 1
ATOM 2800 C C . ALA A 1 363 ? 38.341 12.236 -27.893 1.00 85.38 363 ALA A C 1
ATOM 2802 O O . ALA A 1 363 ? 38.024 12.084 -26.715 1.00 85.38 363 ALA A O 1
ATOM 2803 N N . SER A 1 364 ? 38.778 13.409 -28.361 1.00 90.00 364 SER A N 1
ATOM 2804 C CA . SER A 1 364 ? 38.896 14.606 -27.521 1.00 90.00 364 SER A CA 1
ATOM 2805 C C . SER A 1 364 ? 37.523 15.173 -27.158 1.00 90.00 364 SER A C 1
ATOM 2807 O O . SER A 1 364 ? 37.300 15.504 -25.998 1.00 90.00 364 SER A O 1
ATOM 2809 N N . ALA A 1 365 ? 36.583 15.208 -28.110 1.00 89.00 365 ALA A N 1
ATOM 2810 C CA . ALA A 1 365 ? 35.204 15.628 -27.849 1.00 89.00 365 ALA A CA 1
ATOM 2811 C C . ALA A 1 365 ? 34.513 14.706 -26.828 1.00 89.00 365 ALA A C 1
ATOM 2813 O O . ALA A 1 365 ? 33.821 15.175 -25.926 1.00 89.00 365 ALA A O 1
ATOM 2814 N N . TYR A 1 366 ? 34.759 13.395 -26.915 1.00 83.50 366 TYR A N 1
ATOM 2815 C CA . TYR A 1 366 ? 34.268 12.426 -25.939 1.00 83.50 366 TYR A CA 1
ATOM 2816 C C . TYR A 1 366 ? 34.853 12.670 -24.542 1.00 83.50 366 TYR A C 1
ATOM 2818 O O . TYR A 1 366 ? 34.108 12.708 -23.567 1.00 83.50 366 TYR A O 1
ATOM 2826 N N . GLN A 1 367 ? 36.168 12.884 -24.424 1.00 81.69 367 GLN A N 1
ATOM 2827 C CA . GLN A 1 367 ? 36.805 13.194 -23.137 1.00 81.69 367 GLN A CA 1
ATOM 2828 C C . GLN A 1 367 ? 36.262 14.488 -22.514 1.00 81.69 367 GLN A C 1
ATOM 2830 O O . GLN A 1 367 ? 35.999 14.517 -21.311 1.00 81.69 367 GLN A O 1
ATOM 2835 N N . GLU A 1 368 ? 36.048 15.532 -23.319 1.00 88.31 368 GLU A N 1
ATOM 2836 C CA . GLU A 1 368 ? 35.414 16.778 -22.871 1.00 88.31 368 GLU A CA 1
ATOM 2837 C C . GLU A 1 368 ? 33.974 16.544 -22.396 1.00 88.31 368 GLU A C 1
ATOM 2839 O O . GLU A 1 368 ? 33.607 17.008 -21.316 1.00 88.31 368 GLU A O 1
ATOM 2844 N N . GLY A 1 369 ? 33.180 15.774 -23.147 1.00 84.81 369 GLY A N 1
ATOM 2845 C CA . GLY A 1 369 ? 31.812 15.412 -22.771 1.00 84.81 369 GLY A CA 1
ATOM 2846 C C . GLY A 1 369 ? 31.748 14.618 -21.464 1.00 84.81 369 GLY A C 1
ATOM 2847 O O . GLY A 1 369 ? 30.960 14.942 -20.578 1.00 84.81 369 GLY A O 1
ATOM 2848 N N . VAL A 1 370 ? 32.634 13.632 -21.290 1.00 78.88 370 VAL A N 1
ATOM 2849 C CA . VAL A 1 370 ? 32.741 12.846 -20.050 1.00 78.88 370 VAL A CA 1
ATOM 2850 C C . VAL A 1 370 ? 33.154 13.726 -18.869 1.00 78.88 370 VAL A C 1
ATOM 2852 O O . VAL A 1 370 ? 32.596 13.593 -17.779 1.00 78.88 370 VAL A O 1
ATOM 2855 N N . ALA A 1 371 ? 34.102 14.648 -19.057 1.00 83.12 371 ALA A N 1
ATOM 2856 C CA . ALA A 1 371 ? 34.511 15.580 -18.009 1.00 83.12 371 ALA A CA 1
ATOM 2857 C C . ALA A 1 371 ? 33.373 16.542 -17.619 1.00 83.12 371 ALA A C 1
ATOM 2859 O O . ALA A 1 371 ? 33.129 16.758 -16.429 1.00 83.12 371 ALA A O 1
ATOM 2860 N N . ALA A 1 372 ? 32.643 17.078 -18.602 1.00 83.25 372 ALA A N 1
ATOM 2861 C CA . ALA A 1 372 ? 31.488 17.941 -18.373 1.00 83.25 372 ALA A CA 1
ATOM 2862 C C . ALA A 1 372 ? 30.367 17.206 -17.621 1.00 83.25 372 ALA A C 1
ATOM 2864 O O . ALA A 1 372 ? 29.839 17.729 -16.636 1.00 83.25 372 ALA A O 1
ATOM 2865 N N . GLU A 1 373 ? 30.057 15.969 -18.016 1.00 80.44 373 GLU A N 1
ATOM 2866 C CA . GLU A 1 373 ? 29.035 15.158 -17.353 1.00 80.44 373 GLU A CA 1
ATOM 2867 C C . GLU A 1 373 ? 29.474 14.727 -15.944 1.00 80.44 373 GLU A C 1
ATOM 2869 O O . GLU A 1 373 ? 28.669 14.736 -15.015 1.00 80.44 373 GLU A O 1
ATOM 2874 N N . SER A 1 374 ? 30.764 14.445 -15.730 1.00 81.50 374 SER A N 1
ATOM 2875 C CA . SER A 1 374 ? 31.325 14.192 -14.395 1.00 81.50 374 SER A CA 1
ATOM 2876 C C . SER A 1 374 ? 31.167 15.407 -13.473 1.00 81.50 374 SER A C 1
ATOM 2878 O O . SER A 1 374 ? 30.707 15.276 -12.337 1.00 81.50 374 SER A O 1
ATOM 2880 N N . ASN A 1 375 ? 31.454 16.613 -13.972 1.00 86.44 375 ASN A N 1
ATOM 2881 C CA . ASN A 1 375 ? 31.247 17.854 -13.222 1.00 86.44 375 ASN A CA 1
ATOM 2882 C C . ASN A 1 375 ? 29.764 18.080 -12.899 1.00 86.44 375 ASN A C 1
ATOM 2884 O O . ASN A 1 375 ? 29.425 18.390 -11.754 1.00 86.44 375 ASN A O 1
ATOM 2888 N N . ARG A 1 376 ? 28.871 17.857 -13.872 1.00 84.88 376 ARG A N 1
ATOM 2889 C CA . ARG A 1 376 ? 27.418 17.935 -13.674 1.00 84.88 376 ARG A CA 1
ATOM 2890 C C . ARG A 1 376 ? 26.937 16.925 -12.634 1.00 84.88 376 ARG A C 1
ATOM 2892 O O . ARG A 1 376 ? 26.171 17.282 -11.742 1.00 84.88 376 ARG A O 1
ATOM 2899 N N . ARG A 1 377 ? 27.419 15.685 -12.702 1.00 84.19 377 ARG A N 1
ATOM 2900 C CA . ARG A 1 377 ? 27.125 14.633 -11.725 1.00 84.19 377 ARG A CA 1
ATOM 2901 C C . ARG A 1 377 ? 27.594 15.024 -10.327 1.00 84.19 377 ARG A C 1
ATOM 2903 O O . ARG A 1 377 ? 26.830 14.868 -9.381 1.00 84.19 377 ARG A O 1
ATOM 2910 N N . ASN A 1 378 ? 28.810 15.546 -10.183 1.00 86.62 378 ASN A N 1
ATOM 2911 C CA . ASN A 1 378 ? 29.339 15.992 -8.891 1.00 86.62 378 ASN A CA 1
ATOM 2912 C C . ASN A 1 378 ? 28.521 17.151 -8.310 1.00 86.62 378 ASN A C 1
ATOM 2914 O O . ASN A 1 378 ? 28.224 17.152 -7.116 1.00 86.62 378 ASN A O 1
ATOM 2918 N N . PHE A 1 379 ? 28.094 18.091 -9.154 1.00 89.31 379 PHE A N 1
ATOM 2919 C CA . PHE A 1 379 ? 27.189 19.167 -8.759 1.00 89.31 379 PHE A CA 1
ATOM 2920 C C . PHE A 1 379 ? 25.824 18.633 -8.293 1.00 89.31 379 PHE A C 1
ATOM 2922 O O . PHE A 1 379 ? 25.360 18.991 -7.213 1.00 89.31 379 PHE A O 1
ATOM 2929 N N . LEU A 1 380 ? 25.211 17.711 -9.044 1.00 84.56 380 LEU A N 1
ATOM 2930 C CA . LEU A 1 380 ? 23.947 17.079 -8.648 1.00 84.56 380 LEU A CA 1
ATOM 2931 C C . LEU A 1 380 ? 24.081 16.282 -7.342 1.00 84.56 380 LEU A C 1
ATOM 2933 O O . LEU A 1 380 ? 23.205 16.358 -6.486 1.00 84.56 380 LEU A O 1
ATOM 2937 N N . LEU A 1 381 ? 25.187 15.559 -7.149 1.00 81.56 381 LEU A N 1
ATOM 2938 C CA . LEU A 1 381 ? 25.473 14.860 -5.893 1.00 81.56 381 LEU A CA 1
ATOM 2939 C C . LEU A 1 381 ? 25.660 15.831 -4.719 1.00 81.56 381 LEU A C 1
ATOM 2941 O O . LEU A 1 381 ? 25.271 15.505 -3.601 1.00 81.56 381 LEU A O 1
ATOM 2945 N N . SER A 1 382 ? 26.230 17.015 -4.958 1.00 91.50 382 SER A N 1
ATOM 2946 C CA . SER A 1 382 ? 26.316 18.077 -3.951 1.00 91.50 382 SER A CA 1
ATOM 2947 C C . SER A 1 382 ? 24.929 18.569 -3.537 1.00 91.50 382 SER A C 1
ATOM 2949 O O . SER A 1 382 ? 24.656 18.654 -2.344 1.00 91.50 382 SER A O 1
ATOM 2951 N N . LEU A 1 383 ? 24.042 18.831 -4.503 1.00 89.12 383 LEU A N 1
ATOM 2952 C CA . LEU A 1 383 ? 22.663 19.250 -4.228 1.00 89.12 383 LEU A CA 1
ATOM 2953 C C . LEU A 1 383 ? 21.866 18.172 -3.487 1.00 89.12 383 LEU A C 1
ATOM 2955 O O . LEU A 1 383 ? 21.129 18.485 -2.559 1.00 89.12 383 LEU A O 1
ATOM 2959 N N . LEU A 1 384 ? 22.032 16.897 -3.853 1.00 85.69 384 LEU A N 1
ATOM 2960 C CA . LEU A 1 384 ? 21.378 15.792 -3.145 1.00 85.69 384 LEU A CA 1
ATOM 2961 C C . LEU A 1 384 ? 21.819 15.721 -1.678 1.00 85.69 384 LEU A C 1
ATOM 2963 O O . LEU A 1 384 ? 20.972 15.617 -0.799 1.00 85.69 384 LEU A O 1
ATOM 2967 N N . ARG A 1 385 ? 23.120 15.876 -1.394 1.00 89.56 385 ARG A N 1
ATOM 2968 C CA . ARG A 1 385 ? 23.628 15.932 -0.010 1.00 89.56 385 ARG A CA 1
ATOM 2969 C C . ARG A 1 385 ? 23.063 17.115 0.777 1.00 89.56 385 ARG A C 1
ATOM 2971 O O . ARG A 1 385 ? 22.821 16.987 1.974 1.00 89.56 385 ARG A O 1
ATOM 2978 N N . GLU A 1 386 ? 22.876 18.260 0.127 1.00 93.38 386 GLU A N 1
ATOM 2979 C CA . GLU A 1 386 ? 22.262 19.436 0.747 1.00 93.38 386 GLU A CA 1
ATOM 2980 C C . GLU A 1 386 ? 20.785 19.183 1.085 1.00 93.38 386 GLU A C 1
ATOM 2982 O O . GLU A 1 386 ? 20.361 19.455 2.208 1.00 93.38 386 GLU A O 1
ATOM 2987 N N . ILE A 1 387 ? 20.027 18.580 0.163 1.00 87.56 387 ILE A N 1
ATOM 2988 C CA . ILE A 1 387 ? 18.633 18.171 0.393 1.00 87.56 387 ILE A CA 1
ATOM 2989 C C . ILE A 1 387 ? 18.542 17.163 1.544 1.00 87.56 387 ILE A C 1
ATOM 2991 O O . ILE A 1 387 ? 17.710 17.345 2.430 1.00 87.56 387 ILE A O 1
ATOM 2995 N N . ASP A 1 388 ? 19.409 16.150 1.578 1.00 86.25 388 ASP A N 1
ATOM 2996 C CA . ASP A 1 388 ? 19.436 15.153 2.656 1.00 86.25 388 ASP A CA 1
ATOM 2997 C C . ASP A 1 388 ? 19.753 15.804 4.013 1.00 86.25 388 ASP A C 1
ATOM 2999 O O . ASP A 1 388 ? 19.126 15.491 5.027 1.00 86.25 388 ASP A O 1
ATOM 3003 N N . SER A 1 389 ? 20.685 16.763 4.040 1.00 90.31 389 SER A N 1
ATOM 3004 C CA . SER A 1 389 ? 21.013 17.537 5.243 1.00 90.31 389 SER A CA 1
ATOM 3005 C C . SER A 1 389 ? 19.824 18.371 5.729 1.00 90.31 389 SER A C 1
ATOM 3007 O O . SER A 1 389 ? 19.540 18.396 6.930 1.00 90.31 389 SER A O 1
ATOM 3009 N N . LEU A 1 390 ? 19.115 19.042 4.815 1.00 89.44 390 LEU A N 1
ATOM 3010 C CA . LEU A 1 390 ? 17.905 19.805 5.131 1.00 89.44 390 LEU A CA 1
ATOM 3011 C C . LEU A 1 390 ? 16.769 18.891 5.605 1.00 89.44 390 LEU A C 1
ATOM 3013 O O . LEU A 1 390 ? 16.090 19.228 6.573 1.00 89.44 390 LEU A O 1
ATOM 3017 N N . GLY A 1 391 ? 16.603 17.717 4.992 1.00 82.50 391 GLY A N 1
ATOM 3018 C CA . GLY A 1 391 ? 15.659 16.688 5.430 1.00 82.50 391 GLY A CA 1
ATOM 3019 C C . GLY A 1 391 ? 15.944 16.228 6.860 1.00 82.50 391 GLY A C 1
ATOM 3020 O O . GLY A 1 391 ? 15.068 16.303 7.718 1.00 82.50 391 GLY A O 1
ATOM 3021 N N . ALA A 1 392 ? 17.196 15.873 7.161 1.00 82.12 392 ALA A N 1
ATOM 3022 C CA . ALA A 1 392 ? 17.617 15.475 8.505 1.00 82.12 392 ALA A CA 1
ATOM 3023 C C . ALA A 1 392 ? 17.494 16.611 9.539 1.00 82.12 392 ALA A C 1
ATOM 3025 O O . ALA A 1 392 ? 17.300 16.367 10.733 1.00 82.12 392 ALA A O 1
ATOM 3026 N N . GLN A 1 393 ? 17.639 17.873 9.127 1.00 83.62 393 GLN A N 1
ATOM 3027 C CA . GLN A 1 393 ? 17.372 19.017 9.998 1.00 83.62 393 GLN A CA 1
ATOM 3028 C C . GLN A 1 393 ? 15.870 19.169 10.274 1.00 83.62 393 GLN A C 1
ATOM 3030 O O . GLN A 1 393 ? 15.482 19.281 11.437 1.00 83.62 393 GLN A O 1
ATOM 3035 N N . LEU A 1 394 ? 15.031 19.096 9.238 1.00 78.88 394 LEU A N 1
ATOM 3036 C CA . LEU A 1 394 ? 13.579 19.190 9.363 1.00 78.88 394 LEU A CA 1
ATOM 3037 C C . LEU A 1 394 ? 13.009 18.052 10.217 1.00 78.88 394 LEU A C 1
ATOM 3039 O O . LEU A 1 394 ? 12.156 18.297 11.064 1.00 78.88 394 LEU A O 1
ATOM 3043 N N . GLU A 1 395 ? 13.497 16.823 10.050 1.00 77.06 395 GLU A N 1
ATOM 3044 C CA . GLU A 1 395 ? 13.099 15.681 10.876 1.00 77.06 395 GLU A CA 1
ATOM 3045 C C . GLU A 1 395 ? 13.462 15.895 12.346 1.00 77.06 395 GLU A C 1
ATOM 3047 O O . GLU A 1 395 ? 12.627 15.657 13.220 1.00 77.06 395 GLU A O 1
ATOM 3052 N N . ARG A 1 396 ? 14.667 16.404 12.639 1.00 80.75 396 ARG A N 1
ATOM 3053 C CA . ARG A 1 396 ? 15.088 16.722 14.014 1.00 80.75 396 ARG A CA 1
ATOM 3054 C C . ARG A 1 396 ? 14.239 17.828 14.637 1.00 80.75 396 ARG A C 1
ATOM 3056 O O . ARG A 1 396 ? 13.829 17.699 15.787 1.00 80.75 396 ARG A O 1
ATOM 3063 N N . GLU A 1 397 ? 13.957 18.895 13.895 1.00 82.00 397 GLU A N 1
ATOM 3064 C CA . GLU A 1 397 ? 13.172 20.028 14.394 1.00 82.00 397 GLU A CA 1
ATOM 3065 C C . GLU A 1 397 ? 11.681 19.686 14.527 1.00 82.00 397 GLU A C 1
ATOM 3067 O O . GLU A 1 397 ? 11.052 20.038 15.526 1.00 82.00 397 GLU A O 1
ATOM 3072 N N . SER A 1 398 ? 11.116 18.963 13.559 1.00 77.44 398 SER A N 1
ATOM 3073 C CA . SER A 1 398 ? 9.700 18.595 13.530 1.00 77.44 398 SER A CA 1
ATOM 3074 C C . SER A 1 398 ? 9.374 17.514 14.559 1.00 77.44 398 SER A C 1
ATOM 3076 O O . SER A 1 398 ? 8.469 17.709 15.370 1.00 77.44 398 SER A O 1
ATOM 3078 N N . SER A 1 399 ? 10.133 16.413 14.598 1.00 74.06 399 SER A N 1
ATOM 3079 C CA . SER A 1 399 ? 9.815 15.286 15.487 1.00 74.06 399 SER A CA 1
ATOM 3080 C C . SER A 1 399 ? 9.991 15.650 16.961 1.00 74.06 399 SER A C 1
ATOM 3082 O O . SER A 1 399 ? 9.072 15.462 17.754 1.00 74.06 399 SER A O 1
ATOM 3084 N N . VAL A 1 400 ? 11.120 16.260 17.337 1.00 77.56 400 VAL A N 1
ATOM 3085 C CA . VAL A 1 400 ? 11.422 16.557 18.746 1.00 77.56 400 VAL A CA 1
ATOM 3086 C C . VAL A 1 400 ? 10.528 17.675 19.288 1.00 77.56 400 VAL A C 1
ATOM 3088 O O . VAL A 1 400 ? 10.045 17.589 20.420 1.00 77.56 400 VAL A O 1
ATOM 3091 N N . SER A 1 401 ? 10.266 18.717 18.492 1.00 81.00 401 SER A N 1
ATOM 3092 C CA . SER A 1 401 ? 9.436 19.849 18.926 1.00 81.00 401 SER A CA 1
ATOM 3093 C C . SER A 1 401 ? 7.959 19.471 19.025 1.00 81.00 401 SER A C 1
ATOM 3095 O O . SER A 1 401 ? 7.299 19.796 20.018 1.00 81.00 401 SER A O 1
ATOM 3097 N N . VAL A 1 402 ? 7.429 18.750 18.030 1.00 76.62 402 VAL A N 1
ATOM 3098 C CA . VAL A 1 402 ? 6.019 18.342 18.025 1.00 76.62 402 VAL A CA 1
ATOM 3099 C C . VAL A 1 402 ? 5.759 17.304 19.112 1.00 76.62 402 VAL A C 1
ATOM 3101 O O . VAL A 1 402 ? 4.824 17.495 19.893 1.00 76.62 402 VAL A O 1
ATOM 3104 N N . ASP A 1 403 ? 6.614 16.289 19.263 1.00 79.94 403 ASP A N 1
ATOM 3105 C CA . ASP A 1 403 ? 6.452 15.287 20.322 1.00 79.94 403 ASP A CA 1
ATOM 3106 C C . ASP A 1 403 ? 6.546 15.906 21.715 1.00 79.94 403 ASP A C 1
ATOM 3108 O O . ASP A 1 403 ? 5.741 15.585 22.591 1.00 79.94 403 ASP A O 1
ATOM 3112 N N . SER A 1 404 ? 7.486 16.830 21.934 1.00 84.50 404 SER A N 1
ATOM 3113 C CA . SER A 1 404 ? 7.612 17.537 23.213 1.00 84.50 404 SER A CA 1
ATOM 3114 C C . SER A 1 404 ? 6.345 18.337 23.543 1.00 84.50 404 SER A C 1
ATOM 3116 O O . SER A 1 404 ? 5.816 18.258 24.660 1.00 84.50 404 SER A O 1
ATOM 3118 N N . ARG A 1 405 ? 5.779 19.046 22.555 1.00 83.50 405 ARG A N 1
ATOM 3119 C CA . ARG A 1 405 ? 4.521 19.792 22.722 1.00 83.50 405 ARG A CA 1
ATOM 3120 C C . ARG A 1 405 ? 3.338 18.864 22.987 1.00 83.50 405 ARG A C 1
ATOM 3122 O O . ARG A 1 405 ? 2.560 19.144 23.897 1.00 83.50 405 ARG A O 1
ATOM 3129 N N . ILE A 1 406 ? 3.220 17.756 22.254 1.00 82.00 406 ILE A N 1
ATOM 3130 C CA . ILE A 1 406 ? 2.153 16.765 22.456 1.00 82.00 406 ILE A CA 1
ATOM 3131 C C . ILE A 1 406 ? 2.255 16.149 23.853 1.00 82.00 406 ILE A C 1
ATOM 3133 O O . ILE A 1 406 ? 1.257 16.116 24.573 1.00 82.00 406 ILE A O 1
ATOM 3137 N N . ARG A 1 407 ? 3.452 15.730 24.286 1.00 86.94 407 ARG A N 1
ATOM 3138 C CA . ARG A 1 407 ? 3.672 15.180 25.635 1.00 86.94 407 ARG A CA 1
ATOM 3139 C C . ARG A 1 407 ? 3.324 16.190 26.724 1.00 86.94 407 ARG A C 1
ATOM 3141 O O . ARG A 1 407 ? 2.710 15.815 27.720 1.00 86.94 407 ARG A O 1
ATOM 3148 N N . THR A 1 408 ? 3.647 17.465 26.519 1.00 90.38 408 THR A N 1
ATOM 3149 C CA . THR A 1 408 ? 3.305 18.540 27.463 1.00 90.38 408 THR A CA 1
ATOM 3150 C C . THR A 1 408 ? 1.791 18.740 27.567 1.00 90.38 408 THR A C 1
ATOM 3152 O O . THR A 1 408 ? 1.248 18.778 28.672 1.00 90.38 408 THR A O 1
ATOM 3155 N N . VAL A 1 409 ? 1.086 18.806 26.431 1.00 88.50 409 VAL A N 1
ATOM 3156 C CA . VAL A 1 409 ? -0.382 18.939 26.405 1.00 88.50 409 VAL A CA 1
ATOM 3157 C C . VAL A 1 409 ? -1.057 17.720 27.035 1.00 88.50 409 VAL A C 1
ATOM 3159 O O . VAL A 1 409 ? -1.967 17.881 27.846 1.00 88.50 409 VAL A O 1
ATOM 3162 N N . HIS A 1 410 ? -0.587 16.513 26.715 1.00 88.81 410 HIS A N 1
ATOM 3163 C CA . HIS A 1 410 ? -1.100 15.268 27.282 1.00 88.81 410 HIS A CA 1
ATOM 3164 C C . HIS A 1 410 ? -0.890 15.201 28.802 1.00 88.81 410 HIS A C 1
ATOM 3166 O O . HIS A 1 410 ? -1.828 14.900 29.536 1.00 88.81 410 HIS A O 1
ATOM 3172 N N . SER A 1 411 ? 0.306 15.551 29.288 1.00 93.00 411 SER A N 1
ATOM 3173 C CA . SER A 1 411 ? 0.616 15.605 30.723 1.00 93.00 411 SER A CA 1
ATOM 3174 C C . SER A 1 411 ? -0.307 16.576 31.469 1.00 93.00 411 SER A C 1
ATOM 3176 O O . SER A 1 411 ? -0.914 16.217 32.476 1.00 93.00 411 SER A O 1
ATOM 3178 N N . HIS A 1 412 ? -0.514 17.779 30.925 1.00 90.75 412 HIS A N 1
ATOM 3179 C CA . HIS A 1 412 ? -1.409 18.771 31.521 1.00 90.75 412 HIS A CA 1
ATOM 3180 C C . HIS A 1 412 ? -2.887 18.339 31.493 1.00 90.75 412 HIS A C 1
ATOM 3182 O O . HIS A 1 412 ? -3.625 18.585 32.449 1.00 90.75 412 HIS A O 1
ATOM 3188 N N . ALA A 1 413 ? -3.333 17.664 30.428 1.00 87.81 413 ALA A N 1
ATOM 3189 C CA . ALA A 1 413 ? -4.678 17.092 30.364 1.00 87.81 413 ALA A CA 1
ATOM 3190 C C . ALA A 1 413 ? -4.880 15.994 31.423 1.00 87.81 413 ALA A C 1
ATOM 3192 O O . ALA A 1 413 ? -5.904 15.992 32.107 1.00 87.81 413 ALA A O 1
ATOM 3193 N N . MET A 1 414 ? -3.887 15.119 31.615 1.00 92.50 414 MET A N 1
ATOM 3194 C CA . MET A 1 414 ? -3.920 14.074 32.644 1.00 92.50 414 MET A CA 1
ATOM 3195 C C . MET A 1 414 ? -3.925 14.653 34.062 1.00 92.50 414 MET A C 1
ATOM 3197 O O . MET A 1 414 ? -4.706 14.203 34.896 1.00 92.50 414 MET A O 1
ATOM 3201 N N . GLN A 1 415 ? -3.141 15.701 34.327 1.00 93.31 415 GLN A N 1
ATOM 3202 C CA . GLN A 1 415 ? -3.170 16.405 35.615 1.00 93.31 415 GLN A CA 1
ATOM 3203 C C . GLN A 1 415 ? -4.542 17.025 35.906 1.00 93.31 415 GLN A C 1
ATOM 3205 O O . GLN A 1 415 ? -5.061 16.882 37.011 1.00 93.31 415 GLN A O 1
ATOM 3210 N N . LYS A 1 416 ? -5.172 17.665 34.910 1.00 90.69 416 LYS A N 1
ATOM 3211 C CA . LYS A 1 416 ? -6.530 18.216 35.055 1.00 90.69 416 LYS A CA 1
ATOM 3212 C C . LYS A 1 416 ? -7.571 17.140 35.336 1.00 90.69 416 LYS A C 1
ATOM 3214 O O . LYS A 1 416 ? -8.458 17.362 36.158 1.00 90.69 416 LYS A O 1
ATOM 3219 N N . LEU A 1 417 ? -7.469 15.997 34.659 1.00 89.88 417 LEU A N 1
ATOM 3220 C CA . LEU A 1 417 ? -8.365 14.870 34.886 1.00 89.88 417 LEU A CA 1
ATOM 3221 C C . LEU A 1 417 ? -8.186 14.300 36.298 1.00 89.88 417 LEU A C 1
ATOM 3223 O O . LEU A 1 417 ? -9.183 14.131 36.990 1.00 89.88 417 LEU A O 1
ATOM 3227 N N . SER A 1 418 ? -6.942 14.084 36.749 1.00 92.75 418 SER A N 1
ATOM 3228 C CA . SER A 1 418 ? -6.645 13.620 38.117 1.00 92.75 418 SER A CA 1
ATOM 3229 C C . SER A 1 418 ? -7.241 14.558 39.160 1.00 92.75 418 SER A C 1
ATOM 3231 O O . SER A 1 418 ? -8.006 14.121 40.012 1.00 92.75 418 SER A O 1
ATOM 3233 N N . PHE A 1 419 ? -6.991 15.863 39.019 1.00 95.50 419 PHE A N 1
ATOM 3234 C CA . PHE A 1 419 ? -7.533 16.878 39.920 1.00 95.50 419 PHE A CA 1
ATOM 3235 C C . PHE A 1 419 ? -9.069 16.868 39.956 1.00 95.50 419 PHE A C 1
ATOM 3237 O O . PHE A 1 419 ? -9.677 16.996 41.017 1.00 95.50 419 PHE A O 1
ATOM 3244 N N . HIS A 1 420 ? -9.722 16.700 38.801 1.00 90.69 420 HIS A N 1
ATOM 3245 C CA . HIS A 1 420 ? -11.180 16.617 38.750 1.00 90.69 420 HIS A CA 1
ATOM 3246 C C . HIS A 1 420 ? -11.711 15.339 39.412 1.00 90.69 420 HIS A C 1
ATOM 3248 O O . HIS A 1 420 ? -12.670 15.414 40.176 1.00 90.69 420 HIS A O 1
ATOM 3254 N N . CYS A 1 421 ? -11.075 14.191 39.169 1.00 89.94 421 CYS A N 1
ATOM 3255 C CA . CYS A 1 421 ? -11.427 12.924 39.807 1.00 89.94 421 CYS A CA 1
ATOM 3256 C C . CYS A 1 421 ? -11.250 12.987 41.330 1.00 89.94 421 CYS A C 1
ATOM 3258 O O . CYS A 1 421 ? -12.152 12.576 42.053 1.00 89.94 421 CYS A O 1
ATOM 3260 N N . GLU A 1 422 ? -10.139 13.542 41.819 1.00 94.75 422 GLU A N 1
ATOM 3261 C CA . GLU A 1 422 ? -9.880 13.749 43.251 1.00 94.75 422 GLU A CA 1
ATOM 3262 C C . GLU A 1 422 ? -10.937 14.653 43.886 1.00 94.75 422 GLU A C 1
ATOM 3264 O O . GLU A 1 422 ? -11.467 14.334 44.952 1.00 94.75 422 GLU A O 1
ATOM 3269 N N . LYS A 1 423 ? -11.311 15.744 43.207 1.00 94.69 423 LYS A N 1
ATOM 3270 C CA . LYS A 1 423 ? -12.378 16.629 43.676 1.00 94.69 423 LYS A CA 1
ATOM 3271 C C . LYS A 1 423 ? -13.720 15.901 43.766 1.00 94.69 423 LYS A C 1
ATOM 3273 O O . LYS A 1 423 ? -14.349 15.932 44.816 1.00 94.69 423 LYS A O 1
ATOM 3278 N N . VAL A 1 424 ? -14.140 15.217 42.698 1.00 90.94 424 VAL A N 1
ATOM 3279 C CA . VAL A 1 424 ? -15.418 14.482 42.676 1.00 90.94 424 VAL A CA 1
ATOM 3280 C C . VAL A 1 424 ? -15.435 13.382 43.737 1.00 90.94 424 VAL A C 1
ATOM 3282 O O . VAL A 1 424 ? -16.438 13.204 44.418 1.00 90.94 424 VAL A O 1
ATOM 3285 N N . MET A 1 425 ? -14.324 12.669 43.918 1.00 93.81 425 MET A N 1
ATOM 3286 C CA . MET A 1 425 ? -14.192 11.647 44.954 1.00 93.81 425 MET A CA 1
ATOM 3287 C C . MET A 1 425 ? -14.306 12.245 46.359 1.00 93.81 425 MET A C 1
ATOM 3289 O O . MET A 1 425 ? -15.007 11.690 47.198 1.00 93.81 425 MET A O 1
ATOM 3293 N N . THR A 1 426 ? -13.685 13.401 46.599 1.00 95.56 426 THR A N 1
ATOM 3294 C CA . THR A 1 426 ? -13.785 14.125 47.875 1.00 95.56 426 THR A CA 1
ATOM 3295 C C . THR A 1 426 ? -15.221 14.581 48.150 1.00 95.56 426 THR A C 1
ATOM 3297 O O . THR A 1 426 ? -15.726 14.391 49.257 1.00 95.56 426 THR A O 1
ATOM 3300 N N . ASP A 1 427 ? -15.906 15.122 47.138 1.00 89.00 427 ASP A N 1
ATOM 3301 C CA . ASP A 1 427 ? -17.307 15.543 47.242 1.00 89.00 427 ASP A CA 1
ATOM 3302 C C . ASP A 1 427 ? -18.232 14.342 47.535 1.00 89.00 427 ASP A C 1
ATOM 3304 O O . ASP A 1 427 ? -19.126 14.438 48.379 1.00 89.00 427 ASP A O 1
ATOM 3308 N N . LEU A 1 428 ? -17.994 13.190 46.892 1.00 87.69 428 LEU A N 1
ATOM 3309 C CA . LEU A 1 428 ? -18.754 11.955 47.123 1.00 87.69 428 LEU A CA 1
ATOM 3310 C C . LEU A 1 428 ? -18.534 11.386 48.528 1.00 87.69 428 LEU A C 1
ATOM 3312 O O . LEU A 1 428 ? -19.512 11.056 49.192 1.00 87.69 428 LEU A O 1
ATOM 3316 N N . LEU A 1 429 ? -17.285 11.316 48.998 1.00 91.50 429 LEU A N 1
ATOM 3317 C CA . LEU A 1 429 ? -16.967 10.850 50.353 1.00 91.50 429 LEU A CA 1
ATOM 3318 C C . LEU A 1 429 ? -17.584 11.765 51.420 1.00 91.50 429 LEU A C 1
ATOM 3320 O O . LEU A 1 429 ? -18.134 11.285 52.407 1.00 91.50 429 LEU A O 1
ATOM 3324 N N . THR A 1 430 ? -17.571 13.081 51.190 1.00 92.75 430 THR A N 1
ATOM 3325 C CA . THR A 1 430 ? -18.204 14.053 52.096 1.00 92.75 430 THR A CA 1
ATOM 3326 C C . THR A 1 430 ? -19.726 13.869 52.135 1.00 92.75 430 THR A C 1
ATOM 3328 O O . THR A 1 430 ? -20.345 13.930 53.200 1.00 92.75 430 THR A O 1
ATOM 3331 N N . ALA A 1 431 ? -20.353 13.620 50.981 1.00 83.50 431 ALA A N 1
ATOM 3332 C CA . ALA A 1 431 ? -21.785 13.342 50.904 1.00 83.50 431 ALA A CA 1
ATOM 3333 C C . ALA A 1 431 ? -22.154 12.006 51.575 1.00 83.50 431 ALA A C 1
ATOM 3335 O O . ALA A 1 431 ? -23.171 11.933 52.268 1.00 83.50 431 ALA A O 1
ATOM 3336 N N . GLU A 1 432 ? -21.327 10.972 51.407 1.00 87.12 432 GLU A N 1
ATOM 3337 C CA . GLU A 1 432 ? -21.485 9.673 52.066 1.00 87.12 432 GLU A CA 1
ATOM 3338 C C . GLU A 1 432 ? -21.392 9.805 53.590 1.00 87.12 432 GLU A C 1
ATOM 3340 O O . GLU A 1 432 ? -22.281 9.336 54.302 1.00 87.12 432 GLU A O 1
ATOM 3345 N N . GLU A 1 433 ? -20.379 10.509 54.101 1.00 92.56 433 GLU A N 1
ATOM 3346 C CA . GLU A 1 433 ? -20.224 10.760 55.536 1.00 92.56 433 GLU A CA 1
ATOM 3347 C C . GLU A 1 433 ? -21.423 11.535 56.105 1.00 92.56 433 GLU A C 1
ATOM 3349 O O . GLU A 1 433 ? -21.968 11.178 57.153 1.00 92.56 433 GLU A O 1
ATOM 3354 N N . SER A 1 434 ? -21.903 12.558 55.389 1.00 86.56 434 SER A N 1
ATOM 3355 C CA . SER A 1 434 ? -23.109 13.300 55.772 1.00 86.56 434 SER A CA 1
ATOM 3356 C C . SER A 1 434 ? -24.349 12.400 55.827 1.00 86.56 434 SER A C 1
ATOM 3358 O O . SER A 1 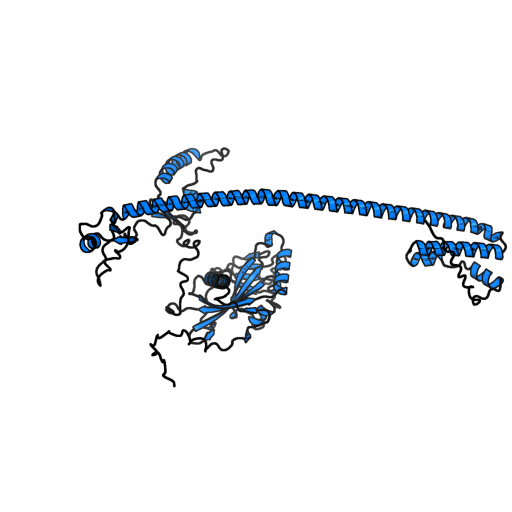434 ? -25.102 12.449 56.804 1.00 86.56 434 SER A O 1
ATOM 3360 N N . ALA A 1 435 ? -24.548 11.535 54.829 1.00 80.50 435 ALA A N 1
ATOM 3361 C CA . ALA A 1 435 ? -25.653 10.582 54.812 1.00 80.50 435 ALA A CA 1
ATOM 3362 C C . ALA A 1 435 ? -25.556 9.566 55.961 1.00 80.50 435 ALA A C 1
ATOM 3364 O O . ALA A 1 435 ? -26.560 9.275 56.616 1.00 80.50 435 ALA A O 1
ATOM 3365 N N . GLN A 1 436 ? -24.351 9.076 56.260 1.00 85.06 436 GLN A N 1
ATOM 3366 C CA . GLN A 1 436 ? -24.111 8.162 57.371 1.00 85.06 436 GLN A CA 1
ATOM 3367 C C . GLN A 1 436 ? -24.416 8.823 58.722 1.00 85.06 436 GLN A C 1
ATOM 3369 O O . GLN A 1 436 ? -25.039 8.207 59.590 1.00 85.06 436 GLN A O 1
ATOM 3374 N N . ASN A 1 437 ? -24.049 10.095 58.885 1.00 89.62 437 ASN A N 1
ATOM 3375 C CA . ASN A 1 437 ? -24.394 10.877 60.068 1.00 89.62 437 ASN A CA 1
ATOM 3376 C C . ASN A 1 437 ? -25.915 11.031 60.221 1.00 89.62 437 ASN A C 1
ATOM 3378 O O . ASN A 1 437 ? -26.440 10.793 61.310 1.00 89.62 437 ASN A O 1
ATOM 3382 N N . HIS A 1 438 ? -26.646 11.332 59.142 1.00 82.69 438 HIS A N 1
ATOM 3383 C CA . HIS A 1 438 ? -28.113 11.379 59.178 1.00 82.69 438 HIS A CA 1
ATOM 3384 C C . HIS A 1 438 ? -28.735 10.023 59.538 1.00 82.69 438 HIS A C 1
ATOM 3386 O O . HIS A 1 438 ? -29.651 9.962 60.360 1.00 82.69 438 HIS A O 1
ATOM 3392 N N . LEU A 1 439 ? -28.214 8.924 58.985 1.00 82.81 439 LEU A N 1
ATOM 3393 C CA . LEU A 1 439 ? -28.682 7.577 59.311 1.00 82.81 439 LEU A CA 1
ATOM 3394 C C . LEU A 1 439 ? -28.469 7.246 60.794 1.00 82.81 439 LEU A C 1
ATOM 3396 O O . LEU A 1 439 ? -29.353 6.672 61.429 1.00 82.81 439 LEU A O 1
ATOM 3400 N N . ASN A 1 440 ? -27.322 7.625 61.360 1.00 86.88 440 ASN A N 1
ATOM 3401 C CA . ASN A 1 440 ? -27.033 7.437 62.782 1.00 86.88 440 ASN A CA 1
ATOM 3402 C C . ASN A 1 440 ? -28.000 8.238 63.668 1.00 86.88 440 ASN A C 1
ATOM 3404 O O . ASN A 1 440 ? -28.512 7.694 64.646 1.00 86.88 440 ASN A O 1
ATOM 3408 N N . VAL A 1 441 ? -28.314 9.487 63.301 1.00 85.62 441 VAL A N 1
ATOM 3409 C CA . VAL A 1 441 ? -29.314 10.311 64.007 1.00 85.62 441 VAL A CA 1
ATOM 3410 C C . VAL A 1 441 ? -30.701 9.666 63.951 1.00 85.62 441 VAL A C 1
ATOM 3412 O O . VAL A 1 441 ? -31.382 9.601 64.973 1.00 85.62 441 VAL A O 1
ATOM 3415 N N . LEU A 1 442 ? -31.116 9.137 62.796 1.00 80.62 442 LEU A N 1
ATOM 3416 C CA . LEU A 1 442 ? -32.402 8.445 62.658 1.00 80.62 442 LEU A CA 1
ATOM 3417 C C . LEU A 1 442 ? -32.464 7.150 63.476 1.00 80.62 442 LEU A C 1
ATOM 3419 O O . LEU A 1 442 ? -33.479 6.889 64.125 1.00 80.62 442 LEU A O 1
ATOM 3423 N N . LYS A 1 443 ? -31.388 6.352 63.478 1.00 82.56 443 LYS A N 1
ATOM 3424 C CA . LYS A 1 443 ? -31.282 5.144 64.314 1.00 82.56 443 LYS A CA 1
ATOM 3425 C C . LYS A 1 443 ? -31.420 5.492 65.792 1.00 82.56 443 LYS A C 1
ATOM 3427 O O . LYS A 1 443 ? -32.251 4.898 66.474 1.00 82.56 443 LYS A O 1
ATOM 3432 N N . TRP A 1 444 ? -30.683 6.500 66.251 1.00 90.44 444 TRP A N 1
ATOM 3433 C CA . TRP A 1 444 ? -30.776 6.991 67.623 1.00 90.44 444 TRP A CA 1
ATOM 3434 C C . TRP A 1 444 ? -32.189 7.490 67.962 1.00 90.44 444 TRP A C 1
ATOM 3436 O O . TRP A 1 444 ? -32.755 7.094 68.977 1.00 90.44 444 TRP A O 1
ATOM 3446 N N . ALA A 1 445 ? -32.811 8.291 67.090 1.00 81.62 445 ALA A N 1
ATOM 3447 C CA . ALA A 1 445 ? -34.173 8.785 67.301 1.00 81.62 445 ALA A CA 1
ATOM 3448 C C . ALA A 1 445 ? -35.192 7.638 67.425 1.00 81.62 445 ALA A C 1
ATOM 3450 O O . ALA A 1 445 ? -36.081 7.688 68.274 1.00 81.62 445 ALA A O 1
ATOM 3451 N N . LYS A 1 446 ? -35.039 6.575 66.623 1.00 81.50 446 LYS A N 1
ATOM 3452 C CA . LYS A 1 446 ? -35.869 5.365 66.703 1.00 81.50 446 LYS A CA 1
ATOM 3453 C C . LYS A 1 446 ? -35.689 4.632 68.036 1.00 81.50 446 LYS A C 1
ATOM 3455 O O . LYS A 1 446 ? -36.680 4.227 68.643 1.00 81.50 446 LYS A O 1
ATOM 3460 N N . GLU A 1 447 ? -34.448 4.480 68.498 1.00 87.00 447 GLU A N 1
ATOM 3461 C CA . GLU A 1 447 ? -34.139 3.867 69.797 1.00 87.00 447 GLU A CA 1
ATOM 3462 C C . GLU A 1 447 ? -34.722 4.676 70.964 1.00 87.00 447 GLU A C 1
ATOM 3464 O O . GLU A 1 447 ? -35.279 4.091 71.890 1.00 87.00 447 GLU A O 1
ATOM 3469 N N . VAL A 1 448 ? -34.680 6.011 70.895 1.00 84.88 448 VAL A N 1
ATOM 3470 C CA . VAL A 1 448 ? -35.267 6.907 71.910 1.00 84.88 448 VAL A CA 1
ATOM 3471 C C . VAL A 1 448 ? -36.800 6.908 71.877 1.00 84.88 448 VAL A C 1
ATOM 3473 O O . VAL A 1 448 ? -37.439 6.980 72.929 1.00 84.88 448 VAL A O 1
ATOM 3476 N N . ALA A 1 449 ? -37.414 6.806 70.696 1.00 78.38 449 ALA A N 1
ATOM 3477 C CA . ALA A 1 449 ? -38.869 6.792 70.554 1.00 78.38 449 ALA A CA 1
ATOM 3478 C C . ALA A 1 449 ? -39.510 5.497 71.088 1.00 78.38 449 ALA A C 1
ATOM 3480 O O . ALA A 1 449 ? -40.644 5.526 71.573 1.00 78.38 449 ALA A O 1
ATOM 3481 N N . SER A 1 450 ? -38.798 4.363 71.035 1.00 81.50 450 SER A N 1
ATOM 3482 C CA . SER A 1 450 ? -39.353 3.061 71.426 1.00 81.50 450 SER A CA 1
ATOM 3483 C C . SER A 1 450 ? -39.795 2.986 72.902 1.00 81.50 450 SER A C 1
ATOM 3485 O O . SER A 1 450 ? -40.898 2.496 73.143 1.00 81.50 450 SER A O 1
ATOM 3487 N N . PRO A 1 451 ? -39.035 3.487 73.897 1.00 85.25 451 PRO A N 1
ATOM 3488 C CA . PRO A 1 451 ? -39.509 3.574 75.280 1.00 85.25 451 PRO A CA 1
ATOM 3489 C C . PRO A 1 451 ? -40.617 4.616 75.483 1.00 85.25 451 PRO A C 1
ATOM 3491 O O . PRO A 1 451 ? -41.556 4.380 76.243 1.00 85.25 451 PRO A O 1
ATOM 3494 N N . GLN A 1 452 ? -40.540 5.767 74.799 1.00 79.50 452 GLN A N 1
ATOM 3495 C CA . GLN A 1 452 ? -41.533 6.842 74.947 1.00 79.50 452 GLN A CA 1
ATOM 3496 C C . GLN A 1 452 ? -42.927 6.433 74.464 1.00 79.50 452 GLN A C 1
ATOM 3498 O O . GLN A 1 452 ? -43.929 6.925 74.984 1.00 79.50 452 GLN A O 1
ATOM 3503 N N . GLN A 1 453 ? -43.002 5.470 73.546 1.00 77.75 453 GLN A N 1
ATOM 3504 C CA . GLN A 1 453 ? -44.247 4.870 73.073 1.00 77.75 453 GLN A CA 1
ATOM 3505 C C . GLN A 1 453 ? -45.132 4.305 74.196 1.00 77.75 453 GLN A C 1
ATOM 3507 O O . GLN A 1 453 ? -46.349 4.281 74.043 1.00 77.75 453 GLN A O 1
ATOM 3512 N N . GLN A 1 454 ? -44.556 3.877 75.323 1.00 82.62 454 GLN A N 1
ATOM 3513 C CA . GLN A 1 454 ? -45.326 3.359 76.461 1.00 82.62 454 GLN A CA 1
ATOM 3514 C C . GLN A 1 454 ? -45.855 4.459 77.394 1.00 82.62 454 GLN A C 1
ATOM 3516 O O . GLN A 1 454 ? -46.730 4.196 78.214 1.00 82.62 454 GLN A O 1
ATOM 3521 N N . ILE A 1 455 ? -45.319 5.679 77.290 1.00 85.62 455 ILE A N 1
ATOM 3522 C CA . ILE A 1 455 ? -45.553 6.774 78.245 1.00 85.62 455 ILE A CA 1
ATOM 3523 C C . ILE A 1 455 ? -46.409 7.885 77.617 1.00 85.62 455 ILE A C 1
ATOM 3525 O O . ILE A 1 455 ? -47.173 8.555 78.313 1.00 85.62 455 ILE A O 1
ATOM 3529 N N . MET A 1 456 ? -46.298 8.099 76.304 1.00 82.25 456 MET A N 1
ATOM 3530 C CA . MET A 1 456 ? -47.008 9.166 75.598 1.00 82.25 456 MET A CA 1
ATOM 3531 C C . MET A 1 456 ? -48.479 8.824 75.348 1.00 82.25 456 MET A C 1
ATOM 3533 O O . MET A 1 456 ? -48.843 7.680 75.078 1.00 82.25 456 MET A O 1
ATOM 3537 N N . THR A 1 457 ? -49.340 9.844 75.373 1.00 87.62 457 THR A N 1
ATOM 3538 C CA . THR A 1 457 ? -50.724 9.682 74.917 1.00 87.62 457 THR A CA 1
ATOM 3539 C C . THR A 1 457 ? -50.745 9.390 73.409 1.00 87.62 457 THR A C 1
ATOM 3541 O O . THR A 1 457 ? -49.881 9.891 72.681 1.00 87.62 457 THR A O 1
ATOM 3544 N N . PRO A 1 458 ? -51.741 8.639 72.899 1.00 83.06 458 PRO A N 1
ATOM 3545 C CA . PRO A 1 458 ? -51.805 8.275 71.480 1.00 83.06 458 PRO A CA 1
ATOM 3546 C C . PRO A 1 458 ? -51.708 9.473 70.524 1.00 83.06 458 PRO A C 1
ATOM 3548 O O . PRO A 1 458 ? -51.060 9.381 69.486 1.00 83.06 458 PRO A O 1
ATOM 3551 N N . LYS A 1 459 ? -52.293 10.620 70.902 1.00 84.12 459 LYS A N 1
ATOM 3552 C CA . LYS A 1 459 ? -52.227 11.864 70.122 1.00 84.12 459 LYS A CA 1
ATOM 3553 C C . LYS A 1 459 ? -50.800 12.416 70.027 1.00 84.12 459 LYS A C 1
ATOM 3555 O O . LYS A 1 459 ? -50.333 12.688 68.927 1.00 84.12 459 LYS A O 1
ATOM 3560 N N . ALA A 1 460 ? -50.114 12.555 71.163 1.00 80.69 460 ALA A N 1
ATOM 3561 C CA . ALA A 1 460 ? -48.756 13.096 71.198 1.00 80.69 460 ALA A CA 1
ATOM 3562 C C . ALA A 1 460 ? -47.765 12.175 70.468 1.00 80.69 460 ALA A C 1
ATOM 3564 O O . ALA A 1 460 ? -46.847 12.651 69.808 1.00 80.69 460 ALA A O 1
ATOM 3565 N N . TRP A 1 461 ? -47.977 10.856 70.542 1.00 81.12 461 TRP A N 1
ATOM 3566 C CA . TRP A 1 461 ? -47.203 9.889 69.765 1.00 81.12 461 TRP A CA 1
ATOM 3567 C C . TRP A 1 461 ? -47.418 10.062 68.255 1.00 81.12 461 TRP A C 1
ATOM 3569 O O . TRP A 1 461 ? -46.450 10.060 67.501 1.00 81.12 461 TRP A O 1
ATOM 3579 N N . LEU A 1 462 ? -48.670 10.238 67.810 1.00 80.69 462 LEU A N 1
ATOM 3580 C CA . LEU A 1 462 ? -49.004 10.366 66.388 1.00 80.69 462 LEU A CA 1
ATOM 3581 C C . LEU A 1 462 ? -48.390 11.632 65.775 1.00 80.69 462 LEU A C 1
ATOM 3583 O O . LEU A 1 462 ? -47.835 11.569 64.683 1.00 80.69 462 LEU A O 1
ATOM 3587 N N . GLU A 1 463 ? -48.445 12.758 66.492 1.00 82.75 463 GLU A N 1
ATOM 3588 C CA . GLU A 1 463 ? -47.818 14.020 66.073 1.00 82.75 463 GLU A CA 1
ATOM 3589 C C . GLU A 1 463 ? -46.291 13.873 65.950 1.00 82.75 463 GLU A C 1
ATOM 3591 O O . GLU A 1 463 ? -45.712 14.267 64.936 1.00 82.75 463 GLU A O 1
ATOM 3596 N N . LEU A 1 464 ? -45.642 13.232 66.931 1.00 80.44 464 LEU A N 1
ATOM 3597 C CA . LEU A 1 464 ? -44.196 12.984 66.905 1.00 80.44 464 LEU A CA 1
ATOM 3598 C C . LEU A 1 464 ? -43.793 12.028 65.766 1.00 80.44 464 LEU A C 1
ATOM 3600 O O . LEU A 1 464 ? -42.776 12.231 65.102 1.00 80.44 464 LEU A O 1
ATOM 3604 N N . TRP A 1 465 ? -44.597 10.990 65.525 1.00 80.75 465 TRP A N 1
ATOM 3605 C CA . TRP A 1 465 ? -44.354 10.009 64.468 1.00 80.75 465 TRP A CA 1
ATOM 3606 C C . TRP A 1 465 ? -44.546 10.605 63.069 1.00 80.75 465 TRP A C 1
ATOM 3608 O O . TRP A 1 465 ? -43.733 10.351 62.184 1.00 80.75 465 TRP A O 1
ATOM 3618 N N . MET A 1 466 ? -45.571 11.439 62.875 1.00 82.31 466 MET A N 1
ATOM 3619 C CA . MET A 1 466 ? -45.803 12.167 61.622 1.00 82.31 466 MET A CA 1
ATOM 3620 C C . MET A 1 466 ? -44.623 13.079 61.273 1.00 82.31 466 MET A C 1
ATOM 3622 O O . MET A 1 466 ? -44.197 13.116 60.118 1.00 82.31 466 MET A O 1
ATOM 3626 N N . GLU A 1 467 ? -44.055 13.767 62.265 1.00 82.25 467 GLU A N 1
ATOM 3627 C CA . GLU A 1 467 ? -42.891 14.628 62.048 1.00 82.25 467 GLU A CA 1
ATOM 3628 C C . GLU A 1 467 ? -41.622 13.814 61.751 1.00 82.25 467 GLU A C 1
ATOM 3630 O O . GLU A 1 467 ? -40.874 14.143 60.830 1.00 82.25 467 GLU A O 1
ATOM 3635 N N . HIS A 1 468 ? -41.414 12.688 62.444 1.00 79.38 468 HIS A N 1
ATOM 3636 C CA . HIS A 1 468 ? -40.343 11.746 62.109 1.00 79.38 468 HIS A CA 1
ATOM 3637 C C . HIS A 1 468 ? -40.477 11.221 60.671 1.00 79.38 468 HIS A C 1
ATOM 3639 O O . HIS A 1 468 ? -39.506 11.227 59.916 1.00 79.38 468 HIS A O 1
ATOM 3645 N N . TYR A 1 469 ? -41.682 10.816 60.267 1.00 80.00 469 TYR A N 1
ATOM 3646 C CA . TYR A 1 469 ? -41.963 10.330 58.918 1.00 80.00 469 TYR A CA 1
ATOM 3647 C C . TYR A 1 469 ? -41.714 11.407 57.851 1.00 80.00 469 TYR A C 1
ATOM 3649 O O . TYR A 1 469 ? -41.126 11.115 56.808 1.00 80.00 469 TYR A O 1
ATOM 3657 N N . ARG A 1 470 ? -42.091 12.666 58.122 1.00 83.75 470 ARG A N 1
ATOM 3658 C CA . ARG A 1 470 ? -41.794 13.807 57.242 1.00 83.75 470 ARG A CA 1
ATOM 3659 C C . ARG A 1 470 ? -40.288 13.964 57.020 1.00 83.75 470 ARG A C 1
ATOM 3661 O O . ARG A 1 470 ? -39.856 14.045 55.873 1.00 83.75 470 ARG A O 1
ATOM 3668 N N . LEU A 1 471 ? -39.497 13.930 58.094 1.00 79.38 471 LEU A N 1
ATOM 3669 C CA . LEU A 1 471 ? -38.035 14.048 58.025 1.00 79.38 471 LEU A CA 1
ATOM 3670 C C . LEU A 1 471 ? -37.384 12.871 57.282 1.00 79.38 471 LEU A C 1
ATOM 3672 O O . LEU A 1 471 ? -36.487 13.075 56.466 1.00 79.38 471 LEU A O 1
ATOM 3676 N N . VAL A 1 472 ? -37.855 11.640 57.514 1.00 77.94 472 VAL A N 1
ATOM 3677 C CA . VAL A 1 472 ? -37.382 10.446 56.790 1.00 77.94 472 VAL A CA 1
ATOM 3678 C C . VAL A 1 472 ? -37.678 10.556 55.293 1.00 77.94 472 VAL A C 1
ATOM 3680 O O . VAL A 1 472 ? -36.825 10.226 54.467 1.00 77.94 472 VAL A O 1
ATOM 3683 N N . LYS A 1 473 ? -38.861 11.060 54.929 1.00 78.94 473 LYS A N 1
ATOM 3684 C CA . LYS A 1 473 ? -39.244 11.286 53.534 1.00 78.94 473 LYS A CA 1
ATOM 3685 C C . LYS A 1 473 ? -38.373 12.354 52.866 1.00 78.94 473 LYS A C 1
ATOM 3687 O O . LYS A 1 473 ? -37.864 12.108 51.775 1.00 78.94 473 LYS A O 1
ATOM 3692 N N . GLU A 1 474 ? -38.156 13.493 53.523 1.00 79.88 474 GLU A N 1
ATOM 3693 C CA . GLU A 1 474 ? -37.280 14.563 53.018 1.00 79.88 474 GLU A CA 1
ATOM 3694 C C . GLU A 1 474 ? -35.842 14.061 52.805 1.00 79.88 474 GLU A C 1
ATOM 3696 O O . GLU A 1 474 ? -35.238 14.333 51.765 1.00 79.88 474 GLU A O 1
ATOM 3701 N N . LEU A 1 475 ? -35.318 13.244 53.726 1.00 75.00 475 LEU A N 1
ATOM 3702 C CA . LEU A 1 475 ? -33.997 12.626 53.588 1.00 75.00 475 LEU A CA 1
ATOM 3703 C C . LEU A 1 475 ? -33.939 11.628 52.415 1.00 75.00 475 LEU A C 1
ATOM 3705 O O . LEU A 1 475 ? -33.001 11.649 51.617 1.00 75.00 475 LEU A O 1
ATOM 3709 N N . ALA A 1 476 ? -34.957 10.778 52.259 1.00 74.75 476 ALA A N 1
ATOM 3710 C CA . ALA A 1 476 ? -35.041 9.817 51.156 1.00 74.75 476 ALA A CA 1
ATOM 3711 C C . ALA A 1 476 ? -35.191 10.489 49.773 1.00 74.75 476 ALA A C 1
ATOM 3713 O O . ALA A 1 476 ? -34.796 9.927 48.740 1.00 74.75 476 ALA A O 1
ATOM 3714 N N . GLU A 1 477 ? -35.768 11.689 49.729 1.00 76.56 477 GLU A N 1
ATOM 3715 C CA . GLU A 1 477 ? -35.825 12.536 48.537 1.00 76.56 477 GLU A CA 1
ATOM 3716 C C . GLU A 1 477 ? -34.471 13.206 48.255 1.00 76.56 477 GLU A C 1
ATOM 3718 O O . GLU A 1 477 ? -34.036 13.217 47.100 1.00 76.56 477 GLU A O 1
ATOM 3723 N N . SER A 1 478 ? -33.756 13.666 49.290 1.00 73.06 478 SER A N 1
ATOM 3724 C CA . SER A 1 478 ? -32.436 14.300 49.154 1.00 73.06 478 SER A CA 1
ATOM 3725 C C . SER A 1 478 ? -31.345 13.325 48.699 1.00 73.06 478 SER A C 1
ATOM 3727 O O . SER A 1 478 ? -30.478 13.700 47.909 1.00 73.06 478 SER A O 1
ATOM 3729 N N . MET A 1 479 ? -31.390 12.068 49.149 1.00 67.50 479 MET A N 1
ATOM 3730 C CA . MET A 1 479 ? -30.342 11.081 48.863 1.00 67.50 479 MET A CA 1
ATOM 3731 C C . MET A 1 479 ? -30.360 10.530 47.426 1.00 67.50 479 MET A C 1
ATOM 3733 O O . MET A 1 479 ? -29.478 9.750 47.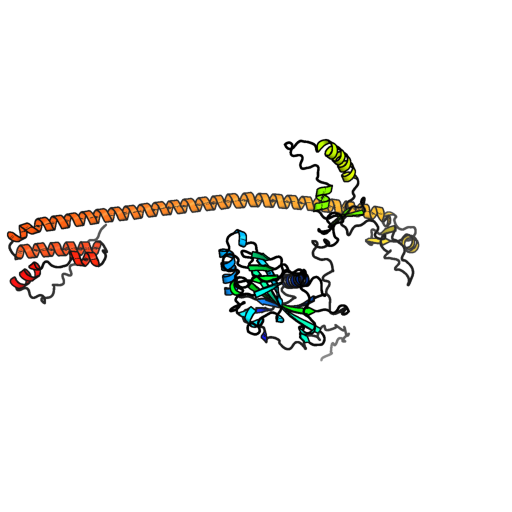081 1.00 67.50 479 MET A O 1
ATOM 3737 N N . ARG A 1 480 ? -31.353 10.875 46.583 1.00 65.88 480 ARG A N 1
ATOM 3738 C CA . ARG A 1 480 ? -31.607 10.204 45.280 1.00 65.88 480 ARG A CA 1
ATOM 3739 C C . ARG A 1 480 ? -31.489 8.669 45.379 1.00 65.88 480 ARG A C 1
ATOM 3741 O O . ARG A 1 480 ? -31.029 8.017 44.445 1.00 65.88 480 ARG A O 1
ATOM 3748 N N . ALA A 1 481 ? -31.843 8.112 46.537 1.00 54.25 481 ALA A N 1
ATOM 3749 C CA . ALA A 1 481 ? -31.520 6.737 46.870 1.00 54.25 481 ALA A CA 1
ATOM 3750 C C . ALA A 1 481 ? -32.329 5.758 46.019 1.00 54.25 481 ALA A C 1
ATOM 3752 O O . ALA A 1 481 ? -33.489 6.012 45.671 1.00 54.25 481 ALA A O 1
ATOM 3753 N N . ASP A 1 482 ? -31.684 4.634 45.725 1.00 54.31 482 ASP A N 1
ATOM 3754 C CA . ASP A 1 482 ? -32.246 3.500 45.012 1.00 54.31 482 ASP A CA 1
ATOM 3755 C C . ASP A 1 482 ? -33.580 3.048 45.638 1.00 54.31 482 ASP A C 1
ATOM 3757 O O . ASP A 1 482 ? -33.804 3.118 46.851 1.00 54.31 482 ASP A O 1
ATOM 3761 N N . THR A 1 483 ? -34.500 2.604 44.786 1.00 60.78 483 THR A N 1
ATOM 3762 C CA . THR A 1 483 ? -35.910 2.326 45.126 1.00 60.78 483 THR A CA 1
ATOM 3763 C C . THR A 1 483 ? -36.109 1.274 46.223 1.00 60.78 483 THR A C 1
ATOM 3765 O O . THR A 1 483 ? -37.178 1.221 46.832 1.00 60.78 483 THR A O 1
ATOM 3768 N N . SER A 1 484 ? -35.090 0.461 46.501 1.00 62.28 484 SER A N 1
ATOM 3769 C CA . SER A 1 484 ? -35.073 -0.576 47.536 1.00 62.28 484 SER A CA 1
ATOM 3770 C C . SER A 1 484 ? -35.014 -0.002 48.957 1.00 62.28 484 SER A C 1
ATOM 3772 O O . SER A 1 484 ? -35.859 -0.345 49.782 1.00 62.28 484 SER A O 1
ATOM 3774 N N . LEU A 1 485 ? -34.103 0.940 49.223 1.00 60.28 485 LEU A N 1
ATOM 3775 C CA . LEU A 1 485 ? -33.954 1.607 50.528 1.00 60.28 485 LEU A CA 1
ATOM 3776 C C . LEU A 1 485 ? -35.195 2.425 50.901 1.00 60.28 485 LEU A C 1
ATOM 3778 O O . LEU A 1 485 ? -35.574 2.507 52.068 1.00 60.28 485 LEU A O 1
ATOM 3782 N N . ARG A 1 486 ? -35.881 2.976 49.893 1.00 63.00 486 ARG A N 1
ATOM 3783 C CA . ARG A 1 486 ? -37.159 3.672 50.086 1.00 63.00 486 ARG A CA 1
ATOM 3784 C C . ARG A 1 486 ? -38.254 2.764 50.636 1.00 63.00 486 ARG A C 1
ATOM 3786 O O . ARG A 1 486 ? -39.111 3.266 51.348 1.00 63.00 486 ARG A O 1
ATOM 3793 N N . ARG A 1 487 ? -38.255 1.462 50.331 1.00 65.44 487 ARG A N 1
ATOM 3794 C CA . ARG A 1 487 ? -39.277 0.547 50.870 1.00 65.44 487 ARG A CA 1
ATOM 3795 C C . ARG A 1 487 ? -39.030 0.226 52.339 1.00 65.44 487 ARG A C 1
ATOM 3797 O O . ARG A 1 487 ? -39.967 0.302 53.120 1.00 65.44 487 ARG A O 1
ATOM 3804 N N . GLU A 1 488 ? -37.783 -0.037 52.728 1.00 65.81 488 GLU A N 1
ATOM 3805 C CA . GLU A 1 488 ? -37.455 -0.337 54.132 1.00 65.81 488 GLU A CA 1
ATOM 3806 C C . GLU A 1 488 ? -37.671 0.852 55.078 1.00 65.81 488 GLU A C 1
ATOM 3808 O O . GLU A 1 488 ? -38.026 0.658 56.239 1.00 65.81 488 GLU A O 1
ATOM 3813 N N . LEU A 1 489 ? -37.470 2.084 54.602 1.00 60.78 489 LEU A N 1
ATOM 3814 C CA . LEU A 1 489 ? -37.625 3.291 55.422 1.00 60.78 489 LEU A CA 1
ATOM 3815 C C . LEU A 1 489 ? -39.078 3.771 55.561 1.00 60.78 489 LEU A C 1
ATOM 3817 O O . LEU A 1 489 ? -39.368 4.533 56.481 1.00 60.78 489 LEU A O 1
ATOM 3821 N N . VAL A 1 490 ? -39.976 3.370 54.653 1.00 61.78 490 VAL A N 1
ATOM 3822 C CA . VAL A 1 490 ? -41.317 3.970 54.516 1.00 61.78 490 VAL A CA 1
ATOM 3823 C C . VAL A 1 490 ? -42.443 3.055 54.998 1.00 61.78 490 VAL A C 1
ATOM 3825 O O . VAL A 1 490 ? -43.542 3.557 55.226 1.00 61.78 490 VAL A O 1
ATOM 3828 N N . GLU A 1 491 ? -42.215 1.751 55.196 1.00 64.31 491 GLU A N 1
ATOM 3829 C CA . GLU A 1 491 ? -43.293 0.877 55.672 1.00 64.31 491 GLU A CA 1
ATOM 3830 C C . GLU A 1 491 ? -43.817 1.339 57.048 1.00 64.31 491 GLU A C 1
ATOM 3832 O O . GLU A 1 491 ? -43.065 1.356 58.032 1.00 64.31 491 GLU A O 1
ATOM 3837 N N . PRO A 1 492 ? -45.100 1.753 57.139 1.00 58.91 492 PRO A N 1
ATOM 3838 C CA . PRO A 1 492 ? -45.664 2.213 58.392 1.00 58.91 492 PRO A CA 1
ATOM 3839 C C . PRO A 1 492 ? -45.647 1.068 59.400 1.00 58.91 492 PRO A C 1
ATOM 3841 O O . PRO A 1 492 ? -46.011 -0.065 59.091 1.00 58.91 492 PRO A O 1
ATOM 3844 N N . SER A 1 493 ? -45.267 1.371 60.642 1.00 63.19 493 SER A N 1
ATOM 3845 C CA . SER A 1 493 ? -45.420 0.408 61.730 1.00 63.19 493 SER A CA 1
ATOM 3846 C C . SER A 1 493 ? -46.894 -0.022 61.814 1.00 63.19 493 SER A C 1
ATOM 3848 O O . SER A 1 493 ? -47.764 0.854 61.798 1.00 63.19 493 SER A O 1
ATOM 3850 N N . PRO A 1 494 ? -47.211 -1.319 61.998 1.00 66.94 494 PRO A N 1
ATOM 3851 C CA . PRO A 1 494 ? -48.589 -1.817 62.128 1.00 66.94 494 PRO A CA 1
ATOM 3852 C C . PRO A 1 494 ? -49.366 -1.185 63.298 1.00 66.94 494 PRO A C 1
ATOM 3854 O O . PRO A 1 494 ? -50.570 -1.385 63.452 1.00 66.94 494 PRO A O 1
ATOM 3857 N N . MET A 1 495 ? -48.694 -0.412 64.156 1.00 57.34 495 MET A N 1
ATOM 3858 C CA . MET A 1 495 ? -49.337 0.384 65.194 1.00 57.34 495 MET A CA 1
ATOM 3859 C C . MET A 1 495 ? -49.935 1.707 64.689 1.00 57.34 495 MET A C 1
ATOM 3861 O O . MET A 1 495 ? -50.912 2.167 65.270 1.00 57.34 495 MET A O 1
ATOM 3865 N N . VAL A 1 496 ? -49.406 2.298 63.610 1.00 61.72 496 VAL A N 1
ATOM 3866 C CA . VAL A 1 496 ? -49.981 3.496 62.964 1.00 61.72 496 VAL A CA 1
ATOM 3867 C C . VAL A 1 496 ? -51.367 3.173 62.423 1.00 61.72 496 VAL A C 1
ATOM 3869 O O . VAL A 1 496 ? -52.302 3.936 62.649 1.00 61.72 496 VAL A O 1
ATOM 3872 N N . GLU A 1 497 ? -51.522 1.998 61.809 1.00 65.06 497 GLU A N 1
ATOM 3873 C CA . GLU A 1 497 ? -52.824 1.494 61.366 1.00 65.06 497 GLU A CA 1
ATOM 3874 C C . GLU A 1 497 ? -53.793 1.333 62.545 1.00 65.06 497 GLU A C 1
ATOM 3876 O O . GLU A 1 497 ? -54.935 1.783 62.473 1.00 65.06 497 GLU A O 1
ATOM 3881 N N . ARG A 1 498 ? -53.340 0.783 63.682 1.00 64.94 498 ARG A N 1
ATOM 3882 C CA . ARG A 1 498 ? -54.193 0.643 64.879 1.00 64.94 498 ARG A CA 1
ATOM 3883 C C . ARG A 1 498 ? -54.581 1.984 65.506 1.00 64.94 498 ARG A C 1
ATOM 3885 O O . ARG A 1 498 ? -55.729 2.146 65.912 1.00 64.94 498 ARG A O 1
ATOM 3892 N N . CYS A 1 499 ? -53.652 2.935 65.593 1.00 60.25 499 CYS A N 1
ATOM 3893 C CA . CYS A 1 499 ? -53.920 4.262 66.148 1.00 60.25 499 CYS A CA 1
ATOM 3894 C C . CYS A 1 499 ? -54.827 5.092 65.227 1.00 60.25 499 CYS A C 1
ATOM 3896 O O . CYS A 1 499 ? -55.737 5.752 65.721 1.00 60.25 499 CYS A O 1
ATOM 3898 N N . SER A 1 500 ? -54.640 5.020 63.903 1.00 58.84 500 SER A N 1
ATOM 3899 C CA . SER A 1 500 ? -55.530 5.656 62.918 1.00 58.84 500 SER A CA 1
ATOM 3900 C C . SER A 1 500 ? -56.972 5.161 63.069 1.00 58.84 500 SER A C 1
ATOM 3902 O O . SER A 1 500 ? -57.893 5.977 63.125 1.00 58.84 500 SER A O 1
ATOM 3904 N N . MET A 1 501 ? -57.162 3.849 63.260 1.00 57.94 501 MET A N 1
ATOM 3905 C CA . MET A 1 501 ? -58.489 3.269 63.490 1.00 57.94 501 MET A CA 1
ATOM 3906 C C . MET A 1 501 ? -59.133 3.707 64.814 1.00 57.94 501 MET A C 1
ATOM 3908 O O . MET A 1 501 ? -60.351 3.849 64.877 1.00 57.94 501 MET A O 1
ATOM 3912 N N . GLN A 1 502 ? -58.354 3.942 65.875 1.00 58.22 502 GLN A N 1
ATOM 3913 C CA . GLN A 1 502 ? -58.893 4.357 67.180 1.00 58.22 502 GLN A CA 1
ATOM 3914 C C . GLN A 1 502 ? -59.240 5.848 67.273 1.00 58.22 502 GLN A C 1
ATOM 3916 O O . GLN A 1 502 ? -60.106 6.213 68.064 1.00 58.22 502 GLN A O 1
ATOM 3921 N N . VAL A 1 503 ? -58.588 6.712 66.489 1.00 58.16 503 VAL A N 1
ATOM 3922 C CA . VAL A 1 503 ? -58.828 8.169 66.521 1.00 58.16 503 VAL A CA 1
ATOM 3923 C C . VAL A 1 503 ? -59.994 8.581 65.602 1.00 58.16 503 VAL A C 1
ATOM 3925 O O . VAL A 1 503 ? -60.424 9.729 65.629 1.00 58.16 503 VAL A O 1
ATOM 3928 N N . GLY A 1 504 ? -60.568 7.648 64.830 1.00 52.34 504 GLY A N 1
ATOM 3929 C CA . GLY A 1 504 ? -61.725 7.919 63.967 1.00 52.34 504 GLY A CA 1
ATOM 3930 C C . GLY A 1 504 ? -61.408 8.821 62.770 1.00 52.34 504 GLY A C 1
ATOM 3931 O O . GLY A 1 504 ? -62.318 9.404 62.188 1.00 52.34 504 GLY A O 1
ATOM 3932 N N . LEU A 1 505 ? -60.129 8.949 62.404 1.00 51.94 505 LEU A N 1
ATOM 3933 C CA . LEU A 1 505 ? -59.706 9.663 61.203 1.00 51.94 505 LEU A CA 1
ATOM 3934 C C . LEU A 1 505 ? -59.900 8.730 60.004 1.00 51.94 505 LEU A C 1
ATOM 3936 O O . LEU A 1 505 ? -59.133 7.786 59.814 1.00 51.94 505 LEU A O 1
ATOM 3940 N N . SER A 1 506 ? -60.959 8.971 59.231 1.00 44.38 506 SER A N 1
ATOM 3941 C CA . SER A 1 506 ? -61.191 8.301 57.952 1.00 44.38 506 SER A CA 1
ATOM 3942 C C . SER A 1 506 ? -60.045 8.626 56.991 1.00 44.38 506 SER A C 1
ATOM 3944 O O . SER A 1 506 ? -59.689 9.790 56.825 1.00 44.38 506 SER A O 1
ATOM 3946 N N . ALA A 1 507 ? -59.471 7.610 56.341 1.00 52.09 507 ALA A N 1
ATOM 3947 C CA . ALA A 1 507 ? -58.363 7.771 55.395 1.00 52.09 507 ALA A CA 1
ATOM 3948 C C . ALA A 1 507 ? -58.733 8.565 54.115 1.00 52.09 507 ALA A C 1
ATOM 3950 O O . ALA A 1 507 ? -57.844 8.869 53.324 1.00 52.09 507 ALA A O 1
ATOM 3951 N N . ASP A 1 508 ? -60.014 8.915 53.934 1.00 48.81 508 ASP A N 1
ATOM 3952 C CA . ASP A 1 508 ? -60.551 9.652 52.778 1.00 48.81 508 ASP A CA 1
ATOM 3953 C C . ASP A 1 508 ? -60.731 11.167 52.998 1.00 48.81 508 ASP A C 1
ATOM 3955 O O . ASP A 1 508 ? -61.082 11.884 52.057 1.00 48.81 508 ASP A O 1
ATOM 3959 N N . ASP A 1 509 ? -60.468 11.699 54.197 1.00 45.44 509 ASP A N 1
ATOM 3960 C CA . ASP A 1 509 ? -60.526 13.149 54.405 1.00 45.44 509 ASP A CA 1
ATOM 3961 C C . ASP A 1 509 ? -59.253 13.799 53.846 1.00 45.44 509 ASP A C 1
ATOM 3963 O O . ASP A 1 509 ? -58.181 13.788 54.454 1.00 45.44 509 ASP A O 1
ATOM 3967 N N . GLY A 1 510 ? -59.382 14.323 52.624 1.00 47.97 510 GLY A N 1
ATOM 3968 C CA . GLY A 1 510 ? -58.311 14.922 51.839 1.00 47.97 510 GLY A CA 1
ATOM 3969 C C . GLY A 1 510 ? -57.388 15.832 52.652 1.00 47.97 510 GLY A C 1
ATOM 3970 O O . GLY A 1 510 ? -57.824 16.774 53.314 1.00 47.97 510 GLY A O 1
ATOM 3971 N N . LEU A 1 511 ? -56.085 15.560 52.540 1.00 45.50 511 LEU A N 1
ATOM 3972 C CA . LEU A 1 511 ? -55.008 16.425 53.019 1.00 45.50 511 LEU A CA 1
ATOM 3973 C C . LEU A 1 511 ? -55.299 17.889 52.635 1.00 45.50 511 LEU A C 1
ATOM 3975 O O . LEU A 1 511 ? -55.423 18.179 51.440 1.00 45.50 511 LEU A O 1
ATOM 3979 N N . PRO A 1 512 ? -55.368 18.833 53.592 1.00 41.91 512 PRO A N 1
ATOM 3980 C CA . PRO A 1 512 ? -55.479 20.239 53.249 1.00 41.91 512 PRO A CA 1
ATOM 3981 C C . PRO A 1 512 ? -54.219 20.647 52.485 1.00 41.91 512 PRO A C 1
ATOM 3983 O O . PRO A 1 512 ? -53.097 20.514 52.979 1.00 41.91 512 PRO A O 1
ATOM 3986 N N . SER A 1 513 ? -54.396 21.137 51.258 1.00 41.47 513 SER A N 1
ATOM 3987 C CA . SER A 1 513 ? -53.312 21.693 50.458 1.00 41.47 513 SER A CA 1
ATOM 3988 C C . SER A 1 513 ? -52.775 22.949 51.146 1.00 41.47 513 SER A C 1
ATOM 3990 O O . SER A 1 513 ? -53.304 24.048 50.972 1.00 41.47 513 SER A O 1
ATOM 3992 N N . VAL A 1 514 ? -51.715 22.804 51.939 1.00 40.56 514 VAL A N 1
ATOM 3993 C CA . VAL A 1 514 ? -50.968 23.942 52.478 1.00 40.56 514 VAL A CA 1
ATOM 3994 C C . VAL A 1 514 ? -50.091 24.496 51.358 1.00 40.56 514 VAL A C 1
ATOM 3996 O O . VAL A 1 514 ? -48.912 24.182 51.224 1.00 40.56 514 VAL A O 1
ATOM 3999 N N . THR A 1 515 ? -50.680 25.337 50.511 1.00 41.69 515 THR A N 1
ATOM 4000 C CA . THR A 1 515 ? -49.924 26.265 49.671 1.00 41.69 515 THR A CA 1
ATOM 4001 C C . THR A 1 515 ? -49.553 27.484 50.509 1.00 41.69 515 THR A C 1
ATOM 4003 O O . THR A 1 515 ? -50.225 28.510 50.453 1.00 41.69 515 THR A O 1
ATOM 4006 N N . SER A 1 516 ? -48.467 27.401 51.276 1.00 38.00 516 SER A N 1
ATOM 4007 C CA . SER A 1 516 ? -47.753 28.595 51.734 1.00 38.00 516 SER A CA 1
ATOM 4008 C C . SER A 1 516 ? -46.333 28.562 51.181 1.00 38.00 516 SER A C 1
ATOM 4010 O O . SER A 1 516 ? -45.413 28.021 51.789 1.00 38.00 516 SER A O 1
ATOM 4012 N N . ARG A 1 517 ? -46.159 29.149 49.992 1.00 36.03 517 ARG A N 1
ATOM 4013 C CA . ARG A 1 517 ? -44.846 29.597 49.521 1.00 36.03 517 ARG A CA 1
ATOM 4014 C C . ARG A 1 517 ? -44.398 30.748 50.419 1.00 36.03 517 ARG A C 1
ATOM 4016 O O . ARG A 1 517 ? -44.828 31.882 50.225 1.00 36.03 517 ARG A O 1
ATOM 4023 N N . THR A 1 518 ? -43.522 30.476 51.375 1.00 36.62 518 THR A N 1
ATOM 4024 C CA . THR A 1 518 ? -42.638 31.496 51.938 1.00 36.62 518 THR A CA 1
ATOM 4025 C C . THR A 1 518 ? -41.423 31.613 51.022 1.00 36.62 518 THR A C 1
ATOM 4027 O O . THR A 1 518 ? -40.567 30.735 50.959 1.00 36.62 518 THR A O 1
ATOM 4030 N N . ASN A 1 519 ? -41.379 32.704 50.256 1.00 39.78 519 ASN A N 1
ATOM 4031 C CA . ASN A 1 519 ? -40.186 33.128 49.535 1.00 39.78 519 ASN A CA 1
ATOM 4032 C C . ASN A 1 519 ? -39.107 33.503 50.558 1.00 39.78 519 ASN A C 1
ATOM 4034 O O . ASN A 1 519 ? -39.180 34.573 51.158 1.00 39.78 519 ASN A O 1
ATOM 4038 N N . TYR A 1 520 ? -38.092 32.657 50.720 1.00 33.91 520 TYR A N 1
ATOM 4039 C CA . TYR A 1 520 ? -36.794 33.109 51.206 1.00 33.91 520 TYR A CA 1
ATOM 4040 C C . TYR A 1 520 ? -35.966 33.550 50.000 1.00 33.91 520 TYR A C 1
ATOM 4042 O O . TYR A 1 520 ? -35.492 32.732 49.214 1.00 33.91 520 TYR A O 1
ATOM 4050 N N . SER A 1 521 ? -35.832 34.867 49.834 1.00 40.91 521 SER A N 1
ATOM 4051 C CA . SER A 1 521 ? -34.769 35.439 49.015 1.00 40.91 521 SER A CA 1
ATOM 4052 C C . SER A 1 521 ? -33.459 35.278 49.780 1.00 40.91 521 SER A C 1
ATOM 4054 O O . SER A 1 521 ? -33.374 35.765 50.909 1.00 40.91 521 SER A O 1
ATOM 4056 N N . ASN A 1 522 ? -32.446 34.666 49.175 1.00 42.78 522 ASN A N 1
ATOM 4057 C CA . ASN A 1 522 ? -31.084 34.739 49.691 1.00 42.78 522 ASN A CA 1
ATOM 4058 C C . ASN A 1 522 ? -30.228 35.622 48.784 1.00 42.78 522 ASN A C 1
ATOM 4060 O O . ASN A 1 522 ? -30.171 35.429 47.568 1.00 42.78 522 ASN A O 1
ATOM 4064 N N . ARG A 1 523 ? -29.628 36.616 49.444 1.00 38.56 523 ARG A N 1
ATOM 4065 C CA . ARG A 1 523 ? -28.321 37.185 49.125 1.00 38.56 523 ARG A CA 1
ATOM 4066 C C . ARG A 1 523 ? -27.236 36.126 49.244 1.00 38.56 523 ARG A C 1
ATOM 4068 O O . ARG A 1 523 ? -27.424 35.211 50.078 1.00 38.56 523 ARG A O 1
#

Secondary structure (DSSP, 8-state):
------------------SSSS-----GGG--TTEEE--TTT-HHHHHHHHHHHHHHTTTT--EEEEEEEEE--HHHHHHHHHHHHHT-SGGGS-EEEEEEEGGGS-TTS-HHHHHHHTTTT-S-EEEE-S-PPPPPTTTSEEETTEEEEEEEEEEEE--SEEEESSSPPP-S---SS-SEEEE--TTS--EEEES-HHHHEEEEEEEEEEEPPTT----S------S---GGG-TTSBPTTTSSSBP-EEETTTTEEE-HHHHHHHH-TTS---TT--SS-HHHHHHHHHHHHHHHHH--EEEGGG-BTB---B-TTSPPPTTSPPPBEEEEETTTTEEEEHHHHHHHS-TTS-TTTEEEHHHHHHHHHHHHHHHHHHHHHHHHHHHHHHHHHHHHHHHHHHHHHHHHHHHHHHHHHHHHHHHHHHHHHHHHHHHHHHHHHHHHHHHHHHHTTTS-HHHHHHHHHHHHHHHHHHHHHTT--HHHHHHHHPPPHHHHHHHHHHT--TTS--------------

Sequence (523 aa):
MAVDSSPSAAAAAAHDPGVLTGLLPSDTGFVSSTCRPVRRSESAHEWGAVEWAIQCIYRASAKVGLCSLWAVEHPELNRAFDASLARAGSEARESSFVTSVEAAELPPRLPIRRVAQHGFAGVRSFRVHLGNRRLPEPQDLTRRSGVNFFEIVLCRVRLGHTKVHDNGRPPPAAVTGQYDSCLILDDQEQPLYLVKDAQSQLLPVYVARVRVMSSGESGSSAANQFDGRPPPALLQGLPCDICETNCSTLWCVNDQAKLCKECDYRLHEVERLGDPDHHSRSEELLRHMRESSMIIRQRHVRVPINERPGMDPGVCHLLPAADGAEAPPAAWWDRKLEIPVSSVAKSEQYPSNVDETRLQPLASAYQEGVAAESNRRNFLLSLLREIDSLGAQLERESSVSVDSRIRTVHSHAMQKLSFHCEKVMTDLLTAEESAQNHLNVLKWAKEVASPQQQIMTPKAWLELWMEHYRLVKELAESMRADTSLRRELVEPSPMVERCSMQVGLSADDGLPSVTSRTNYSNR

Organism: Perkinsus olseni (NCBI:txid32597)

Radius of gyration: 45.49 Å; chains: 1; bounding box: 111×82×132 Å

pLDDT: mean 75.9, std 18.72, range [28.17, 96.56]

Foldseek 3Di:
DDDDDDDDDDDDDDDDPPPDPPPDDPPVVLDDPQKAWDDCVPCVPVLVVVLVVVCQQQVPAFDKDFDTKIFGHDVVLVVLQVVLQVVLDPVQVPDKDKFKDWQVQDDPVCGPSNCSVQNPPPDQKDKTWDGNDHDDDQVQFDDDPNWTKTKIFIKIFRAHAEAEAEDQDDDPPPPPDGGQKYWYDDPVRIIMIMGRHRSRGIDGGMMTMMTGDDPPCPDPPPPPPPPVPDPVVPVQDQQWPPPSPTGFFKQFLVVRTGHDPVRVCVLQVVPPPPPVPDDDDCPVVVVVSVVVNVVVVVRTDIDGPVPHPPDQQDAAPQDPDDVPHDGAGFFKAFPVVRTTHHPVCCVPVPPPPPDPVGIDGSVVVVVVVVVVVVVVVVVVVVVVVVVVVVVVVCCVCVVVVVVVVVVVVVVVVVVVVVVVVVVVVVVVVVVVVVLVVVVVVLVVVVVVLVVCVVVDDLVVNLVVVVVSLVVLVVSCVVVVDDPVVVVVSNPDDVVNVVSCVVVPPDPPPDDPPPPDPDDDDDD